Protein AF-A0A2P4Y7A6-F1 (afdb_monomer_lite)

Secondary structure (DSSP, 8-state):
-----------PPPP----------------TT----PPP------------PPPHHHHHHHS---HHHHHHHHHHHHHHTTGGGTS-HHHHHHHHHHHHHHHHHHHHHHHHTTT--GGG--------S------TTHHHHHHHHHHTT-S-TT----PPPP-----------------------TTSTHHHHHTTGGG-----------------HHHHHHHHHHHHHHHHHHHHHHHHHHHHHHHHHHHHHHHHHHHHHHHHHHHHHHHHHHHHHHHHHHHHHTT-S--PPP--------HHHHHHHHHHHHHHHHHHHHHHHHHHHHHHHHHHHHT------PPPPPPP----------PPP--------SSSTTGGG-SS----EETTTTEEPPTT----EEE-TTT--EEETTTSTT--HHHHHHHTTS-PPP--HHHHHHHHHHHTT-SS---PPP----SSHHHHHTTS---HHHHHHHHHHHHHHHHHHHHHHHHHHHHHHHHHHHHHHHHHHHHHHHTTPPPPPHHHHHHHHHHHHHHHHHHHHHHHHHHHHHHHHHHHHHHHHHTT--

InterPro domains:
  IPR001965 Zinc finger, PHD-type [SM00249] (394-444)
  IPR011011 Zinc finger, FYVE/PHD-type [SSF57903] (391-448)
  IPR013083 Zinc finger, RING/FYVE/PHD-type [G3DSA:3.30.40.10] (381-447)
  IPR019786 Zinc finger, PHD-type, conserved site [PS01359] (393-443)

Organism: NCBI:txid4796

Foldseek 3Di:
DDDDDDDDDDDDDDDDDDDDDDDDDDDDDADPVRDRDDDDPPDDFDFDFDDDDDDPVLVVLLDLDDLVRLLVVVCVVCVVVVCNVVQDPVNSNVVSVVVSVVSVVVNVVCVVVVVDDPVRRDRDGDPDDDDDDDDPCVVVVVVVCVVVVQDDPVGDGDDDDDDDDDDDDDDDDDDDDDDDDDDDDPDPVVVVVVVVVVPDDPPPPPPPPPPPDDDPPVRVVVVVVVVVVVVVVVVVVVVVVVVVVVVVVVVVVVVVVVVVVVVVVVVVVVVVVVVVVVVVVVVVVVPPDDDDDDDDDDPCDDPVVVVVVVVVVVVVVVVVVVVVVVVVVVVVVVVVVVVPDDPDDDPDDDDDDPDDDDDDDDDDDDDDDDDDPPPDVVPPPPPDDPWDAAPLPSDTDDPPDPFDWDAAPVPRDIDTLVSDVVSDVVVVVVVVVDVDGHHDPVRVVVVVVVVVPDDDDDDDDDDDDPPDPVVVVVPDPDDVVNVVVVVVVVVVVVVVVVVVVVVVVVVVVVVVVVVVVVVVVVVCVVVVHDDDDVVVVVVVVVVVVVVVVVVVVVVVVVVVVVVVVVVVVVVVVVVVVD

Radius of gyration: 44.91 Å; chains: 1; bounding box: 134×93×118 Å

Sequence (578 aa):
MPPTASKSSLVTRPRADHASRAAPGRPFRVGSDGLPLLPCHDAPVHVAYASNAPSTSIAQFGHVDSREDVRTQLQAFYSRTQQINQVSEMTLRIDTELELLRRSCFAQRNAQWGNVTPDQFEFKPVLDDVWTPEPANAKLSLRKMKMEGLFDGNGREFYPPDKKLDDDSVEFTRTVKVKKQVNVAASLANAFVAQNLAKIEPQMVVMEEKREVDLCLQCYLKLERADLFDKKRVEKKRAERRKKDQAAAAALLEKKRLKHQIHLLKKQQKEHKKQEKLVTDELLEEQVEDVAPPAAVILKFTRQEIEAATKERKKDRKHSRKDKKKKKKHRRKREMAEDSESDDPTPIPSPAQMNGYVYADRAPEPITLIRFEEAQDVLVSIEAIDTKSDDTCSCFYEDDDQNTFVCCDSCELWVHGACDPSLTPEAIAAMANTEDKYICPLCAGRSIMFARGIRRFSTAQRKEYPTSFISHLRTQKLNVFNIGVAFLTLSLSSQMVSYKQRYEAVLGDKEQLSEKVEALEKLVLDLGGKLPDEEALAKAKEAAKEAEAKALRDREEEAKALAALTTDDNKSKKSKLI

pLDDT: mean 70.27, std 22.1, range [24.72, 98.12]

Structure (mmCIF, N/CA/C/O backbone):
data_AF-A0A2P4Y7A6-F1
#
_entry.id   AF-A0A2P4Y7A6-F1
#
loop_
_atom_site.group_PDB
_atom_site.id
_atom_site.type_symbol
_atom_site.label_atom_id
_atom_site.label_alt_id
_atom_site.label_comp_id
_atom_site.label_asym_id
_atom_site.label_entity_id
_atom_site.label_seq_id
_atom_site.pdbx_PDB_ins_code
_atom_site.Cartn_x
_atom_site.Cartn_y
_atom_site.Cartn_z
_atom_site.occupancy
_atom_site.B_iso_or_equiv
_atom_site.auth_seq_id
_atom_site.auth_comp_id
_atom_site.auth_asym_id
_atom_site.auth_atom_id
_atom_site.pdbx_PDB_model_num
ATOM 1 N N . MET A 1 1 ? 80.988 22.635 -11.003 1.00 37.72 1 MET A N 1
ATOM 2 C CA . MET A 1 1 ? 81.726 23.190 -12.164 1.00 37.72 1 MET A CA 1
ATOM 3 C C . MET A 1 1 ? 82.023 22.060 -13.160 1.00 37.72 1 MET A C 1
ATOM 5 O O . MET A 1 1 ? 81.933 20.913 -12.736 1.00 37.72 1 MET A O 1
ATOM 9 N N . PRO A 1 2 ? 82.265 22.353 -14.454 1.00 59.41 2 PRO A N 1
ATOM 10 C CA . PRO A 1 2 ? 82.543 21.363 -15.525 1.00 59.41 2 PRO A CA 1
ATOM 11 C C . PRO A 1 2 ? 84.021 20.878 -15.485 1.00 59.41 2 PRO A C 1
ATOM 13 O O . PRO A 1 2 ? 84.718 21.339 -14.575 1.00 59.41 2 PRO A O 1
ATOM 16 N N . PRO A 1 3 ? 84.561 20.042 -16.421 1.00 64.00 3 PRO A N 1
ATOM 17 C CA . PRO A 1 3 ? 84.024 19.463 -17.684 1.00 64.00 3 PRO A CA 1
ATOM 18 C C . PRO A 1 3 ? 84.221 17.903 -17.782 1.00 64.00 3 PRO A C 1
ATOM 20 O O . PRO A 1 3 ? 84.464 17.294 -16.749 1.00 64.00 3 PRO A O 1
ATOM 23 N N . THR A 1 4 ? 84.112 17.131 -18.892 1.00 46.00 4 THR A N 1
ATOM 24 C CA . THR A 1 4 ? 83.778 17.351 -20.330 1.00 46.00 4 THR A CA 1
ATOM 25 C C . THR A 1 4 ? 83.132 16.095 -20.982 1.00 46.00 4 THR A C 1
ATOM 27 O O . THR A 1 4 ? 83.379 14.973 -20.564 1.00 46.00 4 THR A O 1
ATOM 30 N N . ALA A 1 5 ? 82.386 16.307 -22.076 1.00 41.91 5 ALA A N 1
ATOM 31 C CA . ALA A 1 5 ? 82.114 15.457 -23.259 1.00 41.91 5 ALA A CA 1
ATOM 32 C C . ALA A 1 5 ? 82.626 13.993 -23.398 1.00 41.91 5 ALA A C 1
ATOM 34 O O . ALA A 1 5 ? 83.833 13.752 -23.376 1.00 41.91 5 ALA A O 1
ATOM 35 N N . SER A 1 6 ? 81.752 13.101 -23.917 1.00 40.06 6 SER A N 1
ATOM 36 C CA . SER A 1 6 ? 81.932 12.519 -25.277 1.00 40.06 6 SER A CA 1
ATOM 37 C C . SER A 1 6 ? 80.802 11.608 -25.812 1.00 40.06 6 SER A C 1
ATOM 39 O O . SER A 1 6 ? 80.301 10.748 -25.104 1.00 40.06 6 SER A O 1
ATOM 41 N N . LYS A 1 7 ? 80.579 11.723 -27.136 1.00 41.41 7 LYS A N 1
ATOM 42 C CA . LYS A 1 7 ? 80.077 10.721 -28.115 1.00 41.41 7 LYS A CA 1
ATOM 43 C C . LYS A 1 7 ? 78.627 10.204 -28.026 1.00 41.41 7 LYS A C 1
ATOM 45 O O . LYS A 1 7 ? 78.252 9.414 -27.171 1.00 41.41 7 LYS A O 1
ATOM 50 N N . SER A 1 8 ? 77.867 10.559 -29.062 1.00 40.56 8 SER A N 1
ATOM 51 C CA . SER A 1 8 ? 76.637 9.905 -29.519 1.00 40.56 8 SER A CA 1
ATOM 52 C C . SER A 1 8 ? 76.929 8.659 -30.376 1.00 40.56 8 SER A C 1
ATOM 54 O O . SER A 1 8 ? 78.036 8.491 -30.889 1.00 40.56 8 SER A O 1
ATOM 56 N N . SER A 1 9 ? 75.910 7.822 -30.608 1.00 44.34 9 SER A N 1
ATOM 57 C CA . SER A 1 9 ? 75.882 6.897 -31.751 1.00 44.34 9 SER A CA 1
ATOM 58 C C . SER A 1 9 ? 74.523 6.969 -32.455 1.00 44.34 9 SER A C 1
ATOM 60 O O . SER A 1 9 ? 73.486 7.079 -31.802 1.00 44.34 9 SER A O 1
ATOM 62 N N . LEU A 1 10 ? 74.535 6.964 -33.791 1.00 36.19 10 LEU A N 1
ATOM 63 C CA . LEU A 1 10 ? 73.336 6.838 -34.623 1.00 36.19 10 LEU A CA 1
ATOM 64 C C . LEU A 1 10 ? 73.141 5.363 -34.988 1.00 36.19 10 LEU A C 1
ATOM 66 O O . LEU A 1 10 ? 74.107 4.696 -35.352 1.00 36.19 10 LEU A O 1
ATOM 70 N N . VAL A 1 11 ? 71.895 4.886 -34.983 1.00 42.47 11 VAL A N 1
ATOM 71 C CA . VAL A 1 11 ? 71.537 3.566 -35.521 1.00 42.47 11 VAL A CA 1
ATOM 72 C C . VAL A 1 11 ? 70.584 3.751 -36.696 1.00 42.47 11 VAL A C 1
ATOM 74 O O . VAL A 1 11 ? 69.396 4.015 -36.522 1.00 42.47 11 VAL A O 1
ATOM 77 N N . THR A 1 12 ? 71.109 3.607 -37.909 1.00 36.41 12 THR A N 1
ATOM 78 C CA . THR A 1 12 ? 70.315 3.503 -39.136 1.00 36.41 12 THR A CA 1
ATOM 79 C C . THR A 1 12 ? 69.847 2.060 -39.336 1.00 36.41 12 THR A C 1
ATOM 81 O O . THR A 1 12 ? 70.619 1.115 -39.181 1.00 36.41 12 THR A O 1
ATOM 84 N N . ARG A 1 13 ? 68.576 1.870 -39.713 1.00 37.28 13 ARG A N 1
ATOM 85 C CA . ARG A 1 13 ? 68.062 0.584 -40.215 1.00 37.28 13 ARG A CA 1
ATOM 86 C C . ARG A 1 13 ? 67.922 0.650 -41.741 1.00 37.28 13 ARG A C 1
ATOM 88 O O . ARG A 1 13 ? 67.381 1.642 -42.232 1.00 37.28 13 ARG A O 1
ATOM 95 N N . PRO A 1 14 ? 68.389 -0.362 -42.494 1.00 44.16 14 PRO A N 1
ATOM 96 C CA . PRO A 1 14 ? 68.258 -0.382 -43.944 1.00 44.16 14 PRO A CA 1
ATOM 97 C C . PRO A 1 14 ? 66.820 -0.688 -44.381 1.00 44.16 14 PRO A C 1
ATOM 99 O O . PRO A 1 14 ? 66.058 -1.364 -43.688 1.00 44.16 14 PRO A O 1
ATOM 102 N N . ARG A 1 15 ? 66.479 -0.196 -45.571 1.00 33.75 15 ARG A N 1
ATOM 103 C CA . ARG A 1 15 ? 65.237 -0.464 -46.301 1.00 33.75 15 ARG A CA 1
ATOM 104 C C . ARG A 1 15 ? 65.487 -1.626 -47.264 1.00 33.75 15 ARG A C 1
ATOM 106 O O . ARG A 1 15 ? 66.530 -1.648 -47.908 1.00 33.75 15 ARG A O 1
ATOM 113 N N . ALA A 1 16 ? 64.554 -2.571 -47.353 1.00 39.25 16 ALA A N 1
ATOM 114 C CA . ALA A 1 16 ? 64.612 -3.673 -48.311 1.00 39.25 16 ALA A CA 1
ATOM 115 C C . ALA A 1 16 ? 63.533 -3.476 -49.382 1.00 39.25 16 ALA A C 1
ATOM 117 O O . ALA A 1 16 ? 62.355 -3.337 -49.049 1.00 39.25 16 ALA A O 1
ATOM 118 N N . ASP A 1 17 ? 63.937 -3.462 -50.650 1.00 37.09 17 ASP A N 1
ATOM 119 C CA . ASP A 1 17 ? 63.030 -3.329 -51.787 1.00 37.09 17 ASP A CA 1
ATOM 120 C C . ASP A 1 17 ? 62.690 -4.707 -52.369 1.00 37.09 17 ASP A C 1
ATOM 122 O O . ASP A 1 17 ? 63.578 -5.497 -52.686 1.00 37.09 17 ASP A O 1
ATOM 126 N N . HIS A 1 18 ? 61.400 -4.971 -52.585 1.00 40.66 18 HIS A N 1
ATOM 127 C CA . HIS A 1 18 ? 60.937 -6.088 -53.408 1.00 40.66 18 HIS A CA 1
ATOM 128 C C . HIS A 1 18 ? 59.941 -5.590 -54.454 1.00 40.66 18 HIS A C 1
ATOM 130 O O . HIS A 1 18 ? 58.781 -5.307 -54.161 1.00 40.66 18 HIS A O 1
ATOM 136 N N . ALA A 1 19 ? 60.405 -5.501 -55.700 1.00 40.16 19 ALA A N 1
ATOM 137 C CA . ALA A 1 19 ? 59.540 -5.300 -56.853 1.00 40.16 19 ALA A CA 1
ATOM 138 C C . ALA A 1 19 ? 58.823 -6.610 -57.222 1.00 40.16 19 ALA A C 1
ATOM 140 O O . ALA A 1 19 ? 59.379 -7.701 -57.086 1.00 40.16 19 ALA A O 1
ATOM 141 N N . SER A 1 20 ? 57.604 -6.515 -57.751 1.00 40.84 20 SER A N 1
ATOM 142 C CA . SER A 1 20 ? 56.925 -7.635 -58.411 1.00 40.84 20 SER A CA 1
ATOM 143 C C . SER A 1 20 ? 56.013 -7.145 -59.532 1.00 40.84 20 SER A C 1
ATOM 145 O O . SER A 1 20 ? 55.514 -6.022 -59.509 1.00 40.84 20 SER A O 1
ATOM 147 N N . ARG A 1 21 ? 55.885 -7.979 -60.569 1.00 38.41 21 ARG A N 1
ATOM 148 C CA . ARG A 1 21 ? 55.285 -7.633 -61.867 1.00 38.41 21 ARG A CA 1
ATOM 149 C C . ARG A 1 21 ? 53.793 -7.312 -61.761 1.00 38.41 21 ARG A C 1
ATOM 151 O O . ARG A 1 21 ? 53.049 -8.027 -61.100 1.00 38.41 21 ARG A O 1
ATOM 158 N N . ALA A 1 22 ? 53.356 -6.316 -62.528 1.00 37.31 22 ALA A N 1
ATOM 159 C CA . ALA A 1 22 ? 51.944 -6.077 -62.800 1.00 37.31 22 ALA A CA 1
ATOM 160 C C . ALA A 1 22 ? 51.418 -6.975 -63.938 1.00 37.31 22 ALA A C 1
ATOM 162 O O . ALA A 1 22 ? 52.156 -7.332 -64.858 1.00 37.31 22 ALA A O 1
ATOM 163 N N . ALA A 1 23 ? 50.116 -7.256 -63.902 1.00 43.59 23 ALA A N 1
ATOM 164 C CA . ALA A 1 23 ? 49.312 -7.739 -65.023 1.00 43.59 23 ALA A CA 1
ATOM 165 C C . ALA A 1 23 ? 48.012 -6.900 -65.089 1.00 43.59 23 ALA A C 1
ATOM 167 O O . ALA A 1 23 ? 47.566 -6.411 -64.047 1.00 43.59 23 ALA A O 1
ATOM 168 N N . PRO A 1 24 ? 47.414 -6.669 -66.274 1.00 53.28 24 PRO A N 1
ATOM 169 C CA . PRO A 1 24 ? 46.391 -5.633 -66.453 1.00 53.28 24 PRO A CA 1
ATOM 170 C C . PRO A 1 24 ? 44.987 -6.065 -65.985 1.00 53.28 24 PRO A C 1
ATOM 172 O O . PRO A 1 24 ? 44.142 -6.474 -66.779 1.00 53.28 24 PRO A O 1
ATOM 175 N N . GLY A 1 25 ? 44.725 -5.938 -64.682 1.00 39.94 25 GLY A N 1
ATOM 176 C CA . GLY A 1 25 ? 43.379 -6.002 -64.099 1.00 39.94 25 GLY A CA 1
ATOM 177 C C . GLY A 1 25 ? 42.628 -4.664 -64.194 1.00 39.94 25 GLY A C 1
ATOM 178 O O . GLY A 1 25 ? 43.241 -3.597 -64.205 1.00 39.94 25 GLY A O 1
ATOM 179 N N . ARG A 1 26 ? 41.288 -4.706 -64.257 1.00 48.41 26 ARG A N 1
ATOM 180 C CA . ARG A 1 26 ? 40.435 -3.499 -64.303 1.00 48.41 26 ARG A CA 1
ATOM 181 C C . ARG A 1 26 ? 40.609 -2.632 -63.040 1.00 48.41 26 ARG A C 1
ATOM 183 O O . ARG A 1 26 ? 40.766 -3.192 -61.956 1.00 48.41 26 ARG A O 1
ATOM 190 N N . PRO A 1 27 ? 40.503 -1.292 -63.138 1.00 43.19 27 PRO A N 1
ATOM 191 C CA . PRO A 1 27 ? 40.582 -0.419 -61.971 1.00 43.19 27 PRO A CA 1
ATOM 192 C C . PRO A 1 27 ? 39.358 -0.606 -61.065 1.00 43.19 27 PRO A C 1
ATOM 194 O O . PRO A 1 27 ? 38.255 -0.154 -61.383 1.00 43.19 27 PRO A O 1
ATOM 197 N N . PHE A 1 28 ? 39.560 -1.245 -59.914 1.00 43.03 28 PHE A N 1
ATOM 198 C CA . PHE A 1 28 ? 38.601 -1.199 -58.814 1.00 43.03 28 PHE A CA 1
ATOM 199 C C . PHE A 1 28 ? 38.493 0.244 -58.307 1.00 43.03 28 PHE A C 1
ATOM 201 O O . PHE A 1 28 ? 39.501 0.878 -57.993 1.00 43.03 28 PHE A O 1
ATOM 208 N N . ARG A 1 29 ? 37.266 0.770 -58.209 1.00 47.44 29 ARG A N 1
ATOM 209 C CA . ARG A 1 29 ? 37.011 2.047 -57.532 1.00 47.44 29 ARG A CA 1
ATOM 210 C C . ARG A 1 29 ? 37.045 1.823 -56.024 1.00 47.44 29 ARG A C 1
ATOM 212 O O . ARG A 1 29 ? 36.033 1.474 -55.426 1.00 47.44 29 ARG A O 1
ATOM 219 N N . VAL A 1 30 ? 38.222 2.010 -55.439 1.00 44.56 30 VAL A N 1
ATOM 220 C CA . VAL A 1 30 ? 38.399 2.103 -53.986 1.00 44.56 30 VAL A CA 1
ATOM 221 C C . VAL A 1 30 ? 37.806 3.432 -53.499 1.00 44.56 30 VAL A C 1
ATOM 223 O O . VAL A 1 30 ? 37.860 4.431 -54.222 1.00 44.56 30 VAL A O 1
ATOM 226 N N . GLY A 1 31 ? 37.232 3.448 -52.294 1.00 51.19 31 GLY A N 1
ATOM 227 C CA . GLY A 1 31 ? 36.839 4.690 -51.625 1.00 51.19 31 GLY A CA 1
ATOM 228 C C . GLY A 1 31 ? 38.045 5.577 -51.283 1.00 51.19 31 GLY A C 1
ATOM 229 O O . GLY A 1 31 ? 39.195 5.138 -51.320 1.00 51.19 31 GLY A O 1
ATOM 230 N N . SER A 1 32 ? 37.778 6.824 -50.891 1.00 53.41 32 SER A N 1
ATOM 231 C CA . SER A 1 32 ? 38.763 7.776 -50.331 1.00 53.41 32 SER A CA 1
ATOM 232 C C . SER A 1 32 ? 39.539 7.247 -49.112 1.00 53.41 32 SER A C 1
ATOM 234 O O . SER A 1 32 ? 40.583 7.774 -48.743 1.00 53.41 32 SER A O 1
ATOM 236 N N . ASP A 1 33 ? 38.981 6.214 -48.502 1.00 55.94 33 ASP A N 1
ATOM 237 C CA . ASP A 1 33 ? 39.255 5.596 -47.212 1.00 55.94 33 ASP A CA 1
ATOM 238 C C . ASP A 1 33 ? 39.877 4.188 -47.355 1.00 55.94 33 ASP A C 1
ATOM 240 O O . ASP A 1 33 ? 40.129 3.507 -46.365 1.00 55.94 33 ASP A O 1
ATOM 244 N N . GLY A 1 34 ? 40.192 3.758 -48.584 1.00 53.69 34 GLY A N 1
ATOM 245 C CA . GLY A 1 34 ? 41.050 2.595 -48.854 1.00 53.69 34 GLY A CA 1
ATOM 246 C C . GLY A 1 34 ? 40.395 1.214 -48.723 1.00 53.69 34 GLY A C 1
ATOM 247 O O . GLY A 1 34 ? 41.000 0.220 -49.128 1.00 53.69 34 GLY A O 1
ATOM 248 N N . LEU A 1 35 ? 39.173 1.128 -48.193 1.00 48.19 35 LEU A N 1
ATOM 249 C CA . LEU A 1 35 ? 38.472 -0.137 -47.968 1.00 48.19 35 LEU A CA 1
ATOM 250 C C . LEU A 1 35 ? 37.768 -0.666 -49.236 1.00 48.19 35 LEU A C 1
ATOM 252 O O . LEU A 1 35 ? 37.282 0.119 -50.060 1.00 48.19 35 LEU A O 1
ATOM 256 N N . PRO A 1 36 ? 37.675 -2.001 -49.411 1.00 44.81 36 PRO A N 1
ATOM 257 C CA . PRO A 1 36 ? 36.846 -2.599 -50.448 1.00 44.81 36 PRO A CA 1
ATOM 258 C C . PRO A 1 36 ? 35.362 -2.436 -50.096 1.00 44.81 36 PRO A C 1
ATOM 260 O O . PRO A 1 36 ? 34.923 -2.816 -49.011 1.00 44.81 36 PRO A O 1
ATOM 263 N N . LEU A 1 37 ? 34.579 -1.904 -51.034 1.00 44.50 37 LEU A N 1
ATOM 264 C CA . LEU A 1 37 ? 33.129 -1.776 -50.894 1.00 44.50 37 LEU A CA 1
ATOM 265 C C . LEU A 1 37 ? 32.476 -3.167 -50.876 1.00 44.50 37 LEU A C 1
ATOM 267 O O . LEU A 1 37 ? 32.371 -3.824 -51.914 1.00 44.50 37 LEU A O 1
ATOM 271 N N . LEU A 1 38 ? 32.037 -3.609 -49.697 1.00 44.81 38 LEU A N 1
ATOM 272 C CA . LEU A 1 38 ? 31.166 -4.777 -49.555 1.00 44.81 38 LEU A CA 1
ATOM 273 C C . LEU A 1 38 ? 29.771 -4.464 -50.135 1.00 44.81 38 LEU A C 1
ATOM 275 O O . LEU A 1 38 ? 29.298 -3.336 -49.974 1.00 44.81 38 LEU A O 1
ATOM 279 N N . PRO A 1 39 ? 29.088 -5.427 -50.782 1.00 42.34 39 PRO A N 1
ATOM 280 C CA . PRO A 1 39 ? 27.713 -5.234 -51.237 1.00 42.34 39 PRO A CA 1
ATOM 281 C C . PRO A 1 39 ? 26.765 -4.948 -50.063 1.00 42.34 39 PRO A C 1
ATOM 283 O O . PRO A 1 39 ? 26.710 -5.714 -49.101 1.00 42.34 39 PRO A O 1
ATOM 286 N N . CYS A 1 40 ? 25.998 -3.860 -50.144 1.00 39.94 40 CYS A N 1
ATOM 287 C CA . CYS A 1 40 ? 24.951 -3.551 -49.170 1.00 39.94 40 CYS A CA 1
ATOM 288 C C . CYS A 1 40 ? 23.772 -4.520 -49.352 1.00 39.94 40 CYS A C 1
ATOM 290 O O . CYS A 1 40 ? 23.174 -4.575 -50.426 1.00 39.94 40 CYS A O 1
ATOM 292 N N . HIS A 1 41 ? 23.433 -5.279 -48.309 1.00 40.31 41 HIS A N 1
ATOM 293 C CA . HIS A 1 41 ? 22.334 -6.251 -48.322 1.00 40.31 41 HIS A CA 1
ATOM 294 C C . HIS A 1 41 ? 20.976 -5.602 -47.989 1.00 40.31 41 HIS A C 1
ATOM 296 O O . HIS A 1 41 ? 20.303 -6.009 -47.046 1.00 40.31 41 HIS A O 1
ATOM 302 N N . ASP A 1 42 ? 20.571 -4.608 -48.782 1.00 43.78 42 ASP A N 1
ATOM 303 C CA . ASP A 1 42 ? 19.257 -3.955 -48.691 1.00 43.78 42 ASP A CA 1
ATOM 304 C C . ASP A 1 42 ? 18.293 -4.530 -49.748 1.00 43.78 42 ASP A C 1
ATOM 306 O O . ASP A 1 42 ? 17.939 -3.873 -50.726 1.00 43.78 42 ASP A O 1
ATOM 310 N N . ALA A 1 43 ? 17.893 -5.791 -49.560 1.00 43.22 43 ALA A N 1
ATOM 311 C CA . ALA A 1 43 ? 16.832 -6.442 -50.333 1.00 43.22 43 ALA A CA 1
ATOM 312 C C . ALA A 1 43 ? 15.609 -6.694 -49.428 1.00 43.22 43 ALA A C 1
ATOM 314 O O . ALA A 1 43 ? 15.797 -7.122 -48.284 1.00 43.22 43 ALA A O 1
ATOM 315 N N . PRO A 1 44 ? 14.367 -6.449 -49.891 1.00 45.34 44 PRO A N 1
ATOM 316 C CA . PRO A 1 44 ? 13.173 -6.765 -49.113 1.00 45.34 44 PRO A CA 1
ATOM 317 C C . PRO A 1 44 ? 13.048 -8.283 -48.927 1.00 45.34 44 PRO A C 1
ATOM 319 O O . PRO A 1 44 ? 13.237 -9.052 -49.866 1.00 45.34 44 PRO A O 1
ATOM 322 N N . VAL A 1 45 ? 12.736 -8.725 -47.706 1.00 44.06 45 VAL A N 1
ATOM 323 C CA . VAL A 1 45 ? 12.610 -10.151 -47.367 1.00 44.06 45 VAL A CA 1
ATOM 324 C C . VAL A 1 45 ? 11.184 -10.447 -46.921 1.00 44.06 45 VAL A C 1
ATOM 326 O O . VAL A 1 45 ? 10.802 -10.153 -45.787 1.00 44.06 45 VAL A O 1
ATOM 329 N N . HIS A 1 46 ? 10.401 -11.070 -47.800 1.00 49.12 46 HIS A N 1
ATOM 330 C CA . HIS A 1 46 ? 9.097 -11.620 -47.444 1.00 49.12 46 HIS A CA 1
ATOM 331 C C . HIS A 1 46 ? 9.247 -13.003 -46.796 1.00 49.12 46 HIS A C 1
ATOM 333 O O . HIS A 1 46 ? 9.916 -13.887 -47.326 1.00 49.12 46 HIS A O 1
ATOM 339 N N . VAL A 1 47 ? 8.606 -13.202 -45.641 1.00 48.47 47 VAL A N 1
ATOM 340 C CA . VAL A 1 47 ? 8.593 -14.491 -44.933 1.00 48.47 47 VAL A CA 1
ATOM 341 C C . VAL A 1 47 ? 7.401 -15.314 -45.417 1.00 48.47 47 VAL A C 1
ATOM 343 O O . VAL A 1 47 ? 6.255 -15.017 -45.080 1.00 48.47 47 VAL A O 1
ATOM 346 N N . ALA A 1 48 ? 7.666 -16.351 -46.210 1.00 49.06 48 ALA A N 1
ATOM 347 C CA . ALA A 1 48 ? 6.646 -17.293 -46.660 1.00 49.06 48 ALA A CA 1
ATOM 348 C C . ALA A 1 48 ? 6.383 -18.375 -45.596 1.00 49.06 48 ALA A C 1
ATOM 350 O O . ALA A 1 48 ? 7.312 -19.017 -45.109 1.00 49.06 48 ALA A O 1
ATOM 351 N N . TYR A 1 49 ? 5.114 -18.621 -45.264 1.00 51.12 49 TYR A N 1
ATOM 352 C CA . TYR A 1 49 ? 4.736 -19.705 -44.352 1.00 51.12 49 TYR A CA 1
ATOM 353 C C . TYR A 1 49 ? 4.845 -21.069 -45.046 1.00 51.12 49 TYR A C 1
ATOM 355 O O . TYR A 1 49 ? 4.215 -21.307 -46.079 1.00 51.12 49 TYR A O 1
ATOM 363 N N . ALA A 1 50 ? 5.608 -21.991 -44.457 1.00 49.94 50 ALA A N 1
ATOM 364 C CA . ALA A 1 50 ? 5.734 -23.355 -44.954 1.00 49.94 50 ALA A CA 1
ATOM 365 C C . ALA A 1 50 ? 4.441 -24.154 -44.703 1.00 49.94 50 ALA A C 1
ATOM 367 O O . ALA A 1 50 ? 4.188 -24.636 -43.601 1.00 49.94 50 ALA A O 1
ATOM 368 N N . SER A 1 51 ? 3.620 -24.312 -45.744 1.00 56.16 51 SER A N 1
ATOM 369 C CA . SER A 1 51 ? 2.410 -25.144 -45.718 1.00 56.16 51 SER A CA 1
ATOM 370 C C . SER A 1 51 ? 2.756 -26.626 -45.518 1.00 56.16 51 SER A C 1
ATOM 372 O O . SER A 1 51 ? 3.015 -27.336 -46.489 1.00 56.16 51 SER A O 1
ATOM 374 N N . ASN A 1 52 ? 2.720 -27.109 -44.274 1.00 51.50 52 ASN A N 1
ATOM 375 C CA . ASN A 1 52 ? 2.856 -28.526 -43.933 1.00 51.50 52 ASN A CA 1
ATOM 376 C C . ASN A 1 52 ? 1.970 -28.934 -42.741 1.00 51.50 52 ASN A C 1
ATOM 378 O O . ASN A 1 52 ? 1.397 -28.095 -42.048 1.00 51.50 52 ASN A O 1
ATOM 382 N N . ALA A 1 53 ? 1.802 -30.248 -42.565 1.00 55.03 53 ALA A N 1
ATOM 383 C CA . ALA A 1 53 ? 0.790 -30.850 -41.693 1.00 55.03 53 ALA A CA 1
ATOM 384 C C . ALA A 1 53 ? 0.921 -30.463 -40.198 1.00 55.03 53 ALA A C 1
ATOM 386 O O . ALA A 1 53 ? 2.037 -30.286 -39.705 1.00 55.03 53 ALA A O 1
ATOM 387 N N . PRO A 1 54 ? -0.201 -30.385 -39.449 1.00 48.03 54 PRO A N 1
ATOM 388 C CA . PRO A 1 54 ? -0.193 -29.977 -38.045 1.00 48.03 54 PRO A CA 1
ATOM 389 C C . PRO A 1 54 ? 0.577 -30.970 -37.165 1.00 48.03 54 PRO A C 1
ATOM 391 O O . PRO A 1 54 ? 0.186 -32.130 -37.016 1.00 48.03 54 PRO A O 1
ATOM 394 N N . SER A 1 55 ? 1.653 -30.499 -36.534 1.00 50.62 55 SER A N 1
ATOM 395 C CA . SER A 1 55 ? 2.414 -31.269 -35.552 1.00 50.62 55 SER A CA 1
ATOM 396 C C . SER A 1 55 ? 1.597 -31.465 -34.269 1.00 50.62 55 SER A C 1
ATOM 398 O O . SER A 1 55 ? 1.189 -30.515 -33.597 1.00 50.62 55 SER A O 1
ATOM 400 N N . THR A 1 56 ? 1.371 -32.726 -33.897 1.00 52.91 56 THR A N 1
ATOM 401 C CA . THR A 1 56 ? 0.546 -33.124 -32.739 1.00 52.91 56 THR A CA 1
ATOM 402 C C . THR A 1 56 ? 1.061 -32.607 -31.392 1.00 52.91 56 THR A C 1
ATOM 404 O O . THR A 1 56 ? 0.286 -32.517 -30.441 1.00 52.91 56 THR A O 1
ATOM 407 N N . SER A 1 57 ? 2.331 -32.201 -31.311 1.00 51.00 57 SER A N 1
ATOM 408 C CA . SER A 1 57 ? 2.932 -31.551 -30.141 1.00 51.00 57 SER A CA 1
ATOM 409 C C . SER A 1 57 ? 2.326 -30.179 -29.821 1.00 51.00 57 SER A C 1
ATOM 411 O O . SER A 1 57 ? 2.172 -29.842 -28.649 1.00 51.00 57 SER A O 1
ATOM 413 N N . ILE A 1 58 ? 1.942 -29.384 -30.827 1.00 48.19 58 ILE A N 1
ATOM 414 C CA . ILE A 1 58 ? 1.425 -28.020 -30.610 1.00 48.19 58 ILE A CA 1
ATOM 415 C C . ILE A 1 58 ? 0.018 -28.060 -29.999 1.00 48.19 58 ILE A C 1
ATOM 417 O O . ILE A 1 58 ? -0.302 -27.255 -29.124 1.00 48.19 58 ILE A O 1
ATOM 421 N N . ALA A 1 59 ? -0.798 -29.046 -30.384 1.00 51.47 59 ALA A N 1
ATOM 422 C CA . ALA A 1 59 ? -2.137 -29.243 -29.832 1.00 51.47 59 ALA A CA 1
ATOM 423 C C . ALA A 1 59 ? -2.127 -29.475 -28.306 1.00 51.47 59 ALA A C 1
ATOM 425 O O . ALA A 1 59 ? -3.039 -29.021 -27.618 1.00 51.47 59 ALA A O 1
ATOM 426 N N . GLN A 1 60 ? -1.079 -30.111 -27.765 1.00 54.72 60 GLN A N 1
ATOM 427 C CA . GLN A 1 60 ? -0.942 -30.346 -26.322 1.00 54.72 60 GLN A CA 1
ATOM 428 C C . GLN A 1 60 ? -0.682 -29.057 -25.526 1.00 54.72 60 GLN A C 1
ATOM 430 O O . GLN A 1 60 ? -1.180 -28.931 -24.415 1.00 54.72 60 GLN A O 1
ATOM 435 N N . PHE A 1 61 ? 0.020 -28.069 -26.092 1.00 55.09 61 PHE A N 1
ATOM 436 C CA . PHE A 1 61 ? 0.222 -26.762 -25.443 1.00 55.09 61 PHE A CA 1
ATOM 437 C C . PHE A 1 61 ? -0.961 -25.795 -25.616 1.00 55.09 61 PHE A C 1
ATOM 439 O O . PHE A 1 61 ? -1.001 -24.754 -24.960 1.00 55.09 61 PHE A O 1
ATOM 446 N N . GLY A 1 62 ? -1.910 -26.112 -26.505 1.00 55.25 62 GLY A N 1
ATOM 447 C CA . GLY A 1 62 ? -3.135 -25.334 -26.702 1.00 55.25 62 GLY A CA 1
ATOM 448 C C . GLY A 1 62 ? -4.196 -25.578 -25.625 1.00 55.25 62 GLY A C 1
ATOM 449 O O . GLY A 1 62 ? -4.987 -24.679 -25.337 1.00 55.25 62 GLY A O 1
ATOM 450 N N . HIS A 1 63 ? -4.205 -26.761 -25.002 1.00 63.34 63 HIS A N 1
ATOM 451 C CA . HIS A 1 63 ? -5.050 -27.009 -23.839 1.00 63.34 63 HIS A CA 1
ATOM 452 C C . HIS A 1 63 ? -4.376 -26.417 -22.599 1.00 63.34 63 HIS A C 1
ATOM 454 O O . HIS A 1 63 ? -3.262 -26.788 -22.238 1.00 63.34 63 HIS A O 1
ATOM 460 N N . VAL A 1 64 ? -5.060 -25.499 -21.916 1.00 65.75 64 VAL A N 1
ATOM 461 C CA . VAL A 1 64 ? -4.679 -25.160 -20.543 1.00 65.75 64 VAL A CA 1
ATOM 462 C C . VAL A 1 64 ? -5.087 -26.355 -19.684 1.00 65.75 64 VAL A C 1
ATOM 464 O O . VAL A 1 64 ? -6.277 -26.658 -19.586 1.00 65.75 64 VAL A O 1
ATOM 467 N N . ASP A 1 65 ? -4.096 -27.066 -19.147 1.00 77.88 65 ASP A N 1
ATOM 468 C CA . ASP A 1 65 ? -4.268 -28.137 -18.156 1.00 77.88 65 ASP A CA 1
ATOM 469 C C . ASP A 1 65 ? -5.187 -27.686 -17.009 1.00 77.88 65 ASP A C 1
ATOM 471 O O . ASP A 1 65 ? -5.196 -26.504 -16.642 1.00 77.88 65 ASP A O 1
ATOM 475 N N . SER A 1 66 ? -5.944 -28.612 -16.408 1.00 94.19 66 SER A N 1
ATOM 476 C CA . SER A 1 66 ? -6.756 -28.255 -15.241 1.00 94.19 66 SER A CA 1
ATOM 477 C C . SER A 1 66 ? -5.869 -27.824 -14.067 1.00 94.19 66 SER A C 1
ATOM 479 O O . SER A 1 66 ? -4.675 -28.137 -13.995 1.00 94.19 66 SER A O 1
ATOM 481 N N . ARG A 1 67 ? -6.456 -27.105 -13.105 1.00 95.75 67 ARG A N 1
ATOM 482 C CA . ARG A 1 67 ? -5.760 -26.714 -11.870 1.00 95.75 67 ARG A CA 1
ATOM 483 C C . ARG A 1 67 ? -5.215 -27.947 -11.144 1.00 95.75 67 ARG A C 1
ATOM 485 O O . ARG A 1 67 ? -4.124 -27.911 -10.577 1.00 95.75 67 ARG A O 1
ATOM 492 N N . GLU A 1 68 ? -5.984 -29.023 -11.187 1.00 96.88 68 GLU A N 1
ATOM 493 C CA . GLU A 1 68 ? -5.700 -30.318 -10.598 1.00 96.88 68 GLU A CA 1
ATOM 494 C C . GLU A 1 68 ? -4.515 -30.987 -11.312 1.00 96.88 68 GLU A C 1
ATOM 496 O O . GLU A 1 68 ? -3.568 -31.385 -10.638 1.00 96.88 68 GLU A O 1
ATOM 501 N N . ASP A 1 69 ? -4.485 -30.992 -12.650 1.00 95.19 69 ASP A N 1
ATOM 502 C CA . ASP A 1 69 ? -3.368 -31.528 -13.445 1.00 95.19 69 ASP A CA 1
ATOM 503 C C . ASP A 1 69 ? -2.059 -30.763 -13.193 1.00 95.19 69 ASP A C 1
ATOM 505 O O . ASP A 1 69 ? -1.020 -31.374 -12.927 1.00 95.19 69 ASP A O 1
ATOM 509 N N . VAL A 1 70 ? -2.098 -29.422 -13.220 1.00 95.69 70 VAL A N 1
ATOM 510 C CA . VAL A 1 70 ? -0.924 -28.575 -12.938 1.00 95.69 70 VAL A CA 1
ATOM 511 C C . VAL A 1 70 ? -0.405 -28.827 -11.522 1.00 95.69 70 VAL A C 1
ATOM 513 O O . VAL A 1 70 ? 0.800 -29.000 -11.320 1.00 95.69 70 VAL A O 1
ATOM 516 N N . ARG A 1 71 ? -1.305 -28.924 -10.538 1.00 97.44 71 ARG A N 1
ATOM 517 C CA . ARG A 1 71 ? -0.952 -29.253 -9.153 1.00 97.44 71 ARG A CA 1
ATOM 518 C C . ARG A 1 71 ? -0.338 -30.650 -9.037 1.00 97.44 71 ARG A C 1
ATOM 520 O O . ARG A 1 71 ? 0.659 -30.804 -8.334 1.00 97.44 71 ARG A O 1
ATOM 527 N N . THR A 1 72 ? -0.875 -31.655 -9.729 1.00 97.12 72 THR A N 1
ATOM 528 C CA . THR A 1 72 ? -0.318 -33.017 -9.748 1.00 97.12 72 THR A CA 1
ATOM 529 C C . THR A 1 72 ? 1.062 -33.055 -10.410 1.00 97.12 72 THR A C 1
ATOM 531 O O . THR A 1 72 ? 1.964 -33.719 -9.898 1.00 97.12 72 THR A O 1
ATOM 534 N N . GLN A 1 73 ? 1.284 -32.293 -11.486 1.00 96.38 73 GLN A N 1
ATOM 535 C CA . GLN A 1 73 ? 2.601 -32.154 -12.121 1.00 96.38 73 GLN A CA 1
ATOM 536 C C . GLN A 1 73 ? 3.626 -31.493 -11.186 1.00 96.38 73 GLN A C 1
ATOM 538 O O . GLN A 1 73 ? 4.760 -31.972 -11.094 1.00 96.38 73 GLN A O 1
ATOM 543 N N . LEU A 1 74 ? 3.229 -30.452 -10.445 1.00 97.38 74 LEU A N 1
ATOM 544 C CA . LEU A 1 74 ? 4.068 -29.810 -9.427 1.00 97.38 74 LEU A CA 1
ATOM 545 C C . LEU A 1 74 ? 4.364 -30.751 -8.249 1.00 97.38 74 LEU A C 1
ATOM 547 O O . LEU A 1 74 ? 5.519 -30.886 -7.855 1.00 97.38 74 LEU A O 1
ATOM 551 N N . GLN A 1 75 ? 3.377 -31.492 -7.738 1.00 97.81 75 GLN A N 1
ATOM 552 C CA . GLN A 1 75 ? 3.610 -32.527 -6.720 1.00 97.81 75 GLN A CA 1
ATOM 553 C C . GLN A 1 75 ? 4.579 -33.610 -7.221 1.00 97.81 75 GLN A C 1
ATOM 555 O O . GLN A 1 75 ? 5.505 -33.988 -6.508 1.00 97.81 75 GLN A O 1
ATOM 560 N N . ALA A 1 76 ? 4.439 -34.063 -8.469 1.00 97.31 76 ALA A N 1
ATOM 561 C CA . ALA A 1 76 ? 5.373 -35.002 -9.089 1.00 97.31 76 ALA A CA 1
ATOM 562 C C . ALA A 1 76 ? 6.770 -34.394 -9.333 1.00 97.31 76 ALA A C 1
ATOM 564 O O . ALA A 1 76 ? 7.749 -35.134 -9.438 1.00 97.31 76 ALA A O 1
ATOM 565 N N . PHE A 1 77 ? 6.899 -33.069 -9.440 1.00 97.69 77 PHE A N 1
ATOM 566 C CA . PHE A 1 77 ? 8.185 -32.370 -9.472 1.00 97.69 77 PHE A CA 1
ATOM 567 C C . PHE A 1 77 ? 8.831 -32.335 -8.078 1.00 97.69 77 PHE A C 1
ATOM 569 O O . PHE A 1 77 ? 9.925 -32.875 -7.922 1.00 97.69 77 PHE A O 1
ATOM 576 N N . TYR A 1 78 ? 8.134 -31.833 -7.050 1.00 98.06 78 TYR A N 1
ATOM 577 C CA . TYR A 1 78 ? 8.668 -31.760 -5.681 1.00 98.06 78 TYR A CA 1
ATOM 578 C C . TYR A 1 78 ? 8.944 -33.135 -5.051 1.00 98.06 78 TYR A C 1
ATOM 580 O O . TYR A 1 78 ? 9.859 -33.266 -4.239 1.00 98.06 78 TYR A O 1
ATOM 588 N N . SER A 1 79 ? 8.212 -34.182 -5.445 1.00 97.56 79 SER A N 1
ATOM 589 C CA . SER A 1 79 ? 8.546 -35.568 -5.084 1.00 97.56 79 SER A CA 1
ATOM 590 C C . SER A 1 79 ? 9.880 -36.014 -5.692 1.00 97.56 79 SER A C 1
ATOM 592 O O . SER A 1 79 ? 10.679 -36.653 -5.013 1.00 97.56 79 SER A O 1
ATOM 594 N N . ARG A 1 80 ? 10.159 -35.653 -6.955 1.00 98.00 80 ARG A N 1
ATOM 595 C CA . ARG A 1 80 ? 11.422 -35.995 -7.638 1.00 98.00 80 ARG A CA 1
ATOM 596 C C . ARG A 1 80 ? 12.617 -35.196 -7.116 1.00 98.00 80 ARG A C 1
ATOM 598 O O . ARG A 1 80 ? 13.716 -35.737 -7.092 1.00 98.00 80 ARG A O 1
ATOM 605 N N . THR A 1 81 ? 12.416 -33.958 -6.662 1.00 97.56 81 THR A N 1
ATOM 606 C CA . THR A 1 81 ? 13.462 -33.153 -5.999 1.00 97.56 81 THR A CA 1
ATOM 607 C C . THR A 1 81 ? 13.577 -33.415 -4.491 1.00 97.56 81 THR A C 1
ATOM 609 O O . THR A 1 81 ? 14.389 -32.776 -3.832 1.00 97.56 81 THR A O 1
ATOM 612 N N . GLN A 1 82 ? 12.776 -34.336 -3.932 1.00 97.25 82 GLN A N 1
ATOM 613 C CA . GLN A 1 82 ? 12.660 -34.633 -2.491 1.00 97.25 82 GLN A CA 1
ATOM 614 C C . GLN A 1 82 ? 12.195 -33.446 -1.612 1.00 97.25 82 GLN A C 1
ATOM 616 O O . GLN A 1 82 ? 12.138 -33.553 -0.388 1.00 97.25 82 GLN A O 1
ATOM 621 N N . GLN A 1 83 ? 11.780 -32.333 -2.224 1.00 96.31 83 GLN A N 1
ATOM 622 C CA . GLN A 1 83 ? 11.332 -31.109 -1.548 1.00 96.31 83 GLN A CA 1
ATOM 623 C C . GLN A 1 83 ? 9.875 -31.162 -1.065 1.00 96.31 83 GLN A C 1
ATOM 625 O O . GLN A 1 83 ? 9.445 -30.260 -0.351 1.00 96.31 83 GLN A O 1
ATOM 630 N N . ILE A 1 84 ? 9.095 -32.193 -1.414 1.00 96.31 84 ILE A N 1
ATOM 631 C CA . ILE A 1 84 ? 7.656 -32.259 -1.087 1.00 96.31 84 ILE A CA 1
ATOM 632 C C . ILE A 1 84 ? 7.344 -32.158 0.420 1.00 96.31 84 ILE A C 1
ATOM 634 O O . ILE A 1 84 ? 6.287 -31.658 0.785 1.00 96.31 84 ILE A O 1
ATOM 638 N N . ASN A 1 85 ? 8.279 -32.543 1.295 1.00 96.50 85 ASN A N 1
ATOM 639 C CA . ASN A 1 85 ? 8.142 -32.402 2.753 1.00 96.50 85 ASN A CA 1
ATOM 640 C C . ASN A 1 85 ? 8.474 -30.986 3.278 1.00 96.50 85 ASN A C 1
ATOM 642 O O . ASN A 1 85 ? 8.210 -30.690 4.439 1.00 96.50 85 ASN A O 1
ATOM 646 N N . GLN A 1 86 ? 9.077 -30.128 2.449 1.00 96.12 86 GLN A N 1
ATOM 647 C CA . GLN A 1 86 ? 9.438 -28.737 2.761 1.00 96.12 86 GLN A CA 1
ATOM 648 C C . GLN A 1 86 ? 8.427 -27.737 2.170 1.00 96.12 86 GLN A C 1
ATOM 650 O O . GLN A 1 86 ? 8.212 -26.660 2.723 1.00 96.12 86 GLN A O 1
ATOM 655 N N . VAL A 1 87 ? 7.793 -28.087 1.046 1.00 96.56 87 VAL A N 1
ATOM 656 C CA . VAL A 1 87 ? 6.802 -27.244 0.362 1.00 96.56 87 VAL A CA 1
ATOM 657 C C . VAL A 1 87 ? 5.469 -27.286 1.108 1.00 96.56 87 VAL A C 1
ATOM 659 O O . VAL A 1 87 ? 4.783 -28.306 1.133 1.00 96.56 87 VAL A O 1
ATOM 662 N N . SER A 1 88 ? 5.069 -26.156 1.696 1.00 97.88 88 SER A N 1
ATOM 663 C CA . SER A 1 88 ? 3.772 -26.059 2.372 1.00 97.88 88 SER A CA 1
ATOM 664 C C . SER A 1 88 ? 2.600 -26.164 1.386 1.00 97.88 88 SER A C 1
ATOM 666 O O . SER A 1 88 ? 2.700 -25.768 0.223 1.00 97.88 88 SER A O 1
ATOM 668 N N . GLU A 1 89 ? 1.434 -26.602 1.867 1.00 97.62 89 GLU A N 1
ATOM 669 C CA . GLU A 1 89 ? 0.189 -26.618 1.080 1.00 97.62 89 GLU A CA 1
ATOM 670 C C . GLU A 1 89 ? -0.203 -25.220 0.555 1.00 97.62 89 GLU A C 1
ATOM 672 O O . GLU A 1 89 ? -0.838 -25.105 -0.493 1.00 97.62 89 GLU A O 1
ATOM 677 N N . MET A 1 90 ? 0.198 -24.144 1.244 1.00 96.25 90 MET A N 1
ATOM 678 C CA . MET A 1 90 ? 0.013 -22.772 0.761 1.00 96.25 90 MET A CA 1
ATOM 679 C C . MET A 1 90 ? 0.969 -22.451 -0.396 1.00 96.25 90 MET A C 1
ATOM 681 O O . MET A 1 90 ? 0.535 -21.896 -1.403 1.00 96.25 90 MET A O 1
ATOM 685 N N . THR A 1 91 ? 2.238 -22.846 -0.277 1.00 96.88 91 THR A N 1
ATOM 686 C CA . THR A 1 91 ? 3.271 -22.694 -1.314 1.00 96.88 91 THR A CA 1
ATOM 687 C C . THR A 1 91 ? 2.846 -23.417 -2.593 1.00 96.88 91 THR A C 1
ATOM 689 O O . THR A 1 91 ? 2.684 -22.782 -3.629 1.00 96.88 91 THR A O 1
ATOM 692 N N . LEU A 1 92 ? 2.476 -24.700 -2.490 1.00 97.81 92 LEU A N 1
ATOM 693 C CA . LEU A 1 92 ? 1.997 -25.503 -3.620 1.00 97.81 92 LEU A CA 1
ATOM 694 C C . LEU A 1 92 ? 0.770 -24.887 -4.322 1.00 97.81 92 LEU A C 1
ATOM 696 O O . LEU A 1 92 ? 0.640 -24.988 -5.543 1.00 97.81 92 LEU A O 1
ATOM 700 N N . ARG A 1 93 ? -0.141 -24.235 -3.581 1.00 97.50 93 ARG A N 1
ATOM 701 C CA . ARG A 1 93 ? -1.269 -23.493 -4.178 1.00 97.50 93 ARG A CA 1
ATOM 702 C C . ARG A 1 93 ? -0.801 -22.271 -4.960 1.00 97.50 93 ARG A C 1
ATOM 704 O O . ARG A 1 93 ? -1.297 -22.068 -6.063 1.00 97.50 93 ARG A O 1
ATOM 711 N N . ILE A 1 94 ? 0.123 -21.485 -4.409 1.00 97.38 94 ILE A N 1
ATOM 712 C CA . ILE A 1 94 ? 0.690 -20.303 -5.075 1.00 97.38 94 ILE A CA 1
ATOM 713 C C . ILE A 1 94 ? 1.404 -20.724 -6.364 1.00 97.38 94 ILE A C 1
ATOM 715 O O . ILE A 1 94 ? 1.113 -20.173 -7.423 1.00 97.38 94 ILE A O 1
ATOM 719 N N . ASP A 1 95 ? 2.244 -21.757 -6.304 1.00 97.44 95 ASP A N 1
ATOM 720 C CA . ASP A 1 95 ? 2.988 -22.258 -7.464 1.00 97.44 95 ASP A CA 1
ATOM 721 C C . ASP A 1 95 ? 2.058 -22.823 -8.552 1.00 97.44 95 ASP A C 1
ATOM 723 O O . ASP A 1 95 ? 2.303 -22.618 -9.740 1.00 97.44 95 ASP A O 1
ATOM 727 N N . THR A 1 96 ? 0.935 -23.446 -8.167 1.00 97.62 96 THR A N 1
ATOM 728 C CA . THR A 1 96 ? -0.110 -23.885 -9.115 1.00 97.62 96 THR A CA 1
ATOM 729 C C . THR A 1 96 ? -0.725 -22.699 -9.870 1.00 97.62 96 THR A C 1
ATOM 731 O O . THR A 1 96 ? -0.857 -22.751 -11.091 1.00 97.62 96 THR A O 1
ATOM 734 N N . GLU A 1 97 ? -1.081 -21.613 -9.173 1.00 97.19 97 GLU A N 1
ATOM 735 C CA . GLU A 1 97 ? -1.659 -20.407 -9.796 1.00 97.19 97 GLU A CA 1
ATOM 736 C C . GLU A 1 97 ? -0.633 -19.679 -10.684 1.00 97.19 97 GLU A C 1
ATOM 738 O O . GLU A 1 97 ? -0.973 -19.197 -11.767 1.00 97.19 97 GLU A O 1
ATOM 743 N N . LEU A 1 98 ? 0.634 -19.620 -10.257 1.00 96.56 98 LEU A N 1
ATOM 744 C CA . LEU A 1 98 ? 1.725 -19.023 -11.032 1.00 96.56 98 LEU A CA 1
ATOM 745 C C . LEU A 1 98 ? 2.035 -19.826 -12.301 1.00 96.56 98 LEU A C 1
ATOM 747 O O . LEU A 1 98 ? 2.258 -19.229 -13.355 1.00 96.56 98 LEU A O 1
ATOM 751 N N . GLU A 1 99 ? 2.008 -21.158 -12.235 1.00 96.25 99 GLU A N 1
ATOM 752 C CA . GLU A 1 99 ? 2.223 -22.024 -13.396 1.00 96.25 99 GLU A CA 1
ATOM 753 C C . GLU A 1 99 ? 1.042 -21.973 -14.380 1.00 96.25 99 GLU A C 1
ATOM 755 O O . GLU A 1 99 ? 1.262 -21.870 -15.590 1.00 96.25 99 GLU A O 1
ATOM 760 N N . LEU A 1 100 ? -0.204 -21.939 -13.888 1.00 95.06 100 LEU A N 1
ATOM 761 C CA . LEU A 1 100 ? -1.392 -21.670 -14.712 1.00 95.06 100 LEU A CA 1
ATOM 762 C C . LEU A 1 100 ? -1.291 -20.310 -15.419 1.00 95.06 100 LEU A C 1
ATOM 764 O O . LEU A 1 100 ? -1.508 -20.217 -16.630 1.00 95.06 100 LEU A O 1
ATOM 768 N N . LEU A 1 101 ? -0.904 -19.256 -14.691 1.00 94.31 101 LEU A N 1
ATOM 769 C CA . LEU A 1 101 ? -0.698 -17.927 -15.265 1.00 94.31 101 LEU A CA 1
ATOM 770 C C . LEU A 1 101 ? 0.411 -17.954 -16.328 1.00 94.31 101 LEU A C 1
ATOM 772 O O . LEU A 1 101 ? 0.192 -17.475 -17.441 1.00 94.31 101 LEU A O 1
ATOM 776 N N . ARG A 1 102 ? 1.566 -18.570 -16.038 1.00 93.88 102 ARG A N 1
ATOM 777 C CA . ARG A 1 102 ? 2.679 -18.726 -16.989 1.00 93.88 102 ARG A CA 1
ATOM 778 C C . ARG A 1 102 ? 2.220 -19.411 -18.278 1.00 93.88 102 ARG A C 1
ATOM 780 O O . ARG A 1 102 ? 2.493 -18.899 -19.365 1.00 93.88 102 ARG A O 1
ATOM 787 N N . ARG A 1 103 ? 1.479 -20.517 -18.165 1.00 92.44 103 ARG A N 1
ATOM 788 C CA . ARG A 1 103 ? 0.910 -21.256 -19.305 1.00 92.44 103 ARG A CA 1
ATOM 789 C C . ARG A 1 103 ? -0.090 -20.421 -20.097 1.00 92.44 103 ARG A C 1
ATOM 791 O O . ARG A 1 103 ? 0.021 -20.378 -21.317 1.00 92.44 103 ARG A O 1
ATOM 798 N N . SER A 1 104 ? -0.988 -19.687 -19.436 1.00 88.69 104 SER A N 1
ATOM 799 C CA . SER A 1 104 ? -1.942 -18.794 -20.113 1.00 88.69 104 SER A CA 1
ATOM 800 C C . SER A 1 104 ? -1.249 -17.690 -20.928 1.00 88.69 104 SER A C 1
ATOM 802 O O . SER A 1 104 ? -1.649 -17.421 -22.059 1.00 88.69 104 SER A O 1
ATOM 804 N N . CYS A 1 105 ? -0.153 -17.119 -20.416 1.00 88.06 105 CYS A N 1
ATOM 805 C CA . CYS A 1 105 ? 0.651 -16.124 -21.129 1.00 88.06 105 CYS A CA 1
ATOM 806 C C . CYS A 1 105 ? 1.366 -16.725 -22.351 1.00 88.06 105 CYS A C 1
ATOM 808 O O . CYS A 1 105 ? 1.410 -16.094 -23.408 1.00 88.06 105 CYS A O 1
ATOM 810 N N . PHE A 1 106 ? 1.894 -17.951 -22.240 1.00 87.06 106 PHE A N 1
ATOM 811 C CA . PHE A 1 106 ? 2.461 -18.666 -23.387 1.00 87.06 106 PHE A CA 1
ATOM 812 C C . PHE A 1 106 ? 1.396 -19.025 -24.428 1.00 87.06 106 PHE A C 1
ATOM 814 O O . PHE A 1 106 ? 1.615 -18.763 -25.608 1.00 87.06 106 PHE A O 1
ATOM 821 N N . ALA A 1 107 ? 0.233 -19.533 -24.014 1.00 85.12 107 ALA A N 1
ATOM 822 C CA . ALA A 1 107 ? -0.886 -19.826 -24.907 1.00 85.12 107 ALA A CA 1
ATOM 823 C C . ALA A 1 107 ? -1.385 -18.561 -25.630 1.00 85.12 107 ALA A C 1
ATOM 825 O O . ALA A 1 107 ? -1.550 -18.577 -26.847 1.00 85.12 107 ALA A O 1
ATOM 826 N N . GLN A 1 108 ? -1.534 -17.433 -24.923 1.00 86.94 108 GLN A N 1
ATOM 827 C CA . GLN A 1 108 ? -1.926 -16.156 -25.530 1.00 86.94 108 GLN A CA 1
ATOM 828 C C . GLN A 1 108 ? -0.888 -15.652 -26.544 1.00 86.94 108 GLN A C 1
ATOM 830 O O . GLN A 1 108 ? -1.262 -15.217 -27.634 1.00 86.94 108 GLN A O 1
ATOM 835 N N . ARG A 1 109 ? 0.409 -15.718 -26.213 1.00 85.25 109 ARG A N 1
ATOM 836 C CA . ARG A 1 109 ? 1.489 -15.319 -27.129 1.00 85.25 109 ARG A CA 1
ATOM 837 C C . ARG A 1 109 ? 1.535 -16.223 -28.361 1.00 85.25 109 ARG A C 1
ATOM 839 O O . ARG A 1 109 ? 1.652 -15.725 -29.473 1.00 85.25 109 ARG A O 1
ATOM 846 N N . ASN A 1 110 ? 1.420 -17.536 -28.175 1.00 84.56 110 ASN A N 1
ATOM 847 C CA . ASN A 1 110 ? 1.414 -18.488 -29.280 1.00 84.56 110 ASN A CA 1
ATOM 848 C C . ASN A 1 110 ? 0.181 -18.264 -30.177 1.00 84.56 110 ASN A C 1
ATOM 850 O O . ASN A 1 110 ? 0.336 -18.194 -31.391 1.00 84.56 110 ASN A O 1
ATOM 854 N N . ALA A 1 111 ? -1.003 -18.007 -29.609 1.00 84.25 111 ALA A N 1
ATOM 855 C CA . ALA A 1 111 ? -2.206 -17.664 -30.372 1.00 84.25 111 ALA A CA 1
ATOM 856 C C . ALA A 1 111 ? -2.060 -16.358 -31.181 1.00 84.25 111 ALA A C 1
ATOM 858 O O . ALA A 1 111 ? -2.517 -16.294 -32.320 1.00 84.25 111 ALA A O 1
ATOM 859 N N . GLN A 1 112 ? -1.371 -15.339 -30.647 1.00 85.25 112 GLN A N 1
ATOM 860 C CA . GLN A 1 112 ? -1.004 -14.131 -31.410 1.00 85.25 112 GLN A CA 1
ATOM 861 C C . GLN A 1 112 ? -0.063 -14.430 -32.590 1.00 85.25 112 GLN A C 1
ATOM 863 O O . GLN A 1 112 ? -0.056 -13.687 -33.564 1.00 85.25 112 GLN A O 1
ATOM 868 N N . TRP A 1 113 ? 0.718 -15.509 -32.506 1.00 85.00 113 TRP A N 1
ATOM 869 C CA . TRP A 1 113 ? 1.658 -15.973 -33.531 1.00 85.00 113 TRP A CA 1
ATOM 870 C C . TRP A 1 113 ? 1.050 -17.090 -34.409 1.00 85.00 113 TRP A C 1
ATOM 872 O O . TRP A 1 113 ? 1.777 -17.854 -35.037 1.00 85.00 113 TRP A O 1
ATOM 882 N N . GLY A 1 114 ? -0.283 -17.241 -34.431 1.00 87.25 114 GLY A N 1
ATOM 883 C CA . GLY A 1 114 ? -0.974 -18.278 -35.216 1.00 87.25 114 GLY A CA 1
ATOM 884 C C . GLY A 1 114 ? -0.699 -19.718 -34.757 1.00 87.25 114 GLY A C 1
ATOM 885 O O . GLY A 1 114 ? -0.949 -20.658 -35.503 1.00 87.25 114 GLY A O 1
ATOM 886 N N . ASN A 1 115 ? -0.171 -19.888 -33.541 1.00 82.69 115 ASN A N 1
ATOM 887 C CA . ASN A 1 115 ? 0.432 -21.107 -32.992 1.00 82.69 115 ASN A CA 1
ATOM 888 C C . ASN A 1 115 ? 1.658 -21.635 -33.762 1.00 82.69 115 ASN A C 1
ATOM 890 O O . ASN A 1 115 ? 2.068 -22.769 -33.526 1.00 82.69 115 ASN A O 1
ATOM 894 N N . VAL A 1 116 ? 2.275 -20.816 -34.623 1.00 78.81 116 VAL A N 1
ATOM 895 C CA . VAL A 1 116 ? 3.493 -21.177 -35.361 1.00 78.81 116 VAL A CA 1
ATOM 896 C C . VAL A 1 116 ? 4.685 -21.224 -34.400 1.00 78.81 116 VAL A C 1
ATOM 898 O O . VAL A 1 116 ? 4.977 -20.241 -33.710 1.00 78.81 116 VAL A O 1
ATOM 901 N N . THR A 1 117 ? 5.383 -22.358 -34.333 1.00 74.06 117 THR A N 1
ATOM 902 C CA . THR A 1 117 ? 6.585 -22.507 -33.495 1.00 74.06 117 THR A CA 1
ATOM 903 C C . THR A 1 117 ? 7.847 -22.016 -34.225 1.00 74.06 117 THR A C 1
ATOM 905 O O . THR A 1 117 ? 7.862 -21.987 -35.454 1.00 74.06 117 THR A O 1
ATOM 908 N N . PRO A 1 118 ? 8.922 -21.598 -33.519 1.00 71.38 118 PRO A N 1
ATOM 909 C CA . PRO A 1 118 ? 10.111 -21.001 -34.150 1.00 71.38 118 PRO A CA 1
ATOM 910 C C . PRO A 1 118 ? 10.791 -21.865 -35.227 1.00 71.38 118 PRO A C 1
ATOM 912 O O . PRO A 1 118 ? 11.409 -21.333 -36.139 1.00 71.38 118 PRO A O 1
ATOM 915 N N . ASP A 1 119 ? 10.653 -23.185 -35.132 1.00 74.38 119 ASP A N 1
ATOM 916 C CA . ASP A 1 119 ? 11.137 -24.201 -36.072 1.00 74.38 119 ASP A CA 1
ATOM 917 C C . ASP A 1 119 ? 10.277 -24.350 -37.344 1.00 74.38 119 ASP A C 1
ATOM 919 O O . ASP A 1 119 ? 10.745 -24.903 -38.335 1.00 74.38 119 ASP A O 1
ATOM 923 N N . GLN A 1 120 ? 9.051 -23.818 -37.355 1.00 74.88 120 GLN A N 1
ATOM 924 C CA . GLN A 1 120 ? 8.171 -23.780 -38.534 1.00 74.88 120 GLN A CA 1
ATOM 925 C C . GLN A 1 120 ? 8.421 -22.555 -39.437 1.00 74.88 120 GLN A C 1
ATOM 927 O O . GLN A 1 120 ? 7.861 -22.468 -40.532 1.00 74.88 120 GLN A O 1
ATOM 932 N N . PHE A 1 121 ? 9.276 -21.616 -39.015 1.00 71.69 121 PHE A N 1
ATOM 933 C CA . PHE A 1 121 ? 9.720 -20.487 -39.836 1.00 71.69 121 PHE A CA 1
ATOM 934 C C . PHE A 1 121 ? 10.832 -20.929 -40.797 1.00 71.69 121 PHE A C 1
ATOM 936 O O . PHE A 1 121 ? 12.018 -20.684 -40.571 1.00 71.69 121 PHE A O 1
ATOM 943 N N . GLU A 1 122 ? 10.451 -21.583 -41.893 1.00 76.81 122 GLU A N 1
ATOM 944 C CA . GLU A 1 122 ? 11.384 -21.916 -42.969 1.00 76.81 122 GLU A CA 1
ATOM 945 C C . GLU A 1 122 ? 11.839 -20.633 -43.689 1.00 76.81 122 GLU A C 1
ATOM 947 O O . GLU A 1 122 ? 11.089 -20.033 -44.461 1.00 76.81 122 GLU A O 1
ATOM 952 N N . PHE A 1 123 ? 13.079 -20.198 -43.445 1.00 68.69 123 PHE A N 1
ATOM 953 C CA . PHE A 1 123 ? 13.649 -19.025 -44.111 1.00 68.69 123 PHE A CA 1
ATOM 954 C C . PHE A 1 123 ? 13.942 -19.327 -45.588 1.00 68.69 123 PHE A C 1
ATOM 956 O O . PHE A 1 123 ? 15.046 -19.725 -45.961 1.00 68.69 123 PHE A O 1
ATOM 963 N N . LYS A 1 124 ? 12.934 -19.128 -46.440 1.00 72.69 124 LYS A N 1
ATOM 964 C CA . LYS A 1 124 ? 13.076 -19.110 -47.896 1.00 72.69 124 LYS A CA 1
ATOM 965 C C . LYS A 1 124 ? 13.359 -17.677 -48.358 1.00 72.69 124 LYS A C 1
ATOM 967 O O . LYS A 1 124 ? 12.435 -16.866 -48.330 1.00 72.69 124 LYS A O 1
ATOM 972 N N . PRO A 1 125 ? 14.592 -17.338 -48.785 1.00 66.56 125 PRO A N 1
ATOM 973 C CA . PRO A 1 125 ? 14.834 -16.066 -49.453 1.00 66.56 125 PRO A CA 1
ATOM 974 C C . PRO A 1 125 ? 14.058 -16.065 -50.773 1.00 66.56 125 PRO A C 1
ATOM 976 O O . PRO A 1 125 ? 14.285 -16.922 -51.630 1.00 66.56 125 PRO A O 1
ATOM 979 N N . VAL A 1 126 ? 13.118 -15.134 -50.919 1.00 63.56 126 VAL A N 1
ATOM 980 C CA . VAL A 1 126 ? 12.347 -14.998 -52.156 1.00 63.56 126 VAL A CA 1
ATOM 981 C C . VAL A 1 126 ? 13.273 -14.449 -53.238 1.00 63.56 126 VAL A C 1
ATOM 983 O O . VAL A 1 126 ? 13.885 -13.395 -53.075 1.00 63.56 126 VAL A O 1
ATOM 986 N N . LEU A 1 127 ? 13.402 -15.191 -54.338 1.00 66.44 127 LEU A N 1
ATOM 987 C CA . LEU A 1 127 ? 14.062 -14.729 -55.558 1.00 66.44 127 LEU A CA 1
ATOM 988 C C . LEU A 1 127 ? 13.070 -13.880 -56.361 1.00 66.44 127 LEU A C 1
ATOM 990 O O . LEU A 1 127 ? 12.634 -14.292 -57.433 1.00 66.44 127 LEU A O 1
ATOM 994 N N . ASP A 1 128 ? 12.679 -12.731 -55.807 1.00 59.50 128 ASP A N 1
ATOM 995 C CA . ASP A 1 128 ? 11.861 -11.762 -56.535 1.00 59.50 128 ASP A CA 1
ATOM 996 C C . ASP A 1 128 ? 12.670 -11.154 -57.692 1.00 59.50 128 ASP A C 1
ATOM 998 O O . ASP A 1 128 ? 13.875 -10.896 -57.586 1.00 59.50 128 ASP A O 1
ATOM 1002 N N . ASP A 1 129 ? 11.998 -10.995 -58.831 1.00 55.66 129 ASP A N 1
ATOM 1003 C CA . ASP A 1 129 ? 12.638 -10.762 -60.122 1.00 55.66 129 ASP A CA 1
ATOM 1004 C C . ASP A 1 129 ? 13.351 -9.407 -60.235 1.00 55.66 129 ASP A C 1
ATOM 1006 O O . ASP A 1 129 ? 12.873 -8.376 -59.769 1.00 55.66 129 ASP A O 1
ATOM 1010 N N . VAL A 1 130 ? 14.476 -9.432 -60.960 1.00 58.44 130 VAL A N 1
ATOM 1011 C CA . VAL A 1 130 ? 15.165 -8.288 -61.588 1.00 58.44 130 VAL A CA 1
ATOM 1012 C C . VAL A 1 130 ? 15.149 -6.988 -60.767 1.00 58.44 130 VAL A C 1
ATOM 1014 O O . VAL A 1 130 ? 14.339 -6.092 -60.998 1.00 58.44 130 VAL A O 1
ATOM 1017 N N . TRP A 1 131 ? 16.154 -6.817 -59.901 1.00 55.19 131 TRP A N 1
ATOM 1018 C CA . TRP A 1 131 ? 16.483 -5.519 -59.300 1.00 55.19 131 TRP A CA 1
ATOM 1019 C C . TRP A 1 131 ? 16.740 -4.463 -60.388 1.00 55.19 131 TRP A C 1
ATOM 1021 O O . TRP A 1 131 ? 17.844 -4.355 -60.928 1.00 55.19 131 TRP A O 1
ATOM 1031 N N . THR A 1 132 ? 15.717 -3.676 -60.721 1.00 59.09 132 THR A N 1
ATOM 1032 C CA . THR A 1 132 ? 15.846 -2.476 -61.547 1.00 59.09 132 THR A CA 1
ATOM 1033 C C . THR A 1 132 ? 16.330 -1.331 -60.658 1.00 59.09 132 THR A C 1
ATOM 1035 O O . THR A 1 132 ? 15.546 -0.850 -59.835 1.00 59.09 132 THR A O 1
ATOM 1038 N N . PRO A 1 133 ? 17.586 -0.863 -60.780 1.00 57.72 133 PRO A N 1
ATOM 1039 C CA . PRO A 1 133 ? 18.055 0.252 -59.970 1.00 57.72 133 PRO A CA 1
ATOM 1040 C C . PRO A 1 133 ? 17.291 1.525 -60.343 1.00 57.72 133 PRO A C 1
ATOM 1042 O O . PRO A 1 133 ? 17.396 2.000 -61.478 1.00 57.72 133 PRO A O 1
ATOM 1045 N N . GLU A 1 134 ? 16.566 2.113 -59.388 1.00 56.69 134 GLU A N 1
ATOM 1046 C CA . GLU A 1 134 ? 16.023 3.460 -59.570 1.00 56.69 134 GLU A CA 1
ATOM 1047 C C . GLU A 1 134 ? 17.168 4.429 -59.920 1.00 56.69 134 GLU A C 1
ATOM 1049 O O . GLU A 1 134 ? 18.169 4.509 -59.195 1.00 56.69 134 GLU A O 1
ATOM 1054 N N . PRO A 1 135 ? 17.061 5.202 -61.015 1.00 56.03 135 PRO A N 1
ATOM 1055 C CA . PRO A 1 135 ? 18.100 6.148 -61.374 1.00 56.03 135 PRO A CA 1
ATOM 1056 C C . PRO A 1 135 ? 18.136 7.279 -60.340 1.00 56.03 135 PRO A C 1
ATOM 1058 O O . PRO A 1 135 ? 17.242 8.124 -60.292 1.00 56.03 135 PRO A O 1
ATOM 1061 N N . ALA A 1 136 ? 19.225 7.359 -59.568 1.00 57.59 136 ALA A N 1
ATOM 1062 C CA . ALA A 1 136 ? 19.437 8.306 -58.458 1.00 57.59 136 ALA A CA 1
ATOM 1063 C C . ALA A 1 136 ? 19.358 9.818 -58.817 1.00 57.59 136 ALA A C 1
ATOM 1065 O O . ALA A 1 136 ? 19.584 10.690 -57.973 1.00 57.59 136 ALA A O 1
ATOM 1066 N N . ASN A 1 137 ? 19.007 10.150 -60.061 1.00 58.84 137 ASN A N 1
ATOM 1067 C CA . ASN A 1 137 ? 18.848 11.498 -60.595 1.00 58.84 137 ASN A CA 1
ATOM 1068 C C . ASN A 1 137 ? 17.612 12.259 -60.078 1.00 58.84 137 ASN A C 1
ATOM 1070 O O . ASN A 1 137 ? 17.567 13.476 -60.247 1.00 58.84 137 ASN A O 1
ATOM 1074 N N . ALA A 1 138 ? 16.650 11.620 -59.400 1.00 64.44 138 ALA A N 1
ATOM 1075 C CA . ALA A 1 138 ? 15.495 12.323 -58.816 1.00 64.44 138 ALA A CA 1
ATOM 1076 C C . ALA A 1 138 ? 15.903 13.437 -57.821 1.00 64.44 138 ALA A C 1
ATOM 1078 O O . ALA A 1 138 ? 15.298 14.507 -57.769 1.00 64.44 138 ALA A O 1
ATOM 1079 N N . LYS A 1 139 ? 16.999 13.242 -57.072 1.00 64.69 139 LYS A N 1
ATOM 1080 C CA . LYS A 1 139 ? 17.567 14.277 -56.182 1.00 64.69 139 LYS A CA 1
ATOM 1081 C C . LYS A 1 139 ? 18.380 15.343 -56.939 1.00 64.69 139 LYS A C 1
ATOM 1083 O O . LYS A 1 139 ? 18.636 16.417 -56.393 1.00 64.69 139 LYS A O 1
ATOM 1088 N N . LEU A 1 140 ? 18.768 15.078 -58.190 1.00 66.75 140 LEU A N 1
ATOM 1089 C CA . LEU A 1 140 ? 19.450 16.029 -59.075 1.00 66.75 140 LEU A CA 1
ATOM 1090 C C . LEU A 1 140 ? 18.466 16.943 -59.818 1.00 66.75 140 LEU A C 1
ATOM 1092 O O . LEU A 1 140 ? 18.734 18.140 -59.892 1.00 66.75 140 LEU A O 1
ATOM 1096 N N . SER A 1 141 ? 17.316 16.444 -60.287 1.00 68.12 141 SER A N 1
ATOM 1097 C CA . SER A 1 141 ? 16.274 17.290 -60.898 1.00 68.12 141 SER A CA 1
ATOM 1098 C C . SER A 1 141 ? 15.732 18.328 -59.906 1.00 68.12 141 SER A C 1
ATOM 1100 O O . SER A 1 141 ? 15.695 19.516 -60.226 1.00 68.12 141 SER A O 1
ATOM 1102 N N . LEU A 1 142 ? 15.448 17.918 -58.663 1.00 67.88 142 LEU A N 1
ATOM 1103 C CA . LEU A 1 142 ? 15.065 18.818 -57.565 1.00 67.88 142 LEU A CA 1
ATOM 1104 C C . LEU A 1 142 ? 16.135 19.877 -57.243 1.00 67.88 142 LEU A C 1
ATOM 1106 O O . LEU A 1 142 ? 15.806 21.037 -56.995 1.00 67.88 142 LEU A O 1
ATOM 1110 N N . ARG A 1 143 ? 17.428 19.519 -57.284 1.00 71.81 143 ARG A N 1
ATOM 1111 C CA . ARG A 1 143 ? 18.518 20.507 -57.158 1.00 71.81 143 ARG A CA 1
ATOM 1112 C C . ARG A 1 143 ? 18.572 21.463 -58.349 1.00 71.81 143 ARG A C 1
ATOM 1114 O O . ARG A 1 143 ? 18.885 22.633 -58.147 1.00 71.81 143 ARG A O 1
ATOM 1121 N N . LYS A 1 144 ? 18.258 20.995 -59.558 1.00 76.25 144 LYS A N 1
ATOM 1122 C CA . LYS A 1 144 ? 18.276 21.815 -60.772 1.00 76.25 144 LYS A CA 1
ATOM 1123 C C . LYS A 1 144 ? 17.149 22.851 -60.778 1.00 76.25 144 LYS A C 1
ATOM 1125 O O . LYS A 1 144 ? 17.442 24.033 -60.894 1.00 76.25 144 LYS A O 1
ATOM 1130 N N . MET A 1 145 ? 15.911 22.443 -60.487 1.00 71.69 145 MET A N 1
ATOM 1131 C CA . MET A 1 145 ? 14.769 23.362 -60.334 1.00 71.69 145 MET A CA 1
ATOM 1132 C C . MET A 1 145 ? 14.995 24.419 -59.239 1.00 71.69 145 MET A C 1
ATOM 1134 O O . MET A 1 145 ? 14.567 25.562 -59.384 1.00 71.69 145 MET A O 1
ATOM 1138 N N . LYS A 1 146 ? 15.716 24.071 -58.162 1.00 75.69 146 LYS A N 1
ATOM 1139 C CA . LYS A 1 146 ? 16.101 25.031 -57.114 1.00 75.69 146 LYS A CA 1
ATOM 1140 C C . LYS A 1 146 ? 17.224 25.993 -57.538 1.00 75.69 146 LYS A C 1
ATOM 1142 O O . LYS A 1 146 ? 17.271 27.111 -57.037 1.00 75.69 146 LYS A O 1
ATOM 1147 N N . MET A 1 147 ? 18.117 25.584 -58.441 1.00 71.94 147 MET A N 1
ATOM 1148 C CA . MET A 1 147 ? 19.143 26.455 -59.042 1.00 71.94 147 MET A CA 1
ATOM 1149 C C . MET A 1 147 ? 18.560 27.378 -60.121 1.00 71.94 147 MET A C 1
ATOM 1151 O O . MET A 1 147 ? 19.016 28.505 -60.272 1.00 71.94 147 MET A O 1
ATOM 1155 N N . GLU A 1 148 ? 17.540 26.918 -60.846 1.00 80.19 148 GLU A N 1
ATOM 1156 C CA . GLU A 1 148 ? 16.845 27.654 -61.914 1.00 80.19 148 GLU A CA 1
ATOM 1157 C C . GLU A 1 148 ? 15.831 28.693 -61.368 1.00 80.19 148 GLU A C 1
ATOM 1159 O O . GLU A 1 148 ? 15.055 29.266 -62.125 1.00 80.19 148 GLU A O 1
ATOM 1164 N N . GLY A 1 149 ? 15.852 28.976 -60.056 1.00 64.75 149 GLY A N 1
ATOM 1165 C CA . GLY A 1 149 ? 15.122 30.087 -59.429 1.00 64.75 149 GLY A CA 1
ATOM 1166 C C . GLY A 1 149 ? 13.615 29.881 -59.244 1.00 64.75 149 GLY A C 1
ATOM 1167 O O . GLY A 1 149 ? 12.936 30.790 -58.781 1.00 64.75 149 GLY A O 1
ATOM 1168 N N . LEU A 1 150 ? 13.081 28.695 -59.558 1.00 71.31 150 LEU A N 1
ATOM 1169 C CA . LEU A 1 150 ? 11.634 28.439 -59.580 1.00 71.31 150 LEU A CA 1
ATOM 1170 C C . LEU A 1 150 ? 10.968 28.367 -58.190 1.00 71.31 150 LEU A C 1
ATOM 1172 O O . LEU A 1 150 ? 9.745 28.305 -58.097 1.00 71.31 150 LEU A O 1
ATOM 1176 N N . PHE A 1 151 ? 11.761 28.358 -57.113 1.00 56.62 151 PHE A N 1
ATOM 1177 C CA . PHE A 1 151 ? 11.287 28.288 -55.730 1.00 56.62 151 PHE A CA 1
ATOM 1178 C C . PHE A 1 151 ? 12.050 29.255 -54.821 1.00 56.62 151 PHE A C 1
ATOM 1180 O O . PHE A 1 151 ? 13.147 28.943 -54.343 1.00 56.62 151 PHE A O 1
ATOM 1187 N N . ASP A 1 152 ? 11.417 30.383 -54.498 1.00 55.47 152 ASP A N 1
ATOM 1188 C CA . ASP A 1 152 ? 11.831 31.222 -53.375 1.00 55.47 152 ASP A CA 1
ATOM 1189 C C . ASP A 1 152 ? 11.792 30.427 -52.060 1.00 55.47 152 ASP A C 1
ATOM 1191 O O . ASP A 1 152 ? 10.913 29.591 -51.820 1.00 55.47 152 ASP A O 1
ATOM 1195 N N . GLY A 1 153 ? 12.745 30.711 -51.167 1.00 57.72 153 GLY A N 1
ATOM 1196 C CA . GLY A 1 153 ? 13.071 29.883 -49.995 1.00 57.72 153 GLY A CA 1
ATOM 1197 C C . GLY A 1 153 ? 11.969 29.673 -48.943 1.00 57.72 153 GLY A C 1
ATOM 1198 O O . GLY A 1 153 ? 12.201 28.939 -47.987 1.00 57.72 153 GLY A O 1
ATOM 1199 N N . ASN A 1 154 ? 10.790 30.276 -49.120 1.00 54.22 154 ASN A N 1
ATOM 1200 C CA . ASN A 1 154 ? 9.619 30.140 -48.248 1.00 54.22 154 ASN A CA 1
ATOM 1201 C C . ASN A 1 154 ? 8.571 29.124 -48.749 1.00 54.22 154 ASN A C 1
ATOM 1203 O O . ASN A 1 154 ? 7.542 28.960 -48.097 1.00 54.22 154 ASN A O 1
ATOM 1207 N N . GLY A 1 155 ? 8.795 28.451 -49.886 1.00 52.75 155 GLY A N 1
ATOM 1208 C CA . GLY A 1 155 ? 7.941 27.338 -50.330 1.00 52.75 155 GLY A CA 1
ATOM 1209 C C . GLY A 1 155 ? 6.512 27.735 -50.722 1.00 52.75 155 GLY A C 1
ATOM 1210 O O . GLY A 1 155 ? 5.585 26.952 -50.533 1.00 52.75 155 GLY A O 1
ATOM 1211 N N . ARG A 1 156 ? 6.325 28.951 -51.248 1.00 50.50 156 ARG A N 1
ATOM 1212 C CA . ARG A 1 156 ? 5.092 29.368 -51.929 1.00 50.50 156 ARG A CA 1
ATOM 1213 C C . ARG A 1 156 ? 5.382 29.537 -53.411 1.00 50.50 156 ARG A C 1
ATOM 1215 O O . ARG A 1 156 ? 6.311 30.254 -53.765 1.00 50.50 156 ARG A O 1
ATOM 1222 N N . GLU A 1 157 ? 4.580 28.896 -54.250 1.00 49.94 157 GLU A N 1
ATOM 1223 C CA . GLU A 1 157 ? 4.639 29.070 -55.700 1.00 49.94 157 GLU A CA 1
ATOM 1224 C C . GLU A 1 157 ? 4.178 30.483 -56.077 1.00 49.94 157 GLU A C 1
ATOM 1226 O O . GLU A 1 157 ? 3.161 30.977 -55.579 1.00 49.94 157 GLU A O 1
ATOM 1231 N N . PHE A 1 158 ? 4.945 31.147 -56.940 1.00 43.88 158 PHE A N 1
ATOM 1232 C CA . PHE A 1 158 ? 4.688 32.524 -57.344 1.00 43.88 158 PHE A CA 1
ATOM 1233 C C . PHE A 1 158 ? 3.895 32.539 -58.655 1.00 43.88 158 PHE A C 1
ATOM 1235 O O . PHE A 1 158 ? 4.471 32.481 -59.740 1.00 43.88 158 PHE A O 1
ATOM 1242 N N . TYR A 1 159 ? 2.566 32.630 -58.567 1.00 52.41 159 TYR A N 1
ATOM 1243 C CA . TYR A 1 159 ? 1.744 32.927 -59.742 1.00 52.41 159 TYR A CA 1
ATOM 1244 C C . TYR A 1 159 ? 1.985 34.387 -60.165 1.00 52.41 159 TYR A C 1
ATOM 1246 O O . TYR A 1 159 ? 1.740 35.290 -59.359 1.00 52.41 159 TYR A O 1
ATOM 1254 N N . PRO A 1 160 ? 2.475 34.657 -61.391 1.00 48.78 160 PRO A N 1
ATOM 1255 C CA . PRO A 1 160 ? 2.649 36.023 -61.866 1.00 48.78 160 PRO A CA 1
ATOM 1256 C C . PRO A 1 160 ? 1.272 36.687 -62.061 1.00 48.78 160 PRO A C 1
ATOM 1258 O O . PRO A 1 160 ? 0.366 36.048 -62.597 1.00 48.78 160 PRO A O 1
ATOM 1261 N N . PRO A 1 161 ? 1.083 37.953 -61.647 1.00 44.41 161 PRO A N 1
ATOM 1262 C CA . PRO A 1 161 ? -0.194 38.637 -61.813 1.00 44.41 161 PRO A CA 1
ATOM 1263 C C . PRO A 1 161 ? -0.446 38.994 -63.284 1.00 44.41 161 PRO A C 1
ATOM 1265 O O . PRO A 1 161 ? 0.404 39.604 -63.941 1.00 44.41 161 PRO A O 1
ATOM 1268 N N . ASP A 1 162 ? -1.635 38.652 -63.783 1.00 43.72 162 ASP A N 1
ATOM 1269 C CA . ASP A 1 162 ? -2.080 39.000 -65.133 1.00 43.72 162 ASP A CA 1
ATOM 1270 C C . ASP A 1 162 ? -2.133 40.520 -65.338 1.00 43.72 162 ASP A C 1
ATOM 1272 O O . ASP A 1 162 ? -2.797 41.252 -64.600 1.00 43.72 162 ASP A O 1
ATOM 1276 N N . LYS A 1 163 ? -1.474 41.005 -66.395 1.00 43.75 163 LYS A N 1
ATOM 1277 C CA . LYS A 1 163 ? -1.540 42.413 -66.800 1.00 43.75 163 LYS A CA 1
ATOM 1278 C C . LYS A 1 163 ? -2.772 42.675 -67.663 1.00 43.75 163 LYS A C 1
ATOM 1280 O O . LYS A 1 163 ? -2.728 42.487 -68.878 1.00 43.75 163 LYS A O 1
ATOM 1285 N N . LYS A 1 164 ? -3.831 43.197 -67.046 1.00 40.56 164 LYS A N 1
ATOM 1286 C CA . LYS A 1 164 ? -4.849 44.027 -67.711 1.00 40.56 164 LYS A CA 1
ATOM 1287 C C . LYS A 1 164 ? -5.023 45.275 -66.842 1.00 40.56 164 LYS A C 1
ATOM 1289 O O . LYS A 1 164 ? -5.455 45.153 -65.705 1.00 40.56 164 LYS A O 1
ATOM 1294 N N . LEU A 1 165 ? -4.345 46.363 -67.208 1.00 44.44 165 LEU A N 1
ATOM 1295 C CA . LEU A 1 165 ? -4.772 47.353 -68.210 1.00 44.44 165 LEU A CA 1
ATOM 1296 C C . LEU A 1 165 ? -5.768 48.303 -67.549 1.00 44.44 165 LEU A C 1
ATOM 1298 O O . LEU A 1 165 ? -6.893 47.918 -67.248 1.00 44.44 165 LEU A O 1
ATOM 1302 N N . ASP A 1 166 ? -5.274 49.503 -67.267 1.00 35.97 166 ASP A N 1
ATOM 1303 C CA . ASP A 1 166 ? -5.968 50.560 -66.548 1.00 35.97 166 ASP A CA 1
ATOM 1304 C C . ASP A 1 166 ? -7.169 51.078 -67.346 1.00 35.97 166 ASP A C 1
ATOM 1306 O O . ASP A 1 166 ? -7.048 51.337 -68.544 1.00 35.97 166 ASP A O 1
ATOM 1310 N N . ASP A 1 167 ? -8.291 51.303 -66.663 1.00 36.97 167 ASP A N 1
ATOM 1311 C CA . ASP A 1 167 ? -9.189 52.400 -67.015 1.00 36.97 167 ASP A CA 1
ATOM 1312 C C . ASP A 1 167 ? -9.866 52.963 -65.750 1.00 36.97 167 ASP A C 1
ATOM 1314 O O . ASP A 1 167 ? -10.091 52.261 -64.764 1.00 36.97 167 ASP A O 1
ATOM 1318 N N . ASP A 1 168 ? -10.104 54.265 -65.789 1.00 34.31 168 ASP A N 1
ATOM 1319 C CA . ASP A 1 168 ? -10.295 55.242 -64.710 1.00 34.31 168 ASP A CA 1
ATOM 1320 C C . ASP A 1 168 ? -11.020 54.921 -63.367 1.00 34.31 168 ASP A C 1
ATOM 1322 O O . ASP A 1 168 ? -12.130 54.396 -63.290 1.00 34.31 168 ASP A O 1
ATOM 1326 N N . SER A 1 169 ? -10.478 55.588 -62.330 1.00 33.81 169 SER A N 1
ATOM 1327 C CA . SER A 1 169 ? -11.175 56.379 -61.281 1.00 33.81 169 SER A CA 1
ATOM 1328 C C . SER A 1 169 ? -11.517 55.810 -59.878 1.00 33.81 169 SER A C 1
ATOM 1330 O O . SER A 1 169 ? -12.442 55.039 -59.665 1.00 33.81 169 SER A O 1
ATOM 1332 N N . VAL A 1 170 ? -10.827 56.403 -58.886 1.00 34.03 170 VAL A N 1
ATOM 1333 C CA . VAL A 1 170 ? -11.306 56.850 -57.552 1.00 34.03 170 VAL A CA 1
ATOM 1334 C C . VAL A 1 170 ? -12.089 55.861 -56.664 1.00 34.03 170 VAL A C 1
ATOM 1336 O O . VAL A 1 170 ? -13.301 55.716 -56.787 1.00 34.03 170 VAL A O 1
ATOM 1339 N N . GLU A 1 171 ? -11.449 55.400 -55.578 1.00 27.70 171 GLU A N 1
ATOM 1340 C CA . GLU A 1 171 ? -12.154 54.996 -54.347 1.00 27.70 171 GLU A CA 1
ATOM 1341 C C . GLU A 1 171 ? -11.787 55.915 -53.165 1.00 27.70 171 GLU A C 1
ATOM 1343 O O . GLU A 1 171 ? -10.633 56.312 -52.984 1.00 27.70 171 GLU A O 1
ATOM 1348 N N . PHE A 1 172 ? -12.790 56.267 -52.351 1.00 25.45 172 PHE A N 1
ATOM 1349 C CA . PHE A 1 172 ? -12.661 57.143 -51.183 1.00 25.45 172 PHE A CA 1
ATOM 1350 C C . PHE A 1 172 ? -12.920 56.369 -49.876 1.00 25.45 172 PHE A C 1
ATOM 1352 O O . PHE A 1 172 ? -13.639 55.379 -49.826 1.00 25.45 172 PHE A O 1
ATOM 1359 N N . THR A 1 173 ? -12.314 56.837 -48.790 1.00 25.50 173 THR A N 1
ATOM 1360 C CA . THR A 1 173 ? -12.133 56.132 -47.507 1.00 25.50 173 THR A CA 1
ATOM 1361 C C . THR A 1 173 ? -13.377 55.559 -46.779 1.00 25.50 173 THR A C 1
ATOM 1363 O O . THR A 1 173 ? -14.418 56.207 -46.751 1.00 25.50 173 THR A O 1
ATOM 1366 N N . ARG A 1 174 ? -13.113 54.541 -45.924 1.00 25.36 174 ARG A N 1
ATOM 1367 C CA . ARG A 1 174 ? -13.712 54.232 -44.582 1.00 25.36 174 ARG A CA 1
ATOM 1368 C C . ARG A 1 174 ? -14.982 53.356 -44.446 1.00 25.36 174 ARG A C 1
ATOM 1370 O O . ARG A 1 174 ? -16.107 53.807 -44.585 1.00 25.36 174 ARG A O 1
ATOM 1377 N N . THR A 1 175 ? -14.755 52.157 -43.887 1.00 34.72 175 THR A N 1
ATOM 1378 C CA . THR A 1 175 ? -15.336 51.593 -42.632 1.00 34.72 175 THR A CA 1
ATOM 1379 C C . THR A 1 175 ? -16.688 52.096 -42.076 1.00 34.72 175 THR A C 1
ATOM 1381 O O . THR A 1 175 ? -16.798 53.281 -41.779 1.00 34.72 175 THR A O 1
ATOM 1384 N N . VAL A 1 176 ? -17.560 51.170 -41.614 1.00 24.72 176 VAL A N 1
ATOM 1385 C CA . VAL A 1 176 ? -18.116 51.119 -40.222 1.00 24.72 176 VAL A CA 1
ATOM 1386 C C . VAL A 1 176 ? -18.992 49.864 -39.962 1.00 24.72 176 VAL A C 1
ATOM 1388 O O . VAL A 1 176 ? -19.523 49.260 -40.886 1.00 24.72 176 VAL A O 1
ATOM 1391 N N . LYS A 1 177 ? -19.141 49.453 -38.686 1.00 43.56 177 LYS A N 1
ATOM 1392 C CA . LYS A 1 177 ? -20.047 48.376 -38.205 1.00 43.56 177 LYS A CA 1
ATOM 1393 C C . LYS A 1 177 ? -21.397 48.936 -37.718 1.00 43.56 177 LYS A C 1
ATOM 1395 O O . LYS A 1 177 ? -21.380 49.863 -36.912 1.00 43.56 177 LYS A O 1
ATOM 1400 N N . VAL A 1 178 ? -22.531 48.281 -38.008 1.00 27.97 178 VAL A N 1
ATOM 1401 C CA . VAL A 1 178 ? -23.822 48.498 -37.296 1.00 27.97 178 VAL A CA 1
ATOM 1402 C C . VAL A 1 178 ? -24.516 47.154 -36.969 1.00 27.97 178 VAL A C 1
ATOM 1404 O O . VAL A 1 178 ? -24.108 46.099 -37.447 1.00 27.97 178 VAL A O 1
ATOM 1407 N N . LYS A 1 179 ? -25.496 47.168 -36.051 1.00 35.28 179 LYS A N 1
ATOM 1408 C CA . LYS A 1 179 ? -26.097 46.003 -35.371 1.00 35.28 179 LYS A CA 1
ATOM 1409 C C . LYS A 1 179 ? -27.517 45.656 -35.865 1.00 35.28 179 LYS A C 1
ATOM 1411 O O . LYS A 1 179 ? -28.326 46.556 -36.032 1.00 35.28 179 LYS A O 1
ATOM 1416 N N . LYS A 1 180 ? -27.835 44.352 -35.839 1.00 45.50 180 LYS A N 1
ATOM 1417 C CA . LYS A 1 180 ? -29.055 43.721 -35.266 1.00 45.50 180 LYS A CA 1
ATOM 1418 C C . LYS A 1 180 ? -30.436 44.359 -35.538 1.00 45.50 180 LYS A C 1
ATOM 1420 O O . LYS A 1 180 ? -30.785 45.356 -34.913 1.00 45.50 180 LYS A O 1
ATOM 1425 N N . GLN A 1 181 ? -31.325 43.578 -36.159 1.00 31.17 181 GLN A N 1
ATOM 1426 C CA . GLN A 1 181 ? -32.749 43.537 -35.785 1.00 31.17 181 GLN A CA 1
ATOM 1427 C C . GLN A 1 181 ? -33.314 42.103 -35.857 1.00 31.17 181 GLN A C 1
ATOM 1429 O O . GLN A 1 181 ? -32.560 41.158 -36.078 1.00 31.17 181 GLN A O 1
ATOM 1434 N N . VAL A 1 182 ? -34.600 41.928 -35.539 1.00 41.72 182 VAL A N 1
ATOM 1435 C CA . VAL A 1 182 ? -35.277 40.633 -35.328 1.00 41.72 182 VAL A CA 1
ATOM 1436 C C . VAL A 1 182 ? -36.610 40.651 -36.067 1.00 41.72 182 VAL A C 1
ATOM 1438 O O . VAL A 1 182 ? -37.363 41.597 -35.850 1.00 41.72 182 VAL A O 1
ATOM 1441 N N . ASN A 1 183 ? -36.958 39.598 -36.822 1.00 33.72 183 ASN A N 1
ATOM 1442 C CA . ASN A 1 183 ? -38.371 39.223 -36.929 1.00 33.72 183 ASN A CA 1
ATOM 1443 C C . ASN A 1 183 ? -38.660 37.760 -37.318 1.00 33.72 183 ASN A C 1
ATOM 1445 O O . ASN A 1 183 ? -37.784 37.002 -37.728 1.00 33.72 183 ASN A O 1
ATOM 1449 N N . VAL A 1 184 ? -39.923 37.390 -37.110 1.00 43.81 184 VAL A N 1
ATOM 1450 C CA . VAL A 1 184 ? -40.515 36.049 -37.194 1.00 43.81 184 VAL A CA 1
ATOM 1451 C C . VAL A 1 184 ? -40.738 35.598 -38.646 1.00 43.81 184 VAL A C 1
ATOM 1453 O O . VAL A 1 184 ? -41.554 36.187 -39.345 1.00 43.81 184 VAL A O 1
ATOM 1456 N N . ALA A 1 185 ? -40.078 34.511 -39.076 1.00 37.53 185 ALA A N 1
ATOM 1457 C CA . ALA A 1 185 ? -40.380 33.815 -40.346 1.00 37.53 185 ALA A CA 1
ATOM 1458 C C . ALA A 1 185 ? -40.017 32.302 -40.381 1.00 37.53 185 ALA A C 1
ATOM 1460 O O . ALA A 1 185 ? -40.235 31.624 -41.382 1.00 37.53 185 ALA A O 1
ATOM 1461 N N . ALA A 1 186 ? -39.455 31.737 -39.306 1.00 42.62 186 ALA A N 1
ATOM 1462 C CA . ALA A 1 186 ? -38.729 30.458 -39.341 1.00 42.62 186 ALA A CA 1
ATOM 1463 C C . ALA A 1 186 ? -39.540 29.215 -38.898 1.00 42.62 186 ALA A C 1
ATOM 1465 O O . ALA A 1 186 ? -39.067 28.432 -38.079 1.00 42.62 186 ALA A O 1
ATOM 1466 N N . SER A 1 187 ? -40.758 29.025 -39.427 1.00 48.09 187 SER A N 1
ATOM 1467 C CA . SER A 1 187 ? -41.608 27.856 -39.095 1.00 48.09 187 SER A CA 1
ATOM 1468 C C . SER A 1 187 ? -42.235 27.124 -40.298 1.00 48.09 187 SER A C 1
ATOM 1470 O O . SER A 1 187 ? -43.034 26.213 -40.096 1.00 48.09 187 SER A O 1
ATOM 1472 N N . LEU A 1 188 ? -41.882 27.492 -41.538 1.00 43.84 188 LEU A N 1
ATOM 1473 C CA . LEU A 1 188 ? -42.446 26.895 -42.767 1.00 43.84 188 LEU A CA 1
ATOM 1474 C C . LEU A 1 188 ? -41.399 26.299 -43.731 1.00 43.84 188 LEU A C 1
ATOM 1476 O O . LEU A 1 188 ? -41.734 25.421 -44.518 1.00 43.84 188 LEU A O 1
ATOM 1480 N N . ALA A 1 189 ? -40.123 26.689 -43.631 1.00 44.47 189 ALA A N 1
ATOM 1481 C CA . ALA A 1 189 ? -39.055 26.160 -44.490 1.00 44.47 189 ALA A CA 1
ATOM 1482 C C . ALA A 1 189 ? -38.652 24.703 -44.164 1.00 44.47 189 ALA A C 1
ATOM 1484 O O . ALA A 1 189 ? -38.324 23.929 -45.062 1.00 44.47 189 ALA A O 1
ATOM 1485 N N . ASN A 1 190 ? -38.707 24.298 -42.888 1.00 51.84 190 ASN A N 1
ATOM 1486 C CA . ASN A 1 190 ? -38.160 23.007 -42.444 1.00 51.84 190 ASN A CA 1
ATOM 1487 C C . ASN A 1 190 ? -38.969 21.781 -42.907 1.00 51.84 190 ASN A C 1
ATOM 1489 O O . ASN A 1 190 ? -38.439 20.673 -42.888 1.00 51.84 190 ASN A O 1
ATOM 1493 N N . ALA A 1 191 ? -40.223 21.954 -43.340 1.00 47.09 191 ALA A N 1
ATOM 1494 C CA . ALA A 1 191 ? -41.048 20.848 -43.830 1.00 47.09 191 ALA A CA 1
ATOM 1495 C C . ALA A 1 191 ? -40.633 20.374 -45.237 1.00 47.09 191 ALA A C 1
ATOM 1497 O O . ALA A 1 191 ? -40.641 19.178 -45.512 1.00 47.09 191 ALA A O 1
ATOM 1498 N N . PHE A 1 192 ? -40.233 21.297 -46.121 1.00 44.56 192 PHE A N 1
ATOM 1499 C CA . PHE A 1 192 ? -40.009 20.990 -47.542 1.00 44.56 192 PHE A CA 1
ATOM 1500 C C . PHE A 1 192 ? -38.604 20.437 -47.846 1.00 44.56 192 PHE A C 1
ATOM 1502 O O . PHE A 1 192 ? -38.406 19.715 -48.824 1.00 44.56 192 PHE A O 1
ATOM 1509 N N . VAL A 1 193 ? -37.623 20.733 -46.986 1.00 56.75 193 VAL A N 1
ATOM 1510 C CA . VAL A 1 193 ? -36.249 20.207 -47.104 1.00 56.75 193 VAL A CA 1
ATOM 1511 C C . VAL A 1 193 ? -36.181 18.737 -46.671 1.00 56.75 193 VAL A C 1
ATOM 1513 O O . VAL A 1 193 ? -35.528 17.929 -47.329 1.00 56.75 193 VAL A O 1
ATOM 1516 N N . ALA A 1 194 ? -36.911 18.363 -45.613 1.00 51.75 194 ALA A N 1
ATOM 1517 C CA . ALA A 1 194 ? -36.895 17.008 -45.057 1.00 51.75 194 ALA A CA 1
ATOM 1518 C C . ALA A 1 194 ? -37.355 15.925 -46.053 1.00 51.75 194 ALA A C 1
ATOM 1520 O O . ALA A 1 194 ? -36.868 14.799 -46.002 1.00 51.75 194 ALA A O 1
ATOM 1521 N N . GLN A 1 195 ? -38.260 16.260 -46.979 1.00 51.97 195 GLN A N 1
ATOM 1522 C CA . GLN A 1 195 ? -38.828 15.293 -47.924 1.00 51.97 195 GLN A CA 1
ATOM 1523 C C . GLN A 1 195 ? -37.967 15.071 -49.184 1.00 51.97 195 GLN A C 1
ATOM 1525 O O . GLN A 1 195 ? -38.131 14.058 -49.858 1.00 51.97 195 GLN A O 1
ATOM 1530 N N . ASN A 1 196 ? -37.025 15.976 -49.485 1.00 51.03 196 ASN A N 1
ATOM 1531 C CA . ASN A 1 196 ? -36.166 15.896 -50.676 1.00 51.03 196 ASN A CA 1
ATOM 1532 C C . ASN A 1 196 ? -34.773 15.298 -50.401 1.00 51.03 196 ASN A C 1
ATOM 1534 O O . ASN A 1 196 ? -34.126 14.811 -51.324 1.00 51.03 196 ASN A O 1
ATOM 1538 N N . LEU A 1 197 ? -34.318 15.269 -49.142 1.00 48.44 197 LEU A N 1
ATOM 1539 C CA . LEU A 1 197 ? -33.031 14.659 -48.771 1.00 48.44 197 LEU A CA 1
ATOM 1540 C C . LEU A 1 197 ? -33.075 13.122 -48.670 1.00 48.44 197 LEU A C 1
ATOM 1542 O O . LEU A 1 197 ? -32.030 12.483 -48.646 1.00 48.44 197 LEU A O 1
ATOM 1546 N N . ALA A 1 198 ? -34.260 12.506 -48.688 1.00 49.12 198 ALA A N 1
ATOM 1547 C CA . ALA A 1 198 ? -34.439 11.051 -48.607 1.00 49.12 198 ALA A CA 1
ATOM 1548 C C . ALA A 1 198 ? -34.139 10.286 -49.921 1.00 49.12 198 ALA A C 1
ATOM 1550 O O . ALA A 1 198 ? -34.514 9.122 -50.051 1.00 49.12 198 ALA A O 1
ATOM 1551 N N . LYS A 1 199 ? -33.525 10.938 -50.920 1.00 50.09 199 LYS A N 1
ATOM 1552 C CA . LYS A 1 199 ? -33.265 10.358 -52.253 1.00 50.09 199 LYS A CA 1
ATOM 1553 C C . LYS A 1 199 ? -31.909 10.708 -52.874 1.00 50.09 199 LYS A C 1
ATOM 1555 O O . LYS A 1 199 ? -31.693 10.427 -54.050 1.00 50.09 199 LYS A O 1
ATOM 1560 N N . ILE A 1 200 ? -31.003 11.295 -52.095 1.00 48.91 200 ILE A N 1
ATOM 1561 C CA . ILE A 1 200 ? -29.609 11.515 -52.491 1.00 48.91 200 ILE A CA 1
ATOM 1562 C C . ILE A 1 200 ? -28.747 10.706 -51.526 1.00 48.91 200 ILE A C 1
ATOM 1564 O O . ILE A 1 200 ? -28.417 11.183 -50.444 1.00 48.91 200 ILE A O 1
ATOM 1568 N N . GLU A 1 201 ? -28.401 9.476 -51.909 1.00 48.88 201 GLU A N 1
ATOM 1569 C CA . GLU A 1 201 ? -27.287 8.770 -51.275 1.00 48.88 201 GLU A CA 1
ATOM 1570 C C . GLU A 1 201 ? -25.994 9.501 -51.657 1.00 48.88 201 GLU A C 1
ATOM 1572 O O . GLU A 1 201 ? -25.647 9.542 -52.843 1.00 48.88 201 GLU A O 1
ATOM 1577 N N . PRO A 1 202 ? -25.251 10.091 -50.706 1.00 46.38 202 PRO A N 1
ATOM 1578 C CA . PRO A 1 202 ? -23.925 10.585 -51.004 1.00 46.38 202 PRO A CA 1
ATOM 1579 C C . PRO A 1 202 ? -23.012 9.362 -51.077 1.00 46.38 202 PRO A C 1
ATOM 1581 O O . PRO A 1 202 ? -22.620 8.821 -50.042 1.00 46.38 202 PRO A O 1
ATOM 1584 N N . GLN A 1 203 ? -22.634 8.943 -52.288 1.00 43.09 203 GLN A N 1
ATOM 1585 C CA . GLN A 1 203 ? -21.493 8.044 -52.486 1.00 43.09 203 GLN A CA 1
ATOM 1586 C C . GLN A 1 203 ? -20.184 8.779 -52.155 1.00 43.09 203 GLN A C 1
ATOM 1588 O O . GLN A 1 203 ? -19.326 9.006 -53.006 1.00 43.09 203 GLN A O 1
ATOM 1593 N N . MET A 1 204 ? -20.015 9.145 -50.883 1.00 40.22 204 MET A N 1
ATOM 1594 C CA . MET A 1 204 ? -18.710 9.424 -50.306 1.00 40.22 204 MET A CA 1
ATOM 1595 C C . MET A 1 204 ? -17.975 8.094 -50.171 1.00 40.22 204 MET A C 1
ATOM 1597 O O . MET A 1 204 ? -17.900 7.505 -49.094 1.00 40.22 204 MET A O 1
ATOM 1601 N N . VAL A 1 205 ? -17.437 7.622 -51.296 1.00 46.66 205 VAL A N 1
ATOM 1602 C CA . VAL A 1 205 ? -16.419 6.577 -51.309 1.00 46.66 205 VAL A CA 1
ATOM 1603 C C . VAL A 1 205 ? -15.178 7.181 -50.659 1.00 46.66 205 VAL A C 1
ATOM 1605 O O . VAL A 1 205 ? -14.329 7.774 -51.322 1.00 46.66 205 VAL A O 1
ATOM 1608 N N . VAL A 1 206 ? -15.106 7.078 -49.332 1.00 45.28 206 VAL A N 1
ATOM 1609 C CA . VAL A 1 206 ? -13.895 7.372 -48.569 1.00 45.28 206 VAL A CA 1
ATOM 1610 C C . VAL A 1 206 ? -12.897 6.278 -48.922 1.00 45.28 206 VAL A C 1
ATOM 1612 O O . VAL A 1 206 ? -12.827 5.237 -48.274 1.00 45.28 206 VAL A O 1
ATOM 1615 N N . MET A 1 207 ? -12.159 6.498 -50.009 1.00 42.31 207 MET A N 1
ATOM 1616 C CA . MET A 1 207 ? -10.976 5.713 -50.308 1.00 42.31 207 MET A CA 1
ATOM 1617 C C . MET A 1 207 ? -9.952 6.021 -49.220 1.00 42.31 207 MET A C 1
ATOM 1619 O O . MET A 1 207 ? -9.265 7.041 -49.270 1.00 42.31 207 MET A O 1
ATOM 1623 N N . GLU A 1 208 ? -9.872 5.142 -48.222 1.00 48.75 208 GLU A N 1
ATOM 1624 C CA . GLU A 1 208 ? -8.722 5.066 -47.329 1.00 48.75 208 GLU A CA 1
ATOM 1625 C C . GLU A 1 208 ? -7.506 4.665 -48.170 1.00 48.75 208 GLU A C 1
ATOM 1627 O O . GLU A 1 208 ? -7.178 3.488 -48.326 1.00 48.75 208 GLU A O 1
ATOM 1632 N N . GLU A 1 209 ? -6.870 5.670 -48.772 1.00 45.31 209 GLU A N 1
ATOM 1633 C CA . GLU A 1 209 ? -5.617 5.543 -49.501 1.00 45.31 209 GLU A CA 1
ATOM 1634 C C . GLU A 1 209 ? -4.538 5.113 -48.500 1.00 45.31 209 GLU A C 1
ATOM 1636 O O . GLU A 1 209 ? -3.909 5.936 -47.829 1.00 45.31 209 GLU A O 1
ATOM 1641 N N . LYS A 1 210 ? -4.380 3.793 -48.348 1.00 48.41 210 LYS A N 1
ATOM 1642 C CA . LYS A 1 210 ? -3.372 3.169 -47.492 1.00 48.41 210 LYS A CA 1
ATOM 1643 C C . LYS A 1 210 ? -1.989 3.525 -48.017 1.00 48.41 210 LYS A C 1
ATOM 1645 O O . LYS A 1 210 ? -1.419 2.829 -48.850 1.00 48.41 210 LYS A O 1
ATOM 1650 N N . ARG A 1 211 ? -1.451 4.631 -47.512 1.00 50.19 211 ARG A N 1
ATOM 1651 C CA . ARG A 1 211 ? -0.057 5.011 -47.710 1.00 50.19 211 ARG A CA 1
ATOM 1652 C C . ARG A 1 211 ? 0.802 4.079 -46.875 1.00 50.19 211 ARG A C 1
ATOM 1654 O O . ARG A 1 211 ? 1.072 4.341 -45.706 1.00 50.19 211 ARG A O 1
ATOM 1661 N N . GLU A 1 212 ? 1.176 2.973 -47.496 1.00 58.19 212 GLU A N 1
ATOM 1662 C CA . GLU A 1 212 ? 2.219 2.082 -47.016 1.00 58.19 212 GLU A CA 1
ATOM 1663 C C . GLU A 1 212 ? 3.522 2.891 -46.987 1.00 58.19 212 GLU A C 1
ATOM 1665 O O . GLU A 1 212 ? 4.051 3.318 -48.012 1.00 58.19 212 GLU A O 1
ATOM 1670 N N . VAL A 1 213 ? 3.961 3.228 -45.773 1.00 65.25 213 VAL A N 1
ATOM 1671 C CA . VAL A 1 213 ? 5.210 3.946 -45.520 1.00 65.25 213 VAL A CA 1
ATOM 1672 C C . VAL A 1 213 ? 6.198 2.921 -44.997 1.00 65.25 213 VAL A C 1
ATOM 1674 O O . VAL A 1 213 ? 6.016 2.419 -43.887 1.00 65.25 213 VAL A O 1
ATOM 1677 N N . ASP A 1 214 ? 7.246 2.647 -45.773 1.00 73.38 214 ASP A N 1
ATOM 1678 C CA . ASP A 1 214 ? 8.324 1.743 -45.375 1.00 73.38 214 ASP A CA 1
ATOM 1679 C C . ASP A 1 214 ? 9.083 2.292 -44.162 1.00 73.38 214 ASP A C 1
ATOM 1681 O O . ASP A 1 214 ? 10.037 3.071 -44.242 1.00 73.38 214 ASP A O 1
ATOM 1685 N N . LEU A 1 215 ? 8.625 1.866 -42.990 1.00 82.69 215 LEU A N 1
ATOM 1686 C CA . LEU A 1 215 ? 9.289 2.066 -41.719 1.00 82.69 215 LEU A CA 1
ATOM 1687 C C . LEU A 1 215 ? 10.214 0.879 -41.489 1.00 82.69 215 LEU A C 1
ATOM 1689 O O . LEU A 1 215 ? 9.754 -0.253 -41.349 1.00 82.69 215 LEU A O 1
ATOM 1693 N N . CYS A 1 216 ? 11.520 1.133 -41.375 1.00 89.06 216 CYS A N 1
ATOM 1694 C CA . CYS A 1 216 ? 12.457 0.075 -41.010 1.00 89.06 216 CYS A CA 1
ATOM 1695 C C . CYS A 1 216 ? 12.019 -0.602 -39.696 1.00 89.06 216 CYS A C 1
ATOM 1697 O O . CYS A 1 216 ? 11.439 0.040 -38.812 1.00 89.06 216 CYS A O 1
ATOM 1699 N N . LEU A 1 217 ? 12.322 -1.894 -39.540 1.00 78.44 217 LEU A N 1
ATOM 1700 C CA . LEU A 1 217 ? 11.838 -2.718 -38.423 1.00 78.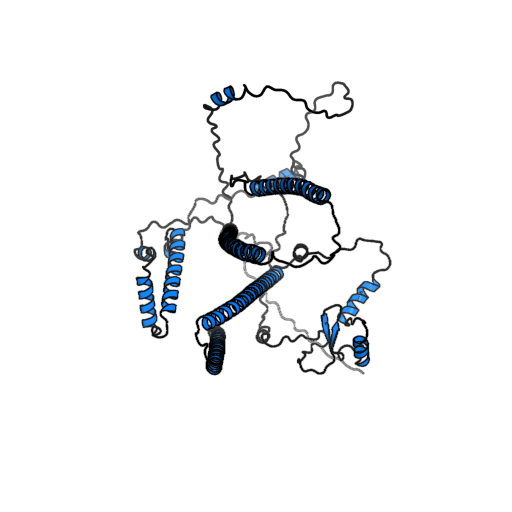44 217 LEU A CA 1
ATOM 1701 C C . LEU A 1 217 ? 12.089 -2.078 -37.040 1.00 78.44 217 LEU A C 1
ATOM 1703 O O . LEU A 1 217 ? 11.259 -2.171 -36.137 1.00 78.44 217 LEU A O 1
ATOM 1707 N N . GLN A 1 218 ? 13.201 -1.352 -36.879 1.00 78.81 218 GLN A N 1
ATOM 1708 C CA . GLN A 1 218 ? 13.526 -0.652 -35.633 1.00 78.81 218 GLN A CA 1
ATOM 1709 C C . GLN A 1 218 ? 12.636 0.580 -35.357 1.00 78.81 218 GLN A C 1
ATOM 1711 O O . GLN A 1 218 ? 12.502 0.979 -34.202 1.00 78.81 218 GLN A O 1
ATOM 1716 N N . CYS A 1 219 ? 12.039 1.200 -36.376 1.00 84.88 219 CYS A N 1
ATOM 1717 C CA . CYS A 1 219 ? 11.039 2.262 -36.233 1.00 84.88 219 CYS A CA 1
ATOM 1718 C C . CYS A 1 219 ? 9.639 1.688 -35.984 1.00 84.88 219 CYS A C 1
ATOM 1720 O O . CYS A 1 219 ? 8.957 2.168 -35.079 1.00 84.88 219 CYS A O 1
ATOM 1722 N N . TYR A 1 220 ? 9.258 0.615 -36.684 1.00 85.44 220 TYR A N 1
ATOM 1723 C CA . TYR A 1 220 ? 8.010 -0.115 -36.427 1.00 85.44 220 TYR A CA 1
ATOM 1724 C C . TYR A 1 220 ? 7.925 -0.589 -34.960 1.00 85.44 220 TYR A C 1
ATOM 1726 O O . TYR A 1 220 ? 7.009 -0.216 -34.228 1.00 85.44 220 TYR A O 1
ATOM 1734 N N . LEU A 1 221 ? 8.967 -1.268 -34.464 1.00 86.00 221 LEU A N 1
ATOM 1735 C CA . LEU A 1 221 ? 9.051 -1.734 -33.070 1.00 86.00 221 LEU A CA 1
ATOM 1736 C C . LEU A 1 221 ? 9.132 -0.599 -32.025 1.00 86.00 221 LEU A C 1
ATOM 1738 O O . LEU A 1 221 ? 8.891 -0.839 -30.839 1.00 86.00 221 LEU A O 1
ATOM 1742 N N . LYS A 1 222 ? 9.478 0.637 -32.421 1.00 86.50 222 LYS A N 1
ATOM 1743 C CA . LYS A 1 222 ? 9.384 1.824 -31.545 1.00 86.50 222 LYS A CA 1
ATOM 1744 C C . LYS A 1 222 ? 7.948 2.347 -31.470 1.00 86.50 222 LYS A C 1
ATOM 1746 O O . LYS A 1 222 ? 7.533 2.744 -30.384 1.00 86.50 222 LYS A O 1
ATOM 1751 N N . LEU A 1 223 ? 7.206 2.318 -32.580 1.00 87.75 223 LEU A N 1
ATOM 1752 C CA . LEU A 1 223 ? 5.798 2.721 -32.648 1.00 87.75 223 LEU A CA 1
ATOM 1753 C C . LEU A 1 223 ? 4.896 1.752 -31.876 1.00 87.75 223 LEU A C 1
ATOM 1755 O O . LEU A 1 223 ? 4.240 2.188 -30.935 1.00 87.75 223 LEU A O 1
ATOM 1759 N N . GLU A 1 224 ? 4.966 0.440 -32.139 1.00 89.31 224 GLU A N 1
ATOM 1760 C CA . GLU A 1 224 ? 4.200 -0.557 -31.364 1.00 89.31 224 GLU A CA 1
ATOM 1761 C C . GLU A 1 224 ? 4.476 -0.456 -29.857 1.00 89.31 224 GLU A C 1
ATOM 1763 O O . GLU A 1 224 ? 3.574 -0.554 -29.022 1.00 89.31 224 GLU A O 1
ATOM 1768 N N . ARG A 1 225 ? 5.742 -0.228 -29.483 1.00 89.00 225 ARG A N 1
ATOM 1769 C CA . ARG A 1 225 ? 6.137 -0.053 -28.082 1.00 89.00 225 ARG A CA 1
ATOM 1770 C C . ARG A 1 225 ? 5.550 1.225 -27.477 1.00 89.00 225 ARG A C 1
ATOM 1772 O O . ARG A 1 225 ? 5.167 1.196 -26.308 1.00 89.00 225 ARG A O 1
ATOM 1779 N N . ALA A 1 226 ? 5.469 2.320 -28.234 1.00 87.38 226 ALA A N 1
ATOM 1780 C CA . ALA A 1 226 ? 4.819 3.553 -27.793 1.00 87.38 226 ALA A CA 1
ATOM 1781 C C . ALA A 1 226 ? 3.309 3.344 -27.592 1.00 87.38 226 ALA A C 1
ATOM 1783 O O . ALA A 1 226 ? 2.796 3.659 -26.515 1.00 87.38 226 ALA A O 1
ATOM 1784 N N . ASP A 1 227 ? 2.632 2.708 -28.550 1.00 90.00 227 ASP A N 1
ATOM 1785 C CA . ASP A 1 227 ? 1.205 2.383 -28.461 1.00 90.00 227 ASP A CA 1
ATOM 1786 C C . ASP A 1 227 ? 0.900 1.479 -27.262 1.00 90.00 227 ASP A C 1
ATOM 1788 O O . ASP A 1 227 ? -0.044 1.733 -26.513 1.00 90.00 227 ASP A O 1
ATOM 1792 N N . LEU A 1 228 ? 1.728 0.462 -27.000 1.00 88.00 228 LEU A N 1
ATOM 1793 C CA . LEU A 1 228 ? 1.607 -0.376 -25.803 1.00 88.00 228 LEU A CA 1
ATOM 1794 C C . LEU A 1 228 ? 1.781 0.430 -24.505 1.00 88.00 228 LEU A C 1
ATOM 1796 O O . LEU A 1 228 ? 1.056 0.186 -23.534 1.00 88.00 228 LEU A O 1
ATOM 1800 N N . PHE A 1 229 ? 2.696 1.404 -24.468 1.00 89.75 229 PHE A N 1
ATOM 1801 C CA . PHE A 1 229 ? 2.867 2.276 -23.304 1.00 89.75 229 PHE A CA 1
ATOM 1802 C C . PHE A 1 229 ? 1.671 3.208 -23.088 1.00 89.75 229 PHE A C 1
ATOM 1804 O O . PHE A 1 229 ? 1.177 3.277 -21.958 1.00 89.75 229 PHE A O 1
ATOM 1811 N N . ASP A 1 230 ? 1.160 3.884 -24.119 1.00 92.81 230 ASP A N 1
ATOM 1812 C CA . ASP A 1 230 ? 0.013 4.784 -23.957 1.00 92.81 230 ASP A CA 1
ATOM 1813 C C . ASP A 1 230 ? -1.311 4.021 -23.760 1.00 92.81 230 ASP A C 1
ATOM 1815 O O . ASP A 1 230 ? -2.130 4.436 -22.937 1.00 92.81 230 ASP A O 1
ATOM 1819 N N . LYS A 1 231 ? -1.486 2.827 -24.343 1.00 93.88 231 LYS A N 1
ATOM 1820 C CA . LYS A 1 231 ? -2.604 1.912 -24.030 1.00 93.88 231 LYS A CA 1
ATOM 1821 C C . LYS A 1 231 ? -2.590 1.503 -22.551 1.00 93.88 231 LYS A C 1
ATOM 1823 O O . LYS A 1 231 ? -3.606 1.638 -21.866 1.00 93.88 231 LYS A O 1
ATOM 1828 N N . LYS A 1 232 ? -1.419 1.138 -22.009 1.00 94.81 232 LYS A N 1
ATOM 1829 C CA . LYS A 1 232 ? -1.213 0.853 -20.572 1.00 94.81 232 LYS A CA 1
ATOM 1830 C C . LYS A 1 232 ? -1.409 2.092 -19.682 1.00 94.81 232 LYS A C 1
ATOM 1832 O O . LYS A 1 232 ? -1.873 1.981 -18.546 1.00 94.81 232 LYS A O 1
ATOM 1837 N N . ARG A 1 233 ? -1.106 3.292 -20.187 1.00 95.62 233 ARG A N 1
ATOM 1838 C CA . ARG A 1 233 ? -1.317 4.582 -19.503 1.00 95.62 233 ARG A CA 1
ATOM 1839 C C . ARG A 1 233 ? -2.799 4.957 -19.427 1.00 95.62 233 ARG A C 1
ATOM 1841 O O . ARG A 1 233 ? -3.268 5.369 -18.364 1.00 95.62 233 ARG A O 1
ATOM 1848 N N . VAL A 1 234 ? -3.542 4.767 -20.519 1.00 95.50 234 VAL A N 1
ATOM 1849 C CA . VAL A 1 234 ? -5.004 4.924 -20.586 1.00 95.50 234 VAL A CA 1
ATOM 1850 C C . VAL A 1 234 ? -5.691 3.904 -19.680 1.00 95.50 234 VAL A C 1
ATOM 1852 O O . VAL A 1 234 ? -6.572 4.277 -18.906 1.00 95.50 234 VAL A O 1
ATOM 1855 N N . GLU A 1 235 ? -5.248 2.646 -19.686 1.00 93.75 235 GLU A N 1
ATOM 1856 C CA . GLU A 1 235 ? -5.767 1.615 -18.785 1.00 93.75 235 GLU A CA 1
ATOM 1857 C C . GLU A 1 235 ? -5.518 1.959 -17.309 1.00 93.75 235 GLU A C 1
ATOM 1859 O O . GLU A 1 235 ? -6.464 1.952 -16.518 1.00 93.75 235 GLU A O 1
ATOM 1864 N N . LYS A 1 236 ? -4.297 2.377 -16.939 1.00 95.19 236 LYS A N 1
ATOM 1865 C CA . LYS A 1 236 ? -3.987 2.859 -15.581 1.00 95.19 236 LYS A CA 1
ATOM 1866 C C . LYS A 1 236 ? -4.902 4.021 -15.168 1.00 95.19 236 LYS A C 1
ATOM 1868 O O . LYS A 1 236 ? -5.448 4.004 -14.066 1.00 95.19 236 LYS A O 1
ATOM 1873 N N . LYS A 1 237 ? -5.143 4.986 -16.064 1.00 95.69 237 LYS A N 1
ATOM 1874 C CA . LYS A 1 237 ? -6.071 6.116 -15.851 1.00 95.69 237 LYS A CA 1
ATOM 1875 C C . LYS A 1 237 ? -7.531 5.651 -15.697 1.00 95.69 237 LYS A C 1
ATOM 1877 O O . LYS A 1 237 ? -8.276 6.219 -14.896 1.00 95.69 237 LYS A O 1
ATOM 1882 N N . ARG A 1 238 ? -7.948 4.598 -16.411 1.00 96.69 238 ARG A N 1
ATOM 1883 C CA . ARG A 1 238 ? -9.286 3.980 -16.306 1.00 96.69 238 ARG A CA 1
ATOM 1884 C C . ARG A 1 238 ? -9.458 3.197 -14.998 1.00 96.69 238 ARG A C 1
ATOM 1886 O O . ARG A 1 238 ? -10.516 3.284 -14.379 1.00 96.69 238 ARG A O 1
ATOM 1893 N N . ALA A 1 239 ? -8.423 2.490 -14.546 1.00 93.25 239 ALA A N 1
ATOM 1894 C CA . ALA A 1 239 ? -8.391 1.818 -13.247 1.00 93.25 239 ALA A CA 1
ATOM 1895 C C . ALA A 1 239 ? -8.414 2.822 -12.078 1.00 93.25 239 ALA A C 1
ATOM 1897 O O . ALA A 1 239 ? -9.149 2.629 -11.110 1.00 93.25 239 ALA A O 1
ATOM 1898 N N . GLU A 1 240 ? -7.682 3.934 -12.191 1.00 94.69 240 GLU A N 1
ATOM 1899 C CA . GLU A 1 240 ? -7.698 5.012 -11.196 1.00 94.69 240 GLU A CA 1
ATOM 1900 C C . GLU A 1 240 ? -9.081 5.678 -11.081 1.00 94.69 240 GLU A C 1
ATOM 1902 O O . GLU A 1 240 ? -9.554 5.905 -9.966 1.00 94.69 240 GLU A O 1
ATOM 1907 N N . ARG A 1 241 ? -9.765 5.924 -12.214 1.00 95.00 241 ARG A N 1
ATOM 1908 C CA . ARG A 1 241 ? -11.175 6.365 -12.236 1.00 95.00 241 ARG A CA 1
ATOM 1909 C C . ARG A 1 241 ? -12.072 5.366 -11.493 1.00 95.00 241 ARG A C 1
ATOM 1911 O O . ARG A 1 241 ? -12.654 5.741 -10.481 1.00 95.00 241 ARG A O 1
ATOM 1918 N N . ARG A 1 242 ? -12.052 4.079 -11.874 1.00 96.44 242 ARG A N 1
ATOM 1919 C CA . ARG A 1 242 ? -12.822 3.010 -11.198 1.00 96.44 242 ARG A CA 1
ATOM 1920 C C . ARG A 1 242 ? -12.593 2.973 -9.678 1.00 96.44 242 ARG A C 1
ATOM 1922 O O . ARG A 1 242 ? -13.556 2.836 -8.927 1.00 96.44 242 ARG A O 1
ATOM 1929 N N . LYS A 1 243 ? -11.349 3.142 -9.205 1.00 94.94 243 LYS A N 1
ATOM 1930 C CA . LYS A 1 243 ? -11.031 3.190 -7.763 1.00 94.94 243 LYS A CA 1
ATOM 1931 C C . LYS A 1 243 ? -11.627 4.426 -7.073 1.00 94.94 243 LYS A C 1
ATOM 1933 O O . LYS A 1 243 ? -12.116 4.320 -5.948 1.00 94.94 243 LYS A O 1
ATOM 1938 N N . LYS A 1 244 ? -11.626 5.590 -7.735 1.00 94.31 244 LYS A N 1
ATOM 1939 C CA . LYS A 1 244 ? -12.274 6.818 -7.235 1.00 94.31 244 LYS A CA 1
ATOM 1940 C C . LYS A 1 244 ? -13.798 6.676 -7.188 1.00 94.31 244 LYS A C 1
ATOM 1942 O O . LYS A 1 244 ? -14.402 7.078 -6.195 1.00 94.31 244 LYS A O 1
ATOM 1947 N N . ASP A 1 245 ? -14.399 6.039 -8.189 1.00 95.00 245 ASP A N 1
ATOM 1948 C CA . ASP A 1 245 ? -15.843 5.780 -8.244 1.00 95.00 245 ASP A CA 1
ATOM 1949 C C . ASP A 1 245 ? -16.288 4.814 -7.130 1.00 95.00 245 ASP A C 1
ATOM 1951 O O . ASP A 1 245 ? -17.272 5.072 -6.433 1.00 95.00 245 ASP A O 1
ATOM 1955 N N . GLN A 1 246 ? -15.516 3.748 -6.885 1.00 95.06 246 GLN A N 1
ATOM 1956 C CA . GLN A 1 246 ? -15.725 2.825 -5.761 1.00 95.06 246 GLN A CA 1
ATOM 1957 C C . GLN A 1 246 ? -15.620 3.535 -4.401 1.00 95.06 246 GLN A C 1
ATOM 1959 O O . GLN A 1 246 ? -16.497 3.367 -3.552 1.00 95.06 246 GLN A O 1
ATOM 1964 N N . ALA A 1 247 ? -14.600 4.377 -4.200 1.00 92.06 247 ALA A N 1
ATOM 1965 C CA . ALA A 1 247 ? -14.451 5.161 -2.972 1.00 92.06 247 ALA A CA 1
ATOM 1966 C C . ALA A 1 247 ? -15.613 6.156 -2.770 1.00 92.06 247 ALA A C 1
ATOM 1968 O O . ALA A 1 247 ? -16.143 6.288 -1.664 1.00 92.06 247 ALA A O 1
ATOM 1969 N N . ALA A 1 248 ? -16.074 6.812 -3.841 1.00 94.88 248 ALA A N 1
ATOM 1970 C CA . ALA A 1 248 ? -17.235 7.699 -3.801 1.00 94.88 248 ALA A CA 1
ATOM 1971 C C . ALA A 1 248 ? -18.541 6.945 -3.482 1.00 94.88 248 ALA A C 1
ATOM 1973 O O . ALA A 1 248 ? -19.378 7.451 -2.729 1.00 94.88 248 ALA A O 1
ATOM 1974 N N . ALA A 1 249 ? -18.709 5.724 -4.001 1.00 96.19 249 ALA A N 1
ATOM 1975 C CA . ALA A 1 249 ? -19.838 4.854 -3.678 1.00 96.19 249 ALA A CA 1
ATOM 1976 C C . ALA A 1 249 ? -19.818 4.410 -2.203 1.00 96.19 249 ALA A C 1
ATOM 1978 O O . ALA A 1 249 ? -20.842 4.520 -1.523 1.00 96.19 249 ALA A O 1
ATOM 1979 N N . ALA A 1 250 ? -18.658 3.997 -1.680 1.00 93.38 250 ALA A N 1
ATOM 1980 C CA . ALA A 1 250 ? -18.480 3.635 -0.272 1.00 93.38 250 ALA A CA 1
ATOM 1981 C C . ALA A 1 250 ? -18.821 4.807 0.668 1.00 93.38 250 ALA A C 1
ATOM 1983 O O . ALA A 1 250 ? -19.680 4.672 1.543 1.00 93.38 250 ALA A O 1
ATOM 1984 N N . ALA A 1 251 ? -18.268 5.997 0.408 1.00 94.69 251 ALA A N 1
ATOM 1985 C CA . ALA A 1 251 ? -18.570 7.210 1.172 1.00 94.69 251 ALA A CA 1
ATOM 1986 C C . ALA A 1 251 ? -20.058 7.620 1.089 1.00 94.69 251 ALA A C 1
ATOM 1988 O O . ALA A 1 251 ? -20.604 8.220 2.019 1.00 94.69 251 ALA A O 1
ATOM 1989 N N . LEU A 1 252 ? -20.766 7.293 -0.001 1.00 96.88 252 LEU A N 1
ATOM 1990 C CA . LEU A 1 252 ? -22.217 7.492 -0.099 1.00 96.88 252 LEU A CA 1
ATOM 1991 C C . LEU A 1 252 ? -23.026 6.476 0.721 1.00 96.88 252 LEU A C 1
ATOM 1993 O O . LEU A 1 252 ? -24.102 6.840 1.204 1.00 96.88 252 LEU A O 1
ATOM 1997 N N . LEU A 1 253 ? -22.544 5.243 0.899 1.00 96.94 253 LEU A N 1
ATOM 1998 C CA . LEU A 1 253 ? -23.165 4.236 1.769 1.00 96.94 253 LEU A CA 1
ATOM 1999 C C . LEU A 1 253 ? -22.955 4.572 3.250 1.00 96.94 253 LEU A C 1
ATOM 2001 O O . LEU A 1 253 ? -23.924 4.629 4.008 1.00 96.94 253 LEU A O 1
ATOM 2005 N N . GLU A 1 254 ? -21.732 4.913 3.647 1.00 95.75 254 GLU A N 1
ATOM 2006 C CA . GLU A 1 254 ? -21.419 5.374 5.004 1.00 95.75 254 GLU A CA 1
ATOM 2007 C C . GLU A 1 254 ? -22.263 6.606 5.382 1.00 95.75 254 GLU A C 1
ATOM 2009 O O . GLU A 1 254 ? -22.924 6.650 6.420 1.00 95.75 254 GLU A O 1
ATOM 2014 N N . LYS A 1 255 ? -22.386 7.570 4.465 1.00 97.56 255 LYS A N 1
ATOM 2015 C CA . LYS A 1 255 ? -23.245 8.753 4.626 1.00 97.56 255 LYS A CA 1
ATOM 2016 C C . LYS A 1 255 ? -24.744 8.439 4.718 1.00 97.56 255 LYS A C 1
ATOM 2018 O O . LYS A 1 255 ? -25.501 9.289 5.194 1.00 97.56 255 LYS A O 1
ATOM 2023 N N . LYS A 1 256 ? -25.206 7.261 4.277 1.00 98.12 256 LYS A N 1
ATOM 2024 C CA . LYS A 1 256 ? -26.560 6.754 4.578 1.00 98.12 256 LYS A CA 1
ATOM 2025 C C . LYS A 1 256 ? -26.612 6.166 5.996 1.00 98.12 256 LYS A C 1
ATOM 2027 O O . LYS A 1 256 ? -27.531 6.518 6.732 1.00 98.12 256 LYS A O 1
ATOM 2032 N N . ARG A 1 257 ? -25.614 5.368 6.404 1.00 98.12 257 ARG A N 1
ATOM 2033 C CA . ARG A 1 257 ? -25.482 4.790 7.761 1.00 98.12 257 ARG A CA 1
ATOM 2034 C C . ARG A 1 257 ? -25.464 5.873 8.848 1.00 98.12 257 ARG A C 1
ATOM 2036 O O . ARG A 1 257 ? -26.326 5.866 9.723 1.00 98.12 257 ARG A O 1
ATOM 2043 N N . LEU A 1 258 ? -24.589 6.873 8.718 1.00 97.31 258 LEU A N 1
ATOM 2044 C CA . LEU A 1 258 ? -24.485 8.005 9.649 1.00 97.31 258 LEU A CA 1
ATOM 2045 C C . LEU A 1 258 ? -25.791 8.812 9.734 1.00 97.31 258 LEU A C 1
ATOM 2047 O O . LEU A 1 258 ? -26.222 9.202 10.816 1.00 97.31 258 LEU A O 1
ATOM 2051 N N . LYS A 1 259 ? -26.487 9.027 8.607 1.00 97.81 259 LYS A N 1
ATOM 2052 C CA . LYS A 1 259 ? -27.817 9.668 8.612 1.00 97.81 259 LYS A CA 1
ATOM 2053 C C . LYS A 1 259 ? -28.860 8.858 9.379 1.00 97.81 259 LYS A C 1
ATOM 2055 O O . LYS A 1 259 ? -29.718 9.465 10.015 1.00 97.81 259 LYS A O 1
ATOM 2060 N N . HIS A 1 260 ? -28.811 7.530 9.296 1.00 97.31 260 HIS A N 1
ATOM 2061 C CA . HIS A 1 260 ? -29.725 6.653 10.019 1.00 97.31 260 HIS A CA 1
ATOM 2062 C C . HIS A 1 260 ? -29.447 6.697 11.530 1.00 97.31 260 HIS A C 1
ATOM 2064 O O . HIS A 1 260 ? -30.371 6.938 12.301 1.00 97.31 260 HIS A O 1
ATOM 2070 N N . GLN A 1 261 ? -28.179 6.623 11.952 1.00 97.25 261 GLN A N 1
ATOM 2071 C CA . GLN A 1 261 ? -27.786 6.812 13.359 1.00 97.25 261 GLN A CA 1
ATOM 2072 C C . GLN A 1 261 ? -28.210 8.190 13.901 1.00 97.25 261 GLN A C 1
ATOM 2074 O O . GLN A 1 261 ? -28.858 8.270 14.940 1.00 97.25 261 GLN A O 1
ATOM 2079 N N . ILE A 1 262 ? -27.955 9.277 13.161 1.00 97.75 262 ILE A N 1
ATOM 2080 C CA . ILE A 1 262 ? -28.394 10.637 13.537 1.00 97.75 262 ILE A CA 1
ATOM 2081 C C . ILE A 1 262 ? -29.929 10.745 13.619 1.00 97.75 262 ILE A C 1
ATOM 2083 O O . ILE A 1 262 ? -30.446 11.553 14.392 1.00 97.75 262 ILE A O 1
ATOM 2087 N N . HIS A 1 263 ? -30.676 9.959 12.839 1.00 98.00 263 HIS A N 1
ATOM 2088 C CA . HIS A 1 263 ? -32.136 9.901 12.929 1.00 98.00 263 HIS A CA 1
ATOM 2089 C C . HIS A 1 263 ? -32.606 9.149 14.185 1.00 98.00 263 HIS A C 1
ATOM 2091 O O . HIS A 1 263 ? -33.511 9.629 14.865 1.00 98.00 263 HIS A O 1
ATOM 2097 N N . LEU A 1 264 ? -31.973 8.020 14.525 1.00 97.81 264 LEU A N 1
ATOM 2098 C CA . LEU A 1 264 ? -32.261 7.253 15.744 1.00 97.81 264 LEU A CA 1
ATOM 2099 C C . LEU A 1 264 ? -31.963 8.066 17.012 1.00 97.81 264 LEU A C 1
ATOM 2101 O O . LEU A 1 264 ? -32.851 8.226 17.846 1.00 97.81 264 LEU A O 1
ATOM 2105 N N . LEU A 1 265 ? -30.785 8.695 17.097 1.00 97.62 265 LEU A N 1
ATOM 2106 C CA . LEU A 1 265 ? -30.419 9.578 18.214 1.00 97.62 265 LEU A CA 1
ATOM 2107 C C . LEU A 1 265 ? -31.414 10.740 18.377 1.00 97.62 265 LEU A C 1
ATOM 2109 O O . LEU A 1 265 ? -31.799 11.086 19.489 1.00 97.62 265 LEU A O 1
ATOM 2113 N N . LYS A 1 266 ? -31.907 11.314 17.270 1.00 97.88 266 LYS A N 1
ATOM 2114 C CA . LYS A 1 266 ? -32.942 12.365 17.307 1.00 97.88 266 LYS A CA 1
ATOM 2115 C C . LYS A 1 266 ? -34.336 11.859 17.673 1.00 97.88 266 LYS A C 1
ATOM 2117 O O . LYS A 1 266 ? -35.140 12.656 18.155 1.00 97.88 266 LYS A O 1
ATOM 2122 N N . LYS A 1 267 ? -34.633 10.574 17.463 1.00 98.12 267 LYS A N 1
ATOM 2123 C CA . LYS A 1 267 ? -35.849 9.934 17.981 1.00 98.12 267 LYS A CA 1
ATOM 2124 C C . LYS A 1 267 ? -35.742 9.793 19.503 1.00 98.12 267 LYS A C 1
ATOM 2126 O O . LYS A 1 267 ? -36.593 10.334 20.200 1.00 98.12 267 LYS A O 1
ATOM 2131 N N . GLN A 1 268 ? -34.642 9.221 19.997 1.00 96.94 268 GLN A N 1
ATOM 2132 C CA . GLN A 1 268 ? -34.361 9.068 21.431 1.00 96.94 268 GLN A CA 1
ATOM 2133 C C . GLN A 1 268 ? -34.359 10.416 22.171 1.00 96.94 268 GLN A C 1
ATOM 2135 O O . GLN A 1 268 ? -35.071 10.570 23.155 1.00 96.94 268 GLN A O 1
ATOM 2140 N N . GLN A 1 269 ? -33.669 11.442 21.656 1.00 96.94 269 GLN A N 1
ATOM 2141 C CA . GLN A 1 269 ? -33.688 12.794 22.242 1.00 96.94 269 GLN A CA 1
ATOM 2142 C C . GLN A 1 269 ? -35.094 13.418 22.284 1.00 96.94 269 GLN A C 1
ATOM 2144 O O . GLN A 1 269 ? -35.405 14.176 23.200 1.00 96.94 269 GLN A O 1
ATOM 2149 N N . LYS A 1 270 ? -35.964 13.112 21.311 1.00 97.31 270 LYS A N 1
ATOM 2150 C CA . LYS A 1 270 ? -37.360 13.581 21.299 1.00 97.31 270 LYS A CA 1
ATOM 2151 C C . LYS A 1 270 ? -38.247 12.796 22.272 1.00 97.31 270 LYS A C 1
ATOM 2153 O O . LYS A 1 270 ? -39.238 13.340 22.749 1.00 97.31 270 LYS A O 1
ATOM 2158 N N . GLU A 1 271 ? -37.911 11.541 22.549 1.00 96.38 271 GLU A N 1
ATOM 2159 C CA . GLU A 1 271 ? -38.604 10.681 23.514 1.00 96.38 271 GLU A CA 1
ATOM 2160 C C . GLU A 1 271 ? -38.204 11.051 24.949 1.00 96.38 271 GLU A C 1
ATOM 2162 O O . GLU A 1 271 ? -39.083 11.366 25.748 1.00 96.38 271 GLU A O 1
ATOM 2167 N N . HIS A 1 272 ? -36.908 11.225 25.221 1.00 93.75 272 HIS A N 1
ATOM 2168 C CA . HIS A 1 272 ? -36.416 11.786 26.482 1.00 93.75 272 HIS A CA 1
ATOM 2169 C C . HIS A 1 272 ? -37.012 13.175 26.754 1.00 93.75 272 HIS A C 1
ATOM 2171 O O . HIS A 1 272 ? -37.529 13.424 27.835 1.00 93.75 272 HIS A O 1
ATOM 2177 N N . LYS A 1 273 ? -37.045 14.072 25.753 1.00 96.56 273 LYS A N 1
ATOM 2178 C CA . LYS A 1 273 ? -37.661 15.405 25.900 1.00 96.56 273 LYS A CA 1
ATOM 2179 C C . LYS A 1 273 ? -39.196 15.386 26.024 1.00 96.56 273 LYS A C 1
ATOM 2181 O O . LYS A 1 273 ? -39.796 16.409 26.341 1.00 96.56 273 LYS A O 1
ATOM 2186 N N . LYS A 1 274 ? -39.861 14.249 25.788 1.00 95.44 274 LYS A N 1
ATOM 2187 C CA . LYS A 1 274 ? -41.265 14.060 26.190 1.00 95.44 274 LYS A CA 1
ATOM 2188 C C . LYS A 1 274 ? -41.365 13.652 27.657 1.00 95.44 274 LYS A C 1
ATOM 2190 O O . LYS A 1 274 ? -42.185 14.224 28.358 1.00 95.44 274 LYS A O 1
ATOM 2195 N N . GLN A 1 275 ? -40.541 12.704 28.104 1.00 92.62 275 GLN A N 1
ATOM 2196 C CA . GLN A 1 275 ? -40.515 12.243 29.499 1.00 92.62 275 GLN A CA 1
ATOM 2197 C C . GLN A 1 275 ? -40.119 13.378 30.454 1.00 92.62 275 GLN A C 1
ATOM 2199 O O . GLN A 1 275 ? -40.856 13.663 31.384 1.00 92.62 275 GLN A O 1
ATOM 2204 N N . GLU A 1 276 ? -39.039 14.102 30.137 1.00 93.06 276 GLU A N 1
ATOM 2205 C CA . GLU A 1 276 ? -38.598 15.339 30.804 1.00 93.06 276 GLU A CA 1
ATOM 2206 C C . GLU A 1 276 ? -39.767 16.320 30.984 1.00 93.06 276 GLU A C 1
ATOM 2208 O O . GLU A 1 276 ? -39.996 16.823 32.079 1.00 93.06 276 GLU A O 1
ATOM 2213 N N . LYS A 1 277 ? -40.551 16.552 29.921 1.00 91.25 277 LYS A N 1
ATOM 2214 C CA . LYS A 1 277 ? -41.719 17.434 29.977 1.00 91.25 277 LYS A CA 1
ATOM 2215 C C . LYS A 1 277 ? -42.837 16.898 30.859 1.00 91.25 277 LYS A C 1
ATOM 2217 O O . LYS A 1 277 ? -43.341 17.685 31.637 1.00 91.25 277 LYS A O 1
ATOM 2222 N N . LEU A 1 278 ? -43.202 15.620 30.746 1.00 90.62 278 LEU A N 1
ATOM 2223 C CA . LEU A 1 278 ? -44.247 15.026 31.587 1.00 90.62 278 LEU A CA 1
ATOM 2224 C C . LEU A 1 278 ? -43.886 15.166 33.070 1.00 90.62 278 LEU A C 1
ATOM 2226 O O . LEU A 1 278 ? -44.682 15.711 33.816 1.00 90.62 278 LEU A O 1
ATOM 2230 N N . VAL A 1 279 ? -42.647 14.828 33.444 1.00 90.62 279 VAL A N 1
ATOM 2231 C CA . VAL A 1 279 ? -42.140 15.013 34.814 1.00 90.62 279 VAL A CA 1
ATOM 2232 C C . VAL A 1 279 ? -42.139 16.489 35.231 1.00 90.62 279 VAL A C 1
ATOM 2234 O O . VAL A 1 279 ? -42.458 16.790 36.370 1.00 90.62 279 VAL A O 1
ATOM 2237 N N . THR A 1 280 ? -41.808 17.433 34.338 1.00 84.69 280 THR A N 1
ATOM 2238 C CA . THR A 1 280 ? -41.830 18.874 34.683 1.00 84.69 280 THR A CA 1
ATOM 2239 C C . THR A 1 280 ? -43.253 19.415 34.836 1.00 84.69 280 THR A C 1
ATOM 2241 O O . THR A 1 280 ? -43.491 20.267 35.683 1.00 84.69 280 THR A O 1
ATOM 2244 N N . ASP A 1 281 ? -44.175 18.963 33.983 1.00 77.81 281 ASP A N 1
ATOM 2245 C CA . ASP A 1 281 ? -45.569 19.398 33.984 1.00 77.81 281 ASP A CA 1
ATOM 2246 C C . ASP A 1 281 ? -46.286 18.809 35.239 1.00 77.81 281 ASP A C 1
ATOM 2248 O O . ASP A 1 281 ? -47.021 19.528 35.904 1.00 77.81 281 ASP A O 1
ATOM 2252 N N . GLU A 1 282 ? -45.966 17.570 35.646 1.00 76.44 282 GLU A N 1
ATOM 2253 C CA . GLU A 1 282 ? -46.438 16.887 36.873 1.00 76.44 282 GLU A CA 1
ATOM 2254 C C . GLU A 1 282 ? -45.924 17.564 38.167 1.00 76.44 282 GLU A C 1
ATOM 2256 O O . GLU A 1 282 ? -46.709 17.898 39.053 1.00 76.44 282 GLU A O 1
ATOM 2261 N N . LEU A 1 283 ? -44.627 17.898 38.240 1.00 73.69 283 LEU A N 1
ATOM 2262 C CA . LEU A 1 283 ? -44.021 18.616 39.382 1.00 73.69 283 LEU A CA 1
ATOM 2263 C C . LEU A 1 283 ? -44.497 20.082 39.506 1.00 73.69 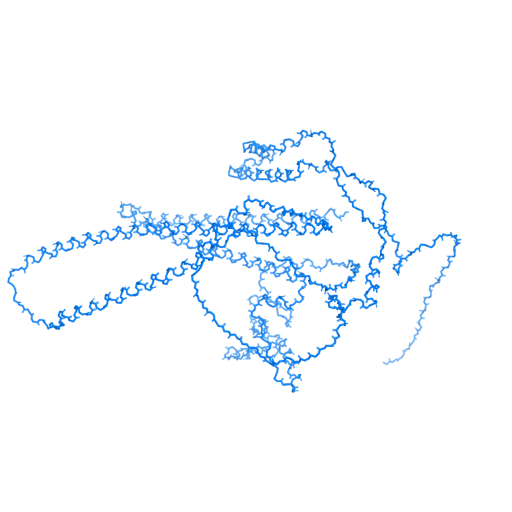283 LEU A C 1
ATOM 2265 O O . LEU A 1 283 ? -44.305 20.713 40.543 1.00 73.69 283 LEU A O 1
ATOM 2269 N N . LEU A 1 284 ? -45.105 20.641 38.452 1.00 67.69 284 LEU A N 1
ATOM 2270 C CA . LEU A 1 284 ? -45.722 21.972 38.477 1.00 67.69 284 LEU A CA 1
ATOM 2271 C C . LEU A 1 284 ? -47.162 21.957 39.000 1.00 67.69 284 LEU A C 1
ATOM 2273 O O . LEU A 1 284 ? -47.610 22.989 39.493 1.00 67.69 284 LEU A O 1
ATOM 2277 N N . GLU A 1 285 ? -47.875 20.831 38.926 1.00 62.84 285 GLU A N 1
ATOM 2278 C CA . GLU A 1 285 ? -49.210 20.695 39.526 1.00 62.84 285 GLU A CA 1
ATOM 2279 C C . GLU A 1 285 ? -49.129 20.432 41.046 1.00 62.84 285 GLU A C 1
ATOM 2281 O O . GLU A 1 285 ? -50.028 20.837 41.779 1.00 62.84 285 GLU A O 1
ATOM 2286 N N . GLU A 1 286 ? -48.018 19.874 41.549 1.00 59.25 286 GLU A N 1
ATOM 2287 C CA . GLU A 1 286 ? -47.785 19.620 42.988 1.00 59.25 286 GLU A CA 1
ATOM 2288 C C . GLU A 1 286 ? -47.267 20.850 43.785 1.00 59.25 286 GLU A C 1
ATOM 2290 O O . GLU A 1 286 ? -47.170 20.796 45.008 1.00 59.25 286 GLU A O 1
ATOM 2295 N N . GLN A 1 287 ? -46.948 21.983 43.136 1.00 50.84 287 GLN A N 1
ATOM 2296 C CA . GLN A 1 287 ? -46.419 23.200 43.799 1.00 50.84 287 GLN A CA 1
ATOM 2297 C C . GLN A 1 287 ? -47.307 24.454 43.658 1.00 50.84 287 GLN A C 1
ATOM 2299 O O . GLN A 1 287 ? -46.801 25.577 43.600 1.00 50.84 287 GLN A O 1
ATOM 2304 N N . VAL A 1 288 ? -48.635 24.292 43.626 1.00 50.09 288 VAL A N 1
ATOM 2305 C CA . VAL A 1 288 ? -49.594 25.422 43.609 1.00 50.09 288 VAL A CA 1
ATOM 2306 C C . VAL A 1 288 ? -50.454 25.478 44.881 1.00 50.09 288 VAL A C 1
ATOM 2308 O O . VAL A 1 288 ? -51.667 25.649 44.817 1.00 50.09 288 VAL A O 1
ATOM 2311 N N . GLU A 1 289 ? -49.806 25.415 46.047 1.00 52.19 289 GLU A N 1
ATOM 2312 C CA . GLU A 1 289 ? -50.334 25.955 47.311 1.00 52.19 289 GLU A CA 1
ATOM 2313 C C . GLU A 1 289 ? -49.230 26.751 48.051 1.00 52.19 289 GLU A C 1
ATOM 2315 O O . GLU A 1 289 ? -48.098 26.297 48.192 1.00 52.19 289 GLU A O 1
ATOM 2320 N N . ASP A 1 290 ? -49.569 27.983 48.450 1.00 48.84 290 ASP A N 1
ATOM 2321 C CA . ASP A 1 290 ? -48.875 28.917 49.359 1.00 48.84 290 ASP A CA 1
ATOM 2322 C C . ASP A 1 290 ? -47.328 29.061 49.361 1.00 48.84 290 ASP A C 1
ATOM 2324 O O . ASP A 1 290 ? -46.654 28.619 50.291 1.00 48.84 290 ASP A O 1
ATOM 2328 N N . VAL A 1 291 ? -46.781 29.920 48.476 1.00 46.53 291 VAL A N 1
ATOM 2329 C CA . VAL A 1 291 ? -45.659 30.840 48.819 1.00 46.53 291 VAL A CA 1
ATOM 2330 C C . VAL A 1 291 ? -45.820 32.206 48.117 1.00 46.53 291 VAL A C 1
ATOM 2332 O O . VAL A 1 291 ? -46.159 32.287 46.937 1.00 46.53 291 VAL A O 1
ATOM 2335 N N . ALA A 1 292 ? -45.541 33.305 48.832 1.00 52.09 292 ALA A N 1
ATOM 2336 C CA . ALA A 1 292 ? -45.617 34.684 48.325 1.00 52.09 292 ALA A CA 1
ATOM 2337 C C . ALA A 1 292 ? -44.422 35.096 47.415 1.00 52.09 292 ALA A C 1
ATOM 2339 O O . ALA A 1 292 ? -43.310 34.593 47.585 1.00 52.09 292 ALA A O 1
ATOM 2340 N N . PRO A 1 293 ? -44.599 36.039 46.463 1.00 50.19 293 PRO A N 1
ATOM 2341 C CA . PRO A 1 293 ? -43.620 36.285 45.398 1.00 50.19 293 PRO A CA 1
ATOM 2342 C C . PRO A 1 293 ? -42.420 37.174 45.807 1.00 50.19 293 PRO A C 1
ATOM 2344 O O . PRO A 1 293 ? -42.623 38.307 46.253 1.00 50.19 293 PRO A O 1
ATOM 2347 N N . PRO A 1 294 ? -41.163 36.754 45.552 1.00 46.53 294 PRO A N 1
ATOM 2348 C CA . PRO A 1 294 ? -39.988 37.620 45.663 1.00 46.53 294 PRO A CA 1
ATOM 2349 C C . PRO A 1 294 ? -39.825 38.535 44.432 1.00 46.53 294 PRO A C 1
ATOM 2351 O O . PRO A 1 294 ? -40.019 38.127 43.285 1.00 46.53 294 PRO A O 1
ATOM 2354 N N . ALA A 1 295 ? -39.422 39.788 44.655 1.00 49.09 295 ALA A N 1
ATOM 2355 C CA . ALA A 1 295 ? -39.336 40.809 43.609 1.00 49.09 295 ALA A CA 1
ATOM 2356 C C . ALA A 1 295 ? -38.056 40.702 42.749 1.00 49.09 295 ALA A C 1
ATOM 2358 O O . ALA A 1 295 ? -37.037 41.327 43.042 1.00 49.09 295 ALA A O 1
ATOM 2359 N N . ALA A 1 296 ? -38.119 39.959 41.639 1.00 48.59 296 ALA A N 1
ATOM 2360 C CA . ALA A 1 296 ? -37.067 39.943 40.618 1.00 48.59 296 ALA A CA 1
ATOM 2361 C C . ALA A 1 296 ? -37.259 41.062 39.570 1.00 48.59 296 ALA A C 1
ATOM 2363 O O . ALA A 1 296 ? -38.336 41.215 38.987 1.00 48.59 296 ALA A O 1
ATOM 2364 N N . VAL A 1 297 ? -36.202 41.832 39.280 1.00 52.19 297 VAL A N 1
ATOM 2365 C CA . VAL A 1 297 ? -36.239 42.947 38.312 1.00 52.19 297 VAL A CA 1
ATOM 2366 C C . VAL A 1 297 ? -36.204 42.420 36.872 1.00 52.19 297 VAL A C 1
ATOM 2368 O O . VAL A 1 297 ? -35.150 42.272 36.255 1.00 52.19 297 VAL A O 1
ATOM 2371 N N . ILE A 1 298 ? -37.383 42.137 36.317 1.00 48.94 298 ILE A N 1
ATOM 2372 C CA . ILE A 1 298 ? -37.539 41.696 34.925 1.00 48.94 298 ILE A CA 1
ATOM 2373 C C . ILE A 1 298 ? -37.406 42.896 33.974 1.00 48.94 298 ILE A C 1
ATOM 2375 O O . ILE A 1 298 ? -38.277 43.768 33.928 1.00 48.94 298 ILE A O 1
ATOM 2379 N N . LEU A 1 299 ? -36.350 42.903 33.154 1.00 53.97 299 LEU A N 1
ATOM 2380 C CA . LEU A 1 299 ? -36.209 43.814 32.011 1.00 53.97 299 LEU A CA 1
ATOM 2381 C C . LEU A 1 299 ? -37.305 43.531 30.970 1.00 53.97 299 LEU A C 1
ATOM 2383 O O . LEU A 1 299 ? -37.239 42.562 30.211 1.00 53.97 299 LEU A O 1
ATOM 2387 N N . LYS A 1 300 ? -38.328 44.393 30.942 1.00 51.94 300 LYS A N 1
ATOM 2388 C CA . LYS A 1 300 ? -39.515 44.280 30.079 1.00 51.94 300 LYS A CA 1
ATOM 2389 C C . LYS A 1 300 ? -39.219 44.647 28.616 1.00 51.94 300 LYS A C 1
ATOM 2391 O O . LYS A 1 300 ? -39.735 45.642 28.116 1.00 51.94 300 LYS A O 1
ATOM 2396 N N . PHE A 1 301 ? -38.449 43.819 27.909 1.00 52.00 301 PHE A N 1
ATOM 2397 C CA . PHE A 1 301 ? -38.477 43.829 26.440 1.00 52.00 301 PHE A CA 1
ATOM 2398 C C . PHE A 1 301 ? -39.900 43.536 25.964 1.00 52.00 301 PHE A C 1
ATOM 2400 O O . PHE A 1 301 ? -40.529 42.571 26.412 1.00 52.00 301 PHE A O 1
ATOM 2407 N N . THR A 1 302 ? -40.438 44.369 25.077 1.00 63.88 302 THR A N 1
ATOM 2408 C CA . THR A 1 302 ? -41.843 44.241 24.696 1.00 63.88 302 THR A CA 1
ATOM 2409 C C . THR A 1 302 ? -42.045 43.032 23.783 1.00 63.88 302 THR A C 1
ATOM 2411 O O . THR A 1 302 ? -41.224 42.699 22.922 1.00 63.88 302 THR A O 1
ATOM 2414 N N . ARG A 1 303 ? -43.200 42.371 23.918 1.00 64.06 303 ARG A N 1
ATOM 2415 C CA . ARG A 1 303 ? -43.570 41.221 23.073 1.00 64.06 303 ARG A CA 1
ATOM 2416 C C . ARG A 1 303 ? -43.575 41.572 21.573 1.00 64.06 303 ARG A C 1
ATOM 2418 O O . ARG A 1 303 ? -43.355 40.695 20.741 1.00 64.06 303 ARG A O 1
ATOM 2425 N N . GLN A 1 304 ? -43.782 42.847 21.233 1.00 65.38 304 GLN A N 1
ATOM 2426 C CA . GLN A 1 304 ? -43.761 43.350 19.859 1.00 65.38 304 GLN A CA 1
ATOM 2427 C C . GLN A 1 304 ? -42.338 43.420 19.273 1.00 65.38 304 GLN A C 1
ATOM 2429 O O . GLN A 1 304 ? -42.146 42.986 18.137 1.00 65.38 304 GLN A O 1
ATOM 2434 N N . GLU A 1 305 ? -41.329 43.857 20.036 1.00 63.81 305 GLU A N 1
ATOM 2435 C CA . GLU A 1 305 ? -39.921 43.867 19.593 1.00 63.81 305 GLU A CA 1
ATOM 2436 C C . GLU A 1 305 ? -39.401 42.449 19.306 1.00 63.81 305 GLU A C 1
ATOM 2438 O O . GLU A 1 305 ? -38.779 42.194 18.270 1.00 63.81 305 GLU A O 1
ATOM 2443 N N . ILE A 1 306 ? -39.728 41.492 20.182 1.00 64.88 306 ILE A N 1
ATOM 2444 C CA . ILE A 1 306 ? -39.334 40.081 20.033 1.00 64.88 306 ILE A CA 1
ATOM 2445 C C . ILE A 1 306 ? -39.997 39.456 18.786 1.00 64.88 306 ILE A C 1
ATOM 2447 O O . ILE A 1 306 ? -39.369 38.691 18.040 1.00 64.88 306 ILE A O 1
ATOM 2451 N N . GLU A 1 307 ? -41.251 39.809 18.486 1.00 65.81 307 GLU A N 1
ATOM 2452 C CA . GLU A 1 307 ? -41.896 39.393 17.237 1.00 65.81 307 GLU A CA 1
ATOM 2453 C C . GLU A 1 307 ? -41.330 40.089 15.990 1.00 65.81 307 GLU A C 1
ATOM 2455 O O . GLU A 1 307 ? -41.204 39.437 14.949 1.00 65.81 307 GLU A O 1
ATOM 2460 N N . ALA A 1 308 ? -40.946 41.366 16.067 1.00 65.19 308 ALA A N 1
ATOM 2461 C CA . ALA A 1 308 ? -40.324 42.088 14.956 1.00 65.19 308 ALA A CA 1
ATOM 2462 C C . ALA A 1 308 ? -38.973 41.458 14.569 1.00 65.19 308 ALA A C 1
ATOM 2464 O O . ALA A 1 308 ? -38.806 40.979 13.439 1.00 65.19 308 ALA A O 1
ATOM 2465 N N . ALA A 1 309 ? -38.058 41.325 15.536 1.00 61.62 309 ALA A N 1
ATOM 2466 C CA . ALA A 1 309 ? -36.722 40.756 15.335 1.00 61.62 309 ALA A CA 1
ATOM 2467 C C . ALA A 1 309 ? -36.755 39.308 14.801 1.00 61.62 309 ALA A C 1
ATOM 2469 O O . ALA A 1 309 ? -35.897 38.888 14.013 1.00 61.62 309 ALA A O 1
ATOM 2470 N N . THR A 1 310 ? -37.771 38.521 15.180 1.00 61.16 310 THR A N 1
ATOM 2471 C CA . THR A 1 310 ? -37.941 37.150 14.672 1.00 61.16 310 THR A CA 1
ATOM 2472 C C . THR A 1 310 ? -38.673 37.065 13.331 1.00 61.16 310 THR A C 1
ATOM 2474 O O . THR A 1 310 ? -38.520 36.050 12.644 1.00 61.16 310 THR A O 1
ATOM 2477 N N . LYS A 1 311 ? -39.437 38.084 12.912 1.00 62.84 311 LYS A N 1
ATOM 2478 C CA . LYS A 1 311 ? -40.043 38.170 11.567 1.00 62.84 311 LYS A CA 1
ATOM 2479 C C . LYS A 1 311 ? -39.017 38.607 10.517 1.00 62.84 311 LYS A C 1
ATOM 2481 O O . LYS A 1 311 ? -38.985 38.019 9.433 1.00 62.84 311 LYS A O 1
ATOM 2486 N N . GLU A 1 312 ? -38.127 39.540 10.844 1.00 57.69 312 GLU A N 1
ATOM 2487 C CA . GLU A 1 312 ? -37.091 40.025 9.924 1.00 57.69 312 GLU A CA 1
ATOM 2488 C C . GLU A 1 312 ? -36.037 38.950 9.607 1.00 57.69 312 GLU A C 1
ATOM 2490 O O . GLU A 1 312 ? -35.884 38.558 8.446 1.00 57.69 312 GLU A O 1
ATOM 2495 N N . ARG A 1 313 ? -35.452 38.311 10.635 1.00 58.91 313 ARG A N 1
ATOM 2496 C CA . ARG A 1 313 ? -34.529 37.160 10.482 1.00 58.91 313 ARG A CA 1
ATOM 2497 C C . ARG A 1 313 ? -35.104 35.985 9.661 1.00 58.91 313 ARG A C 1
ATOM 2499 O O . ARG A 1 313 ? -34.345 35.139 9.176 1.00 58.91 313 ARG A O 1
ATOM 2506 N N . LYS A 1 314 ? -36.432 35.896 9.486 1.00 64.25 314 LYS A N 1
ATOM 2507 C CA . LYS A 1 314 ? -37.101 34.888 8.634 1.00 64.25 314 LYS A CA 1
ATOM 2508 C C . LYS A 1 314 ? -37.152 35.277 7.146 1.00 64.25 314 LYS A C 1
ATOM 2510 O O . LYS A 1 314 ? -37.269 34.366 6.321 1.00 64.25 314 LYS A O 1
ATOM 2515 N N . LYS A 1 315 ? -37.036 36.562 6.775 1.00 65.75 315 LYS A N 1
ATOM 2516 C CA . LYS A 1 315 ? -36.945 37.012 5.370 1.00 65.75 315 LYS A CA 1
ATOM 2517 C C . LYS A 1 315 ? -35.558 36.707 4.786 1.00 65.75 315 LYS A C 1
ATOM 2519 O O . LYS A 1 315 ? -35.472 35.970 3.800 1.00 65.75 315 LYS A O 1
ATOM 2524 N N . ASP A 1 316 ? -34.478 37.106 5.454 1.00 62.41 316 ASP A N 1
ATOM 2525 C CA . ASP A 1 316 ? -33.103 36.869 4.971 1.00 62.41 316 ASP A CA 1
ATOM 2526 C C . ASP A 1 316 ? -32.748 35.386 4.853 1.00 62.41 316 ASP A C 1
ATOM 2528 O O . ASP A 1 316 ? -32.172 34.941 3.854 1.00 62.41 316 ASP A O 1
ATOM 2532 N N . ARG A 1 317 ? -33.177 34.561 5.821 1.00 69.19 317 ARG A N 1
ATOM 2533 C CA . ARG A 1 317 ? -33.017 33.099 5.735 1.00 69.19 317 ARG A CA 1
ATOM 2534 C C . ARG A 1 317 ? -33.732 32.482 4.525 1.00 69.19 317 ARG A C 1
ATOM 2536 O O . ARG A 1 317 ? -33.322 31.401 4.094 1.00 69.19 317 ARG A O 1
ATOM 2543 N N . LYS A 1 318 ? -34.753 33.133 3.949 1.00 72.31 318 LYS A N 1
ATOM 2544 C CA . LYS A 1 318 ? -35.373 32.714 2.678 1.00 72.31 318 LYS A CA 1
ATOM 2545 C C . LYS A 1 318 ? -34.550 33.175 1.468 1.00 72.31 318 LYS A C 1
ATOM 2547 O O . LYS A 1 318 ? -34.301 32.343 0.594 1.00 72.31 318 LYS A O 1
ATOM 2552 N N . HIS A 1 319 ? -34.064 34.421 1.429 1.00 75.12 319 HIS A N 1
ATOM 2553 C CA . HIS A 1 319 ? -33.242 34.911 0.307 1.00 75.12 319 HIS A CA 1
ATOM 2554 C C . HIS A 1 319 ? -31.908 34.153 0.201 1.00 75.12 319 HIS A C 1
ATOM 2556 O O . HIS A 1 319 ? -31.613 33.550 -0.829 1.00 75.12 319 HIS A O 1
ATOM 2562 N N . SER A 1 320 ? -31.175 34.027 1.313 1.00 74.44 320 SER A N 1
ATOM 2563 C CA . SER A 1 320 ? -29.905 33.285 1.390 1.00 74.44 320 SER A CA 1
ATOM 2564 C C . SER A 1 320 ? -30.037 31.820 0.933 1.00 74.44 320 SER A C 1
ATOM 2566 O O . SER A 1 320 ? -29.159 31.278 0.254 1.00 74.44 320 SER A O 1
ATOM 2568 N N . ARG A 1 321 ? -31.172 31.165 1.234 1.00 76.88 321 ARG A N 1
ATOM 2569 C CA . ARG A 1 321 ? -31.483 29.813 0.731 1.00 76.88 321 ARG A CA 1
ATOM 2570 C C . ARG A 1 321 ? -31.779 29.792 -0.774 1.00 76.88 321 ARG A C 1
ATOM 2572 O O . ARG A 1 321 ? -31.386 28.829 -1.435 1.00 76.88 321 ARG A O 1
ATOM 2579 N N . LYS A 1 322 ? -32.431 30.823 -1.326 1.00 79.00 322 LYS A N 1
ATOM 2580 C CA . LYS A 1 322 ? -32.714 30.954 -2.767 1.00 79.00 322 LYS A CA 1
ATOM 2581 C C . LYS A 1 322 ? -31.412 31.097 -3.566 1.00 79.00 322 LYS A C 1
ATOM 2583 O O . LYS A 1 322 ? -31.206 30.335 -4.512 1.00 79.00 322 LYS A O 1
ATOM 2588 N N . ASP A 1 323 ? -30.485 31.946 -3.123 1.00 78.88 323 ASP A N 1
ATOM 2589 C CA . ASP A 1 323 ? -29.199 32.139 -3.810 1.00 78.88 323 ASP A CA 1
ATOM 2590 C C . ASP A 1 323 ? -28.235 30.967 -3.641 1.00 78.88 323 ASP A C 1
ATOM 2592 O O . ASP A 1 323 ? -27.633 30.534 -4.625 1.00 78.88 323 ASP A O 1
ATOM 2596 N N . LYS A 1 324 ? -28.153 30.342 -2.455 1.00 80.00 324 LYS A N 1
ATOM 2597 C CA . LYS A 1 324 ? -27.394 29.085 -2.308 1.00 80.00 324 LYS A CA 1
ATOM 2598 C C . LYS A 1 324 ? -27.956 27.969 -3.206 1.00 80.00 324 LYS A C 1
ATOM 2600 O O . LYS A 1 324 ? -27.171 27.190 -3.749 1.00 80.00 324 LYS A O 1
ATOM 2605 N N . LYS A 1 325 ? -29.275 27.921 -3.456 1.00 83.88 325 LYS A N 1
ATOM 2606 C CA . LYS A 1 325 ? -29.881 26.996 -4.438 1.00 83.88 325 LYS A CA 1
ATOM 2607 C C . LYS A 1 325 ? -29.541 27.386 -5.888 1.00 83.88 325 LYS A C 1
ATOM 2609 O O . LYS A 1 325 ? -29.201 26.497 -6.669 1.00 83.88 325 LYS A O 1
ATOM 2614 N N . LYS A 1 326 ? -29.550 28.680 -6.242 1.00 80.25 326 LYS A N 1
ATOM 2615 C CA . LYS A 1 326 ? -29.165 29.187 -7.578 1.00 80.25 326 LYS A CA 1
ATOM 2616 C C . LYS A 1 326 ? -27.684 28.913 -7.887 1.00 80.25 326 LYS A C 1
ATOM 2618 O O . LYS A 1 326 ? -27.391 28.270 -8.893 1.00 80.25 326 LYS A O 1
ATOM 2623 N N . LYS A 1 327 ? -26.763 29.280 -6.984 1.00 81.31 327 LYS A N 1
ATOM 2624 C CA . LYS A 1 327 ? -25.310 29.040 -7.117 1.00 81.31 327 LYS A CA 1
ATOM 2625 C C . LYS A 1 327 ? -24.983 27.542 -7.197 1.00 81.31 327 LYS A C 1
ATOM 2627 O O . LYS A 1 327 ? -24.182 27.142 -8.037 1.00 81.31 327 LYS A O 1
ATOM 2632 N N . LYS A 1 328 ? -25.663 26.687 -6.414 1.00 82.31 328 LYS A N 1
ATOM 2633 C CA . LYS A 1 328 ? -25.488 25.223 -6.494 1.00 82.31 328 LYS A CA 1
ATOM 2634 C C . LYS A 1 328 ? -26.052 24.605 -7.783 1.00 82.31 328 LYS A C 1
ATOM 2636 O O . LYS A 1 328 ? -25.441 23.670 -8.294 1.00 82.31 328 LYS A O 1
ATOM 2641 N N . LYS A 1 329 ? -27.161 25.120 -8.340 1.00 82.06 329 LYS A N 1
ATOM 2642 C CA . LYS A 1 329 ? -27.645 24.693 -9.671 1.00 82.06 329 LYS A CA 1
ATOM 2643 C C . LYS A 1 329 ? -26.648 25.082 -10.768 1.00 82.06 329 LYS A C 1
ATOM 2645 O O . LYS A 1 329 ? -26.388 24.271 -11.647 1.00 82.06 329 LYS A O 1
ATOM 2650 N N . HIS A 1 330 ? -26.061 26.279 -10.692 1.00 82.06 330 HIS A N 1
ATOM 2651 C CA . HIS A 1 330 ? -25.103 26.741 -11.699 1.00 82.06 330 HIS A CA 1
ATOM 2652 C C . HIS A 1 330 ? -23.782 25.964 -11.672 1.00 82.06 330 HIS A C 1
ATOM 2654 O O . HIS A 1 330 ? -23.281 25.608 -12.733 1.00 82.06 330 HIS A O 1
ATOM 2660 N N . ARG A 1 331 ? -23.258 25.639 -10.477 1.00 74.88 331 ARG A N 1
ATOM 2661 C CA . ARG A 1 331 ? -22.079 24.769 -10.335 1.00 74.88 331 ARG A CA 1
ATOM 2662 C C . ARG A 1 331 ? -22.332 23.384 -10.945 1.00 74.88 331 ARG A C 1
ATOM 2664 O O . ARG A 1 331 ? -21.559 22.965 -11.793 1.00 74.88 331 ARG A O 1
ATOM 2671 N N . ARG A 1 332 ? -23.466 22.747 -10.625 1.00 73.88 332 ARG A N 1
ATOM 2672 C CA . ARG A 1 332 ? -23.832 21.446 -11.215 1.00 73.88 332 ARG A CA 1
ATOM 2673 C C . ARG A 1 332 ? -24.050 21.479 -12.727 1.00 73.88 332 ARG A C 1
ATOM 2675 O O . ARG A 1 332 ? -23.736 20.495 -13.376 1.00 73.88 332 ARG A O 1
ATOM 2682 N N . LYS A 1 333 ? -24.576 22.575 -13.296 1.00 74.50 333 LYS A N 1
ATOM 2683 C CA . LYS A 1 333 ? -24.687 22.705 -14.761 1.00 74.50 333 LYS A CA 1
ATOM 2684 C C . LYS A 1 333 ? -23.312 22.860 -15.431 1.00 74.50 333 LYS A C 1
ATOM 2686 O O . LYS A 1 333 ? -23.190 22.494 -16.587 1.00 74.50 333 LYS A O 1
ATOM 2691 N N . ARG A 1 334 ? -22.302 23.385 -14.728 1.00 68.81 334 ARG A N 1
ATOM 2692 C CA . ARG A 1 334 ? -20.922 23.418 -15.230 1.00 68.81 334 ARG A CA 1
ATOM 2693 C C . ARG A 1 334 ? -20.271 22.035 -15.156 1.00 68.81 334 ARG A C 1
ATOM 2695 O O . ARG A 1 334 ? -19.831 21.545 -16.181 1.00 68.81 334 ARG A O 1
ATOM 2702 N N . GLU A 1 335 ? -20.306 21.398 -13.984 1.00 66.56 335 GLU A N 1
ATOM 2703 C CA . GLU A 1 335 ? -19.774 20.038 -13.774 1.00 66.56 335 GLU A CA 1
ATOM 2704 C C . GLU A 1 335 ? -20.367 19.062 -14.817 1.00 66.56 335 GLU A C 1
ATOM 2706 O O . GLU A 1 335 ? -19.638 18.452 -15.585 1.00 66.56 335 GLU A O 1
ATOM 2711 N N . MET A 1 336 ? -21.695 19.049 -14.982 1.00 59.03 336 MET A N 1
ATOM 2712 C CA . MET A 1 336 ? -22.388 18.183 -15.951 1.00 59.03 336 MET A CA 1
ATOM 2713 C C . MET A 1 336 ? -22.333 18.665 -17.421 1.00 59.03 336 MET A C 1
ATOM 2715 O O . MET A 1 336 ? -23.014 18.097 -18.269 1.00 59.03 336 MET A O 1
ATOM 2719 N N . ALA A 1 337 ? -21.587 19.730 -17.725 1.00 59.62 337 ALA A N 1
ATOM 2720 C CA . ALA A 1 337 ? -21.259 20.135 -19.097 1.00 59.62 337 ALA A CA 1
ATOM 2721 C C . ALA A 1 337 ? -19.798 19.811 -19.450 1.00 59.62 337 ALA A C 1
ATOM 2723 O O . ALA A 1 337 ? -19.501 19.588 -20.615 1.00 59.62 337 ALA A O 1
ATOM 2724 N N . GLU A 1 338 ? -18.914 19.749 -18.450 1.00 54.22 338 GLU A N 1
ATOM 2725 C CA . GLU A 1 338 ? -17.526 19.290 -18.583 1.00 54.22 338 GLU A CA 1
ATOM 2726 C C . GLU A 1 338 ? -17.442 17.740 -18.594 1.00 54.22 338 GLU A C 1
ATOM 2728 O O . GLU A 1 338 ? -16.505 17.185 -19.154 1.00 54.22 338 GLU A O 1
ATOM 2733 N N . ASP A 1 339 ? -18.456 17.036 -18.065 1.00 53.75 339 ASP A N 1
ATOM 2734 C CA . ASP A 1 339 ? -18.614 15.565 -18.122 1.00 53.75 339 ASP A CA 1
ATOM 2735 C C . ASP A 1 339 ? -19.414 15.051 -19.354 1.00 53.75 339 ASP A C 1
ATOM 2737 O O . ASP A 1 339 ? -19.833 13.893 -19.369 1.00 53.75 339 ASP A O 1
ATOM 2741 N N . SER A 1 340 ? -19.711 15.895 -20.356 1.00 46.94 340 SER A N 1
ATOM 2742 C CA . SER A 1 340 ? -20.647 15.562 -21.456 1.00 46.94 340 SER A CA 1
ATOM 2743 C C . SER A 1 340 ? -20.122 15.846 -22.874 1.00 46.94 340 SER A C 1
ATOM 2745 O O . SER A 1 340 ? -20.920 15.922 -23.810 1.00 46.94 340 SER A O 1
ATOM 2747 N N . GLU A 1 341 ? -18.806 15.978 -23.050 1.00 43.62 341 GLU A N 1
ATOM 2748 C CA . GLU A 1 341 ? -18.179 15.781 -24.365 1.00 43.62 341 GLU A CA 1
ATOM 2749 C C . GLU A 1 341 ? -18.214 14.277 -24.686 1.00 43.62 341 GLU A C 1
ATOM 2751 O O . GLU A 1 341 ? -17.798 13.455 -23.867 1.00 43.62 341 GLU A O 1
ATOM 2756 N N . SER A 1 342 ? -18.788 13.907 -25.831 1.00 43.97 342 SER A N 1
ATOM 2757 C CA . SER A 1 342 ? -18.934 12.515 -26.265 1.00 43.97 342 SER A CA 1
ATOM 2758 C C . SER A 1 342 ? -17.625 11.947 -26.819 1.00 43.97 342 SER A C 1
ATOM 2760 O O . SER A 1 342 ? -16.831 12.667 -27.423 1.00 43.97 342 SER A O 1
ATOM 2762 N N . ASP A 1 343 ? -17.433 10.629 -26.679 1.00 47.84 343 ASP A N 1
ATOM 2763 C CA . ASP A 1 343 ? -16.396 9.860 -27.388 1.00 47.84 343 ASP A CA 1
ATOM 2764 C C . ASP A 1 343 ? -16.757 9.694 -28.891 1.00 47.84 343 ASP A C 1
ATOM 2766 O O . ASP A 1 343 ? -16.725 8.592 -29.440 1.00 47.84 343 ASP A O 1
ATOM 2770 N N . ASP A 1 344 ? -17.130 10.789 -29.564 1.00 42.28 344 ASP A N 1
ATOM 2771 C CA . ASP A 1 344 ? -17.235 10.849 -31.024 1.00 42.28 344 ASP A CA 1
ATOM 2772 C C . ASP A 1 344 ? -15.837 11.126 -31.613 1.00 42.28 344 ASP A C 1
ATOM 2774 O O . ASP A 1 344 ? -15.152 12.049 -31.154 1.00 42.28 344 ASP A O 1
ATOM 2778 N N . PRO A 1 345 ? -15.375 10.369 -32.628 1.00 43.72 345 PRO A N 1
ATOM 2779 C CA . PRO A 1 345 ? -14.038 10.537 -33.188 1.00 43.72 345 PRO A CA 1
ATOM 2780 C C . PRO A 1 345 ? -13.936 11.857 -33.964 1.00 43.72 345 PRO A C 1
ATOM 2782 O O . PRO A 1 345 ? -14.285 11.947 -35.141 1.00 43.72 345 PRO A O 1
ATOM 2785 N N . THR A 1 346 ? -13.431 12.898 -33.303 1.00 46.81 346 THR A N 1
ATOM 2786 C CA . THR A 1 346 ? -13.118 14.179 -33.944 1.00 46.81 346 THR A CA 1
ATOM 2787 C C . THR A 1 346 ? -11.980 13.983 -34.955 1.00 46.81 346 THR A C 1
ATOM 2789 O O . THR A 1 346 ? -10.916 13.491 -34.569 1.00 46.81 346 THR A O 1
ATOM 2792 N N . PRO A 1 347 ? -12.155 14.357 -36.241 1.00 41.88 347 PRO A N 1
ATOM 2793 C CA . PRO A 1 347 ? -11.096 14.221 -37.236 1.00 41.88 347 PRO A CA 1
ATOM 2794 C C . PRO A 1 347 ? -9.847 14.997 -36.816 1.00 41.88 347 PRO A C 1
ATOM 2796 O O . PRO A 1 347 ? -9.910 16.201 -36.557 1.00 41.88 347 PRO A O 1
ATOM 2799 N N . ILE A 1 348 ? -8.711 14.302 -36.742 1.00 42.69 348 ILE A N 1
ATOM 2800 C CA . ILE A 1 348 ? -7.436 14.896 -36.337 1.00 42.69 348 ILE A CA 1
ATOM 2801 C C . ILE A 1 348 ? -7.033 15.938 -37.395 1.00 42.69 348 ILE A C 1
ATOM 2803 O O . ILE A 1 348 ? -6.845 15.564 -38.556 1.00 42.69 348 ILE A O 1
ATOM 2807 N N . PRO A 1 349 ? -6.864 17.228 -37.042 1.00 43.94 349 PRO A N 1
ATOM 2808 C CA . PRO A 1 349 ? -6.344 18.210 -37.984 1.00 43.94 349 PRO A CA 1
ATOM 2809 C C . PRO A 1 349 ? -4.899 17.840 -38.334 1.00 43.94 349 PRO A C 1
ATOM 2811 O O . PRO A 1 349 ? -4.062 17.676 -37.444 1.00 43.94 349 PRO A O 1
ATOM 2814 N N . SER A 1 350 ? -4.619 17.680 -39.629 1.00 36.91 350 SER A N 1
ATOM 2815 C CA . SER A 1 350 ? -3.334 17.186 -40.130 1.00 36.91 350 SER A CA 1
ATOM 2816 C C . SER A 1 350 ? -2.151 17.983 -39.554 1.00 36.91 350 SER A C 1
ATOM 2818 O O . SER A 1 350 ? -2.185 19.217 -39.601 1.00 36.91 350 SER A O 1
ATOM 2820 N N . PRO A 1 351 ? -1.097 17.326 -39.028 1.00 43.97 351 PRO A N 1
ATOM 2821 C CA . PRO A 1 351 ? 0.055 18.024 -38.467 1.00 43.97 351 PRO A CA 1
ATOM 2822 C C . PRO A 1 351 ? 0.691 18.988 -39.473 1.00 43.97 351 PRO A C 1
ATOM 2824 O O . PRO A 1 351 ? 0.997 18.612 -40.605 1.00 43.97 351 PRO A O 1
ATOM 2827 N N . ALA A 1 352 ? 0.918 20.233 -39.049 1.00 38.59 352 ALA A N 1
ATOM 2828 C CA . ALA A 1 352 ? 1.587 21.227 -39.877 1.00 38.59 352 ALA A CA 1
ATOM 2829 C C . ALA A 1 352 ? 3.012 20.762 -40.224 1.00 38.59 352 ALA A C 1
ATOM 2831 O O . ALA A 1 352 ? 3.795 20.417 -39.336 1.00 38.59 352 ALA A O 1
ATOM 2832 N N . GLN A 1 353 ? 3.351 20.766 -41.515 1.00 40.47 353 GLN A N 1
ATOM 2833 C CA . GLN A 1 353 ? 4.640 20.293 -42.021 1.00 40.47 353 GLN A CA 1
ATOM 2834 C C . GLN A 1 353 ? 5.785 21.240 -41.620 1.00 40.47 353 GLN A C 1
ATOM 2836 O O . GLN A 1 353 ? 6.149 22.158 -42.354 1.00 40.47 353 GLN A O 1
ATOM 2841 N N . MET A 1 354 ? 6.379 21.010 -40.445 1.00 33.88 354 MET A N 1
ATOM 2842 C CA . MET A 1 354 ? 7.619 21.671 -40.033 1.00 33.88 354 MET A CA 1
ATOM 2843 C C . MET A 1 354 ? 8.813 21.083 -40.796 1.00 33.88 354 MET A C 1
ATOM 2845 O O . MET A 1 354 ? 9.460 20.131 -40.360 1.00 33.88 354 MET A O 1
ATOM 2849 N N . ASN A 1 355 ? 9.104 21.668 -41.955 1.00 42.75 355 ASN A N 1
ATOM 2850 C CA . ASN A 1 355 ? 10.290 21.340 -42.736 1.00 42.75 355 ASN A CA 1
ATOM 2851 C C . ASN A 1 355 ? 11.584 21.786 -42.036 1.00 42.75 355 ASN A C 1
ATOM 2853 O O . ASN A 1 355 ? 11.704 22.930 -41.606 1.00 42.75 355 ASN A O 1
ATOM 2857 N N . GLY A 1 356 ? 12.591 20.910 -42.066 1.00 43.25 356 GLY A N 1
ATOM 2858 C CA . GLY A 1 356 ? 14.002 21.299 -42.050 1.00 43.25 356 GLY A CA 1
ATOM 2859 C C . GLY A 1 356 ? 14.650 21.566 -40.690 1.00 43.25 356 GLY A C 1
ATOM 2860 O O . GLY A 1 356 ? 14.829 22.714 -40.298 1.00 43.25 356 GLY A O 1
ATOM 2861 N N . TYR A 1 357 ? 15.199 20.514 -40.078 1.00 31.97 357 TYR A N 1
ATOM 2862 C CA . TYR A 1 357 ? 16.465 20.633 -39.348 1.00 31.97 357 TYR A CA 1
ATOM 2863 C C . TYR A 1 357 ? 17.427 19.537 -39.804 1.00 31.97 357 TYR A C 1
ATOM 2865 O O . TYR A 1 357 ? 17.153 18.350 -39.651 1.00 31.97 357 TYR A O 1
ATOM 2873 N N . VAL A 1 358 ? 18.556 19.948 -40.384 1.00 38.25 358 VAL A N 1
ATOM 2874 C CA . VAL A 1 358 ? 19.635 19.038 -40.778 1.00 38.25 358 VAL A CA 1
ATOM 2875 C C . VAL A 1 358 ? 20.504 18.781 -39.554 1.00 38.25 358 VAL A C 1
ATOM 2877 O O . VAL A 1 358 ? 21.201 19.683 -39.089 1.00 38.25 358 VAL A O 1
ATOM 2880 N N . TYR A 1 359 ? 20.489 17.549 -39.054 1.00 35.16 359 TYR A N 1
ATOM 2881 C CA . TYR A 1 359 ? 21.607 17.043 -38.268 1.00 35.16 359 TYR A CA 1
ATOM 2882 C C . TYR A 1 359 ? 22.693 16.583 -39.240 1.00 35.16 359 TYR A C 1
ATOM 2884 O O . TYR A 1 359 ? 22.405 15.894 -40.214 1.00 35.16 359 TYR A O 1
ATOM 2892 N N . ALA A 1 360 ? 23.930 17.016 -39.006 1.00 34.75 360 ALA A N 1
ATOM 2893 C CA . ALA A 1 360 ? 25.073 16.533 -39.764 1.00 34.75 360 ALA A CA 1
ATOM 2894 C C . ALA A 1 360 ? 25.521 15.195 -39.171 1.00 34.75 360 ALA A C 1
ATOM 2896 O O . ALA A 1 360 ? 25.969 15.156 -38.021 1.00 34.75 360 ALA A O 1
ATOM 2897 N N . ASP A 1 361 ? 25.407 14.120 -39.950 1.00 34.00 361 ASP A N 1
ATOM 2898 C CA . ASP A 1 361 ? 25.926 12.812 -39.568 1.00 34.00 361 ASP A CA 1
ATOM 2899 C C . ASP A 1 361 ? 27.444 12.892 -39.388 1.00 34.00 361 ASP A C 1
ATOM 2901 O O . ASP A 1 361 ? 28.199 13.162 -40.325 1.00 34.00 361 ASP A O 1
ATOM 2905 N N . ARG A 1 362 ? 27.896 12.668 -38.154 1.00 38.69 362 ARG A N 1
ATOM 2906 C CA . ARG A 1 362 ? 29.311 12.542 -37.816 1.00 38.69 362 ARG A CA 1
ATOM 2907 C C . ARG A 1 362 ? 29.551 11.089 -37.442 1.00 38.69 362 ARG A C 1
ATOM 2909 O O . ARG A 1 362 ? 29.045 10.633 -36.419 1.00 38.69 362 ARG A O 1
ATOM 2916 N N . ALA A 1 363 ? 30.263 10.370 -38.307 1.00 39.53 363 ALA A N 1
ATOM 2917 C CA . ALA A 1 363 ? 30.505 8.944 -38.138 1.00 39.53 363 ALA A CA 1
ATOM 2918 C C . ALA A 1 363 ? 31.172 8.649 -36.777 1.00 39.53 363 ALA A C 1
ATOM 2920 O O . ALA A 1 363 ? 32.064 9.402 -36.369 1.00 39.53 363 ALA A O 1
ATOM 2921 N N . PRO A 1 364 ? 30.764 7.581 -36.068 1.00 41.22 364 PRO A N 1
ATOM 2922 C CA . PRO A 1 364 ? 31.464 7.134 -34.875 1.00 41.22 364 PRO A CA 1
ATOM 2923 C C . PRO A 1 364 ? 32.800 6.497 -35.276 1.00 41.22 364 PRO A C 1
ATOM 2925 O O . PRO A 1 364 ? 32.829 5.479 -35.966 1.00 41.22 364 PRO A O 1
ATOM 2928 N N . GLU A 1 365 ? 33.909 7.089 -34.838 1.00 42.69 365 GLU A N 1
ATOM 2929 C CA . GLU A 1 365 ? 35.227 6.457 -34.942 1.00 42.69 365 GLU A CA 1
ATOM 2930 C C . GLU A 1 365 ? 35.306 5.207 -34.039 1.00 42.69 365 GLU A C 1
ATOM 2932 O O . GLU A 1 365 ? 34.638 5.150 -32.998 1.00 42.69 365 GLU A O 1
ATOM 2937 N N . PRO A 1 366 ? 36.099 4.185 -34.414 1.00 38.62 366 PRO A N 1
ATOM 2938 C CA . PRO A 1 366 ? 36.198 2.948 -33.650 1.00 38.62 366 PRO A CA 1
ATOM 2939 C C . PRO A 1 366 ? 36.886 3.189 -32.302 1.00 38.62 366 PRO A C 1
ATOM 2941 O O . PRO A 1 366 ? 38.079 3.481 -32.238 1.00 38.62 366 PRO A O 1
ATOM 2944 N N . ILE A 1 367 ? 36.138 3.011 -31.210 1.00 36.62 367 ILE A N 1
ATOM 2945 C CA . ILE A 1 367 ? 36.687 3.057 -29.851 1.00 36.62 367 ILE A CA 1
ATOM 2946 C C . ILE A 1 367 ? 37.631 1.866 -29.665 1.00 36.62 367 ILE A C 1
ATOM 2948 O O . ILE A 1 367 ? 37.195 0.718 -29.563 1.00 36.62 367 ILE A O 1
ATOM 2952 N N . THR A 1 368 ? 38.930 2.141 -29.579 1.00 32.50 368 THR A N 1
ATOM 2953 C CA . THR A 1 368 ? 39.907 1.175 -29.078 1.00 32.50 368 THR A CA 1
ATOM 2954 C C . THR A 1 368 ? 39.644 0.923 -27.594 1.00 32.50 368 THR A C 1
ATOM 2956 O O . THR A 1 368 ? 39.606 1.848 -26.783 1.00 32.50 368 THR A O 1
ATOM 2959 N N . LEU A 1 369 ? 39.446 -0.346 -27.226 1.00 33.19 369 LEU A N 1
ATOM 2960 C CA . LEU A 1 369 ? 39.246 -0.755 -25.836 1.00 33.19 369 LEU A CA 1
ATOM 2961 C C . LEU A 1 369 ? 40.535 -0.549 -25.030 1.00 33.19 369 LEU A C 1
ATOM 2963 O O . LEU A 1 369 ? 41.417 -1.406 -25.009 1.00 33.19 369 LEU A O 1
ATOM 2967 N N . ILE A 1 370 ? 40.631 0.595 -24.350 1.00 35.84 370 ILE A N 1
ATOM 2968 C CA . ILE A 1 370 ? 41.621 0.804 -23.295 1.00 35.84 370 ILE A CA 1
ATOM 2969 C C . ILE A 1 370 ? 41.195 -0.004 -22.062 1.00 35.84 370 ILE A C 1
ATOM 2971 O O . ILE A 1 370 ? 40.035 -0.014 -21.651 1.00 35.84 370 ILE A O 1
ATOM 2975 N N . ARG A 1 371 ? 42.173 -0.716 -21.509 1.00 41.53 371 ARG A N 1
ATOM 2976 C CA . ARG A 1 371 ? 42.056 -1.741 -20.471 1.00 41.53 371 ARG A CA 1
ATOM 2977 C C . ARG A 1 371 ? 41.734 -1.132 -19.097 1.00 41.53 371 ARG A C 1
ATOM 2979 O O . ARG A 1 371 ? 42.639 -0.729 -18.377 1.00 41.53 371 ARG A O 1
ATOM 2986 N N . PHE A 1 372 ? 40.453 -1.093 -18.728 1.00 39.47 372 PHE A N 1
ATOM 2987 C CA . PHE A 1 372 ? 39.997 -0.782 -17.365 1.00 39.47 372 PHE A CA 1
ATOM 2988 C C . PHE A 1 372 ? 39.970 -2.056 -16.503 1.00 39.47 372 PHE A C 1
ATOM 2990 O O . PHE A 1 372 ? 38.948 -2.734 -16.434 1.00 39.47 372 PHE A O 1
ATOM 2997 N N . GLU A 1 373 ? 41.085 -2.386 -15.845 1.00 48.66 373 GLU A N 1
ATOM 2998 C CA . GLU A 1 373 ? 41.163 -3.508 -14.883 1.00 48.66 373 GLU A CA 1
ATOM 2999 C C . GLU A 1 373 ? 41.225 -3.063 -13.408 1.00 48.66 373 GLU A C 1
ATOM 3001 O O . GLU A 1 373 ? 41.133 -3.900 -12.519 1.00 48.66 373 GLU A O 1
ATOM 3006 N N . GLU A 1 374 ? 41.325 -1.760 -13.130 1.00 44.84 374 GLU A N 1
ATOM 3007 C CA . GLU A 1 374 ? 41.758 -1.229 -11.822 1.00 44.84 374 GLU A CA 1
ATOM 3008 C C . GLU A 1 374 ? 40.724 -0.263 -11.196 1.00 44.84 374 GLU A C 1
ATOM 3010 O O . GLU A 1 374 ? 41.064 0.779 -10.645 1.00 44.84 374 GLU A O 1
ATOM 3015 N N . ALA A 1 375 ? 39.426 -0.567 -11.346 1.00 49.44 375 ALA A N 1
ATOM 3016 C CA . ALA A 1 375 ? 38.332 0.341 -10.955 1.00 49.44 375 ALA A CA 1
ATOM 3017 C C . ALA A 1 375 ? 37.080 -0.331 -10.342 1.00 49.44 375 ALA A C 1
ATOM 3019 O O . ALA A 1 375 ? 36.038 0.317 -10.243 1.00 49.44 375 ALA A O 1
ATOM 3020 N N . GLN A 1 376 ? 37.135 -1.614 -9.953 1.00 46.09 376 GLN A N 1
ATOM 3021 C CA . GLN A 1 376 ? 35.977 -2.323 -9.365 1.00 46.09 376 GLN A CA 1
ATOM 3022 C C . GLN A 1 376 ? 36.152 -2.757 -7.902 1.00 46.09 376 GLN A C 1
ATOM 3024 O O . GLN A 1 376 ? 35.158 -2.764 -7.178 1.00 46.09 376 GLN A O 1
ATOM 3029 N N . ASP A 1 377 ? 37.377 -2.984 -7.420 1.00 38.81 377 ASP A N 1
ATOM 3030 C CA . ASP A 1 377 ? 37.623 -3.362 -6.013 1.00 38.81 377 ASP A CA 1
ATOM 3031 C C . ASP A 1 377 ? 37.366 -2.214 -5.007 1.00 38.81 377 ASP A C 1
ATOM 3033 O O . ASP A 1 377 ? 37.396 -2.424 -3.799 1.00 38.81 377 ASP A O 1
ATOM 3037 N N . VAL A 1 378 ? 37.049 -1.005 -5.492 1.00 43.81 378 VAL A N 1
ATOM 3038 C CA . VAL A 1 378 ? 36.674 0.166 -4.672 1.00 43.81 378 VAL A CA 1
ATOM 3039 C C . VAL A 1 378 ? 35.154 0.266 -4.447 1.00 43.81 378 VAL A C 1
ATOM 3041 O O . VAL A 1 378 ? 34.712 0.923 -3.510 1.00 43.81 378 VAL A O 1
ATOM 3044 N N . LEU A 1 379 ? 34.319 -0.391 -5.268 1.00 45.28 379 LEU A N 1
ATOM 3045 C CA . LEU A 1 379 ? 32.857 -0.199 -5.227 1.00 45.28 379 LEU A CA 1
ATOM 3046 C C . LEU A 1 379 ? 32.107 -1.090 -4.219 1.00 45.28 379 LEU A C 1
ATOM 3048 O O . LEU A 1 379 ? 30.901 -0.924 -4.052 1.00 45.28 379 LEU A O 1
ATOM 3052 N N . VAL A 1 380 ? 32.787 -2.040 -3.570 1.00 43.88 380 VAL A N 1
ATOM 3053 C CA . VAL A 1 380 ? 32.158 -3.053 -2.693 1.00 43.88 380 VAL A CA 1
ATOM 3054 C C . VAL A 1 380 ? 32.082 -2.599 -1.222 1.00 43.88 380 VAL A C 1
ATOM 3056 O O . VAL A 1 380 ? 31.398 -3.224 -0.419 1.00 43.88 380 VAL A O 1
ATOM 3059 N N . SER A 1 381 ? 32.710 -1.472 -0.870 1.00 40.06 381 SER A N 1
ATOM 3060 C CA . SER A 1 381 ? 32.778 -0.952 0.510 1.00 40.06 381 SER A CA 1
ATOM 3061 C C . SER A 1 381 ? 31.770 0.167 0.828 1.00 40.06 381 SER A C 1
ATOM 3063 O O . SER A 1 381 ? 31.881 0.796 1.872 1.00 40.06 381 SER A O 1
ATOM 3065 N N . ILE A 1 382 ? 30.801 0.447 -0.055 1.00 42.91 382 ILE A N 1
ATOM 3066 C CA . ILE A 1 382 ? 29.927 1.644 0.015 1.00 42.91 382 ILE A CA 1
ATOM 3067 C C . ILE A 1 382 ? 28.580 1.359 0.736 1.00 42.91 382 ILE A C 1
ATOM 3069 O O . ILE A 1 382 ? 27.651 2.156 0.687 1.00 42.91 382 ILE A O 1
ATOM 3073 N N . GLU A 1 383 ? 28.458 0.232 1.448 1.00 41.41 383 GLU A N 1
ATOM 3074 C CA . GLU A 1 383 ? 27.305 -0.071 2.324 1.00 41.41 383 GLU A CA 1
ATOM 3075 C C . GLU A 1 383 ? 27.689 -0.136 3.819 1.00 41.41 383 GLU A C 1
ATOM 3077 O O . GLU A 1 383 ? 27.172 -0.954 4.579 1.00 41.41 383 GLU A O 1
ATOM 3082 N N . ALA A 1 384 ? 28.577 0.764 4.261 1.00 47.94 384 ALA A N 1
ATOM 3083 C CA . ALA A 1 384 ? 28.758 1.105 5.674 1.00 47.94 384 ALA A CA 1
ATOM 3084 C C . ALA A 1 384 ? 29.242 2.560 5.853 1.00 47.94 384 ALA A C 1
ATOM 3086 O O . ALA A 1 384 ? 30.201 2.965 5.205 1.00 47.94 384 ALA A O 1
ATOM 3087 N N . ILE A 1 385 ? 28.625 3.275 6.807 1.00 40.72 385 ILE A N 1
ATOM 3088 C CA . ILE A 1 385 ? 28.940 4.645 7.279 1.00 40.72 385 ILE A CA 1
ATOM 3089 C C . ILE A 1 385 ? 28.688 5.769 6.241 1.00 40.72 385 ILE A C 1
ATOM 3091 O O . ILE A 1 385 ? 29.088 5.690 5.086 1.00 40.72 385 ILE A O 1
ATOM 3095 N N . ASP A 1 386 ? 28.026 6.855 6.666 1.00 43.00 386 ASP A N 1
ATOM 3096 C CA . ASP A 1 386 ? 27.735 8.058 5.852 1.00 43.00 386 ASP A CA 1
ATOM 3097 C C . ASP A 1 386 ? 28.944 9.026 5.836 1.00 43.00 386 ASP A C 1
ATOM 3099 O O . ASP A 1 386 ? 28.816 10.227 6.098 1.00 43.00 386 ASP A O 1
ATOM 3103 N N . THR A 1 387 ? 30.151 8.488 5.595 1.00 48.16 387 THR A N 1
ATOM 3104 C CA . THR A 1 387 ? 31.408 9.252 5.645 1.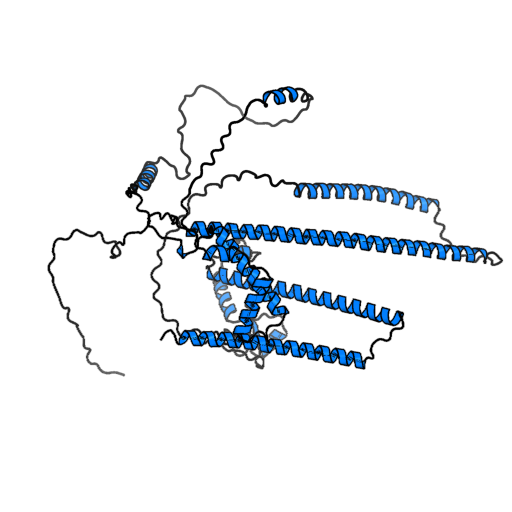00 48.16 387 THR A CA 1
ATOM 3105 C C . THR A 1 387 ? 31.476 10.279 4.521 1.00 48.16 387 THR A C 1
ATOM 3107 O O . THR A 1 387 ? 31.736 9.989 3.352 1.00 48.16 387 THR A O 1
ATOM 3110 N N . LYS A 1 388 ? 31.296 11.542 4.900 1.00 57.25 388 LYS A N 1
ATOM 3111 C CA . LYS A 1 388 ? 31.728 12.679 4.084 1.00 57.25 388 LYS A CA 1
ATOM 3112 C C . LYS A 1 388 ? 33.262 12.749 4.106 1.00 57.25 388 LYS A C 1
ATOM 3114 O O . LYS A 1 388 ? 33.913 12.134 4.948 1.00 57.25 388 LYS A O 1
ATOM 3119 N N . SER A 1 389 ? 33.838 13.506 3.183 1.00 60.28 389 SER A N 1
ATOM 3120 C CA . SER A 1 389 ? 35.285 13.721 3.083 1.00 60.28 389 SER A CA 1
ATOM 3121 C C . SER A 1 389 ? 35.584 15.208 2.951 1.00 60.28 389 SER A C 1
ATOM 3123 O O . SER A 1 389 ? 34.895 15.903 2.202 1.00 60.28 389 SER A O 1
ATOM 3125 N N . ASP A 1 390 ? 36.629 15.692 3.619 1.00 64.94 390 ASP A N 1
ATOM 3126 C CA . ASP A 1 390 ? 37.042 17.091 3.489 1.00 64.94 390 ASP A CA 1
ATOM 3127 C C . ASP A 1 390 ? 37.783 17.302 2.158 1.00 64.94 390 ASP A C 1
ATOM 3129 O O . ASP A 1 390 ? 38.948 16.919 2.032 1.00 64.94 390 ASP A O 1
ATOM 3133 N N . ASP A 1 391 ? 37.134 17.946 1.180 1.00 69.38 391 ASP A N 1
ATOM 3134 C CA . ASP A 1 391 ? 37.722 18.348 -0.115 1.00 69.38 391 ASP A CA 1
ATOM 3135 C C . ASP A 1 391 ? 39.037 19.153 0.033 1.00 69.38 391 ASP A C 1
ATOM 3137 O O . ASP A 1 391 ? 39.829 19.237 -0.908 1.00 69.38 391 ASP A O 1
ATOM 3141 N N . THR A 1 392 ? 39.285 19.756 1.201 1.00 71.88 392 THR A N 1
ATOM 3142 C CA . THR A 1 392 ? 40.494 20.535 1.522 1.00 71.88 392 THR A CA 1
ATOM 3143 C C . THR A 1 392 ? 41.676 19.650 1.941 1.00 71.88 392 THR A C 1
ATOM 3145 O O . THR A 1 392 ? 42.827 20.050 1.777 1.00 71.88 392 THR A O 1
ATOM 3148 N N . CYS A 1 393 ? 41.402 18.455 2.475 1.00 79.75 393 CYS A N 1
ATOM 3149 C CA . CYS A 1 393 ? 42.389 17.543 3.075 1.00 79.75 393 CYS A CA 1
ATOM 3150 C C . CYS A 1 393 ? 42.518 16.213 2.305 1.00 79.75 393 CYS A C 1
ATOM 3152 O O . CYS A 1 393 ? 43.573 15.588 2.321 1.00 79.75 393 CYS A O 1
ATOM 3154 N N . SER A 1 394 ? 41.453 15.777 1.615 1.00 77.62 394 SER A N 1
ATOM 3155 C CA . SER A 1 394 ? 41.228 14.377 1.196 1.00 77.62 394 SER A CA 1
ATOM 3156 C C . SER A 1 394 ? 41.247 13.382 2.367 1.00 77.62 394 SER A C 1
ATOM 3158 O O . SER A 1 394 ? 41.556 12.204 2.197 1.00 77.62 394 SER A O 1
ATOM 3160 N N . CYS A 1 395 ? 40.921 13.871 3.564 1.00 75.81 395 CYS A N 1
ATOM 3161 C CA . CYS A 1 395 ? 40.937 13.121 4.812 1.00 75.81 395 CYS A CA 1
ATOM 3162 C C . CYS A 1 395 ? 39.510 12.669 5.146 1.00 75.81 395 CYS A C 1
ATOM 3164 O O . CYS A 1 395 ? 38.570 13.467 5.065 1.00 75.81 395 CYS A O 1
ATOM 3166 N N . PHE A 1 396 ? 39.361 11.387 5.478 1.00 72.06 396 PHE A N 1
ATOM 3167 C CA . PHE A 1 396 ? 38.112 10.814 5.977 1.00 72.06 396 PHE A CA 1
ATOM 3168 C C . PHE A 1 396 ? 37.933 11.192 7.449 1.00 72.06 396 PHE A C 1
ATOM 3170 O O . PHE A 1 396 ? 38.921 11.257 8.178 1.00 72.06 396 PHE A O 1
ATOM 3177 N N . TYR A 1 397 ? 36.690 11.424 7.866 1.00 70.75 397 TYR A N 1
ATOM 3178 C CA . TYR A 1 397 ? 36.338 11.612 9.273 1.00 70.75 397 TYR A CA 1
ATOM 3179 C C . TYR A 1 397 ? 35.964 10.259 9.897 1.00 70.75 397 TYR A C 1
ATOM 3181 O O . TYR A 1 397 ? 35.235 9.490 9.260 1.00 70.75 397 TYR A O 1
ATOM 3189 N N . GLU A 1 398 ? 36.376 9.995 11.138 1.00 69.56 398 GLU A N 1
ATOM 3190 C CA . GLU A 1 398 ? 35.673 9.037 12.003 1.00 69.56 398 GLU A CA 1
ATOM 3191 C C . GLU A 1 398 ? 34.695 9.817 12.905 1.00 69.56 398 GLU A C 1
ATOM 3193 O O . GLU A 1 398 ? 35.018 10.906 13.374 1.00 69.56 398 GLU A O 1
ATOM 3198 N N . ASP A 1 399 ? 33.481 9.302 13.146 1.00 64.44 399 ASP A N 1
ATOM 3199 C CA . ASP A 1 399 ? 32.411 10.055 13.844 1.00 64.44 399 ASP A CA 1
ATOM 3200 C C . ASP A 1 399 ? 32.745 10.424 15.315 1.00 64.44 399 ASP A C 1
ATOM 3202 O O . ASP A 1 399 ? 32.068 11.266 15.906 1.00 64.44 399 ASP A O 1
ATOM 3206 N N . ASP A 1 400 ? 33.794 9.827 15.897 1.00 64.81 400 ASP A N 1
ATOM 3207 C CA . ASP A 1 400 ? 34.315 10.106 17.247 1.00 64.81 400 ASP A CA 1
ATOM 3208 C C . ASP A 1 400 ? 35.505 11.106 17.269 1.00 64.81 400 ASP A C 1
ATOM 3210 O O . ASP A 1 400 ? 36.036 11.418 18.343 1.00 64.81 400 ASP A O 1
ATOM 3214 N N . ASP A 1 401 ? 35.945 11.638 16.118 1.00 71.50 401 ASP A N 1
ATOM 3215 C CA . ASP A 1 401 ? 37.054 12.602 16.045 1.00 71.50 401 ASP A CA 1
ATOM 3216 C C . ASP A 1 401 ? 36.730 13.911 16.792 1.00 71.50 401 ASP A C 1
ATOM 3218 O O . ASP A 1 401 ? 35.887 14.705 16.375 1.00 71.50 401 ASP A O 1
ATOM 3222 N N . GLN A 1 402 ? 37.497 14.225 17.843 1.00 74.81 402 GLN A N 1
ATOM 3223 C CA . GLN A 1 402 ? 37.372 15.473 18.627 1.00 74.81 402 GLN A CA 1
ATOM 3224 C C . GLN A 1 402 ? 37.823 16.745 17.872 1.00 74.81 402 GLN A C 1
ATOM 3226 O O . GLN A 1 402 ? 38.045 17.798 18.477 1.00 74.81 402 GLN A O 1
ATOM 3231 N N . ASN A 1 403 ? 37.992 16.662 16.552 1.00 79.31 403 ASN A N 1
ATOM 3232 C CA . ASN A 1 403 ? 38.360 17.790 15.712 1.00 79.31 403 ASN A CA 1
ATOM 3233 C C . ASN A 1 403 ? 37.210 18.806 15.641 1.00 79.31 403 ASN A C 1
ATOM 3235 O O . ASN A 1 403 ? 36.033 18.461 15.573 1.00 79.31 403 ASN A O 1
ATOM 3239 N N . THR A 1 404 ? 37.547 20.095 15.641 1.00 87.19 404 THR A N 1
ATOM 3240 C CA . THR A 1 404 ? 36.545 21.150 15.453 1.00 87.19 404 THR A CA 1
ATOM 3241 C C . THR A 1 404 ? 36.227 21.294 13.968 1.00 87.19 404 THR A C 1
ATOM 3243 O O . THR A 1 404 ? 37.120 21.537 13.157 1.00 87.19 404 THR A O 1
ATOM 3246 N N . PHE A 1 405 ? 34.952 21.150 13.606 1.00 92.12 405 PHE A N 1
ATOM 3247 C CA . PHE A 1 405 ? 34.471 21.256 12.228 1.00 92.12 405 PHE A CA 1
ATOM 3248 C C . PHE A 1 405 ? 33.613 22.508 12.031 1.00 92.12 405 PHE A C 1
ATOM 3250 O O . PHE A 1 405 ? 32.816 22.864 12.900 1.00 92.12 405 PHE A O 1
ATOM 3257 N N . VAL A 1 406 ? 33.729 23.147 10.864 1.00 95.12 406 VAL A N 1
ATOM 3258 C CA . VAL A 1 406 ? 32.897 24.297 10.474 1.00 95.12 406 VAL A CA 1
ATOM 3259 C C . VAL A 1 406 ? 32.252 24.031 9.115 1.00 95.12 406 VAL A C 1
ATOM 3261 O O . VAL A 1 406 ? 32.925 23.639 8.162 1.00 95.12 406 VAL A O 1
ATOM 3264 N N . CYS A 1 407 ? 30.940 24.243 9.014 1.00 96.00 407 CYS A N 1
ATOM 3265 C CA . CYS A 1 407 ? 30.193 24.109 7.764 1.00 96.00 407 CYS A CA 1
ATOM 3266 C C . CYS A 1 407 ? 30.267 25.405 6.939 1.00 96.00 407 CYS A C 1
ATOM 3268 O O . CYS A 1 407 ? 30.082 26.497 7.469 1.00 96.00 407 CYS A O 1
ATOM 3270 N N . CYS A 1 408 ? 30.508 25.299 5.632 1.00 96.31 408 CYS A N 1
ATOM 3271 C CA . CYS A 1 408 ? 30.565 26.441 4.719 1.00 96.31 408 CYS A CA 1
ATOM 3272 C C . CYS A 1 408 ? 29.163 26.873 4.251 1.00 96.31 408 CYS A C 1
ATOM 3274 O O . CYS A 1 408 ? 28.506 26.145 3.502 1.00 96.31 408 CYS A O 1
ATOM 3276 N N . ASP A 1 409 ? 28.749 28.104 4.574 1.00 96.25 409 ASP A N 1
ATOM 3277 C CA . ASP A 1 409 ? 27.470 28.723 4.165 1.00 96.25 409 ASP A CA 1
ATOM 3278 C C . ASP A 1 409 ? 27.228 28.739 2.640 1.00 96.25 409 ASP A C 1
ATOM 3280 O O . ASP A 1 409 ? 26.102 28.949 2.188 1.00 96.25 409 ASP A O 1
ATOM 3284 N N . SER A 1 410 ? 28.280 28.586 1.826 1.00 94.94 410 SER A N 1
ATOM 3285 C CA . SER A 1 410 ? 28.204 28.681 0.361 1.00 94.94 410 SER A CA 1
ATOM 3286 C C . SER A 1 410 ? 28.144 27.333 -0.367 1.00 94.94 410 SER A C 1
ATOM 3288 O O . SER A 1 410 ? 27.922 27.336 -1.584 1.00 94.94 410 SER A O 1
ATOM 3290 N N . CYS A 1 411 ? 28.406 26.210 0.305 1.00 94.81 411 CYS A N 1
ATOM 3291 C CA . CYS A 1 411 ? 28.412 24.887 -0.335 1.00 94.81 411 CYS A CA 1
ATOM 3292 C C . CYS A 1 411 ? 28.021 23.709 0.571 1.00 94.81 411 CYS A C 1
ATOM 3294 O O . CYS A 1 411 ? 28.020 22.584 0.083 1.00 94.81 411 CYS A O 1
ATOM 3296 N N . GLU A 1 412 ? 27.694 23.948 1.846 1.00 94.56 412 GLU A N 1
ATOM 3297 C CA . GLU A 1 412 ? 27.242 22.936 2.821 1.00 94.56 412 GLU A CA 1
ATOM 3298 C C . GLU A 1 412 ? 28.261 21.799 3.090 1.00 94.56 412 GLU A C 1
ATOM 3300 O O . GLU A 1 412 ? 27.943 20.790 3.720 1.00 94.56 412 GLU A O 1
ATOM 3305 N N . LEU A 1 413 ? 29.516 21.986 2.659 1.00 91.81 413 LEU A N 1
ATOM 3306 C CA . LEU A 1 413 ? 30.657 21.135 3.003 1.00 91.81 413 LEU A CA 1
ATOM 3307 C C . LEU A 1 413 ? 31.241 21.532 4.362 1.00 91.81 413 LEU A C 1
ATOM 3309 O O . LEU A 1 413 ? 31.336 22.720 4.686 1.00 91.81 413 LEU A O 1
ATOM 3313 N N . TRP A 1 414 ? 31.673 20.527 5.119 1.00 94.00 414 TRP A N 1
ATOM 3314 C CA . TRP A 1 414 ? 32.354 20.684 6.401 1.00 94.00 414 TRP A CA 1
ATOM 3315 C C . TRP A 1 414 ? 33.869 20.712 6.193 1.00 94.00 414 TRP A C 1
ATOM 3317 O O . TRP A 1 414 ? 34.401 19.975 5.367 1.00 94.00 414 TRP A O 1
ATOM 3327 N N . VAL A 1 415 ? 34.558 21.568 6.943 1.00 94.00 415 VAL A N 1
ATOM 3328 C CA . VAL A 1 415 ? 36.017 21.737 6.890 1.00 94.00 415 VAL A CA 1
ATOM 3329 C C . VAL A 1 415 ? 36.575 21.581 8.303 1.00 94.00 415 VAL A C 1
ATOM 3331 O O . VAL A 1 415 ? 36.001 22.128 9.250 1.00 94.00 415 VAL A O 1
ATOM 3334 N N . HIS A 1 416 ? 37.679 20.849 8.465 1.00 92.94 416 HIS A N 1
ATOM 3335 C CA . HIS A 1 416 ? 38.394 20.811 9.746 1.00 92.94 416 HIS A CA 1
ATOM 3336 C C . HIS A 1 416 ? 38.994 22.191 10.058 1.00 92.94 416 HIS A C 1
ATOM 3338 O O . HIS A 1 416 ? 39.646 22.792 9.202 1.00 92.94 416 HIS A O 1
ATOM 3344 N N . GLY A 1 417 ? 38.925 22.639 11.314 1.00 93.25 417 GLY A N 1
ATOM 3345 C CA . GLY A 1 417 ? 39.642 23.834 11.776 1.00 93.25 417 GLY A CA 1
ATOM 3346 C C . GLY A 1 417 ? 41.158 23.763 11.546 1.00 93.25 417 GLY A C 1
ATOM 3347 O O . GLY A 1 417 ? 41.800 24.770 11.277 1.00 93.25 417 GLY A O 1
ATOM 3348 N N . ALA A 1 418 ? 41.735 22.557 11.554 1.00 91.38 418 ALA A N 1
ATOM 3349 C CA . ALA A 1 418 ? 43.148 22.333 11.243 1.00 91.38 418 ALA A CA 1
ATOM 3350 C C . ALA A 1 418 ? 43.502 22.463 9.742 1.00 91.38 418 ALA A C 1
ATOM 3352 O O . ALA A 1 418 ? 44.680 22.601 9.411 1.00 91.38 418 ALA A O 1
ATOM 3353 N N . CYS A 1 419 ? 42.519 22.407 8.833 1.00 93.31 419 CYS A N 1
ATOM 3354 C CA . CYS A 1 419 ? 42.740 22.405 7.379 1.00 93.31 419 CYS A CA 1
ATOM 3355 C C . CYS A 1 419 ? 42.591 23.785 6.721 1.00 93.31 419 CYS A C 1
ATOM 3357 O O . CYS A 1 419 ? 43.081 23.983 5.608 1.00 93.31 419 CYS A O 1
ATOM 3359 N N . ASP A 1 420 ? 41.981 24.754 7.406 1.00 93.88 420 ASP A N 1
ATOM 3360 C CA . ASP A 1 420 ? 41.974 26.160 7.003 1.00 93.88 420 ASP A CA 1
ATOM 3361 C C . ASP A 1 420 ? 42.757 26.991 8.038 1.00 93.88 420 ASP A C 1
ATOM 3363 O O . ASP A 1 420 ? 42.291 27.151 9.164 1.00 93.88 420 ASP A O 1
ATOM 3367 N N . PRO A 1 421 ? 43.924 27.574 7.696 1.00 92.19 421 PRO A N 1
ATOM 3368 C CA . PRO A 1 421 ? 44.737 28.336 8.647 1.00 92.19 421 PRO A CA 1
ATOM 3369 C C . PRO A 1 421 ? 44.087 29.649 9.125 1.00 92.19 421 PRO A C 1
ATOM 3371 O O . PRO A 1 421 ? 44.669 30.335 9.965 1.00 92.19 421 PRO A O 1
ATOM 3374 N N . SER A 1 422 ? 42.909 30.024 8.609 1.00 93.12 422 SER A N 1
ATOM 3375 C CA . SER A 1 422 ? 42.084 31.102 9.170 1.00 93.12 422 SER A CA 1
ATOM 3376 C C . SER A 1 422 ? 41.136 30.639 10.290 1.00 93.12 422 SER A C 1
ATOM 3378 O O . SER A 1 422 ? 40.703 31.466 11.094 1.00 93.12 422 SER A O 1
ATOM 3380 N N . LEU A 1 423 ? 40.866 29.333 10.404 1.00 94.88 423 LEU A N 1
ATOM 3381 C CA . LEU A 1 423 ? 40.019 28.728 11.436 1.00 94.88 423 LEU A CA 1
ATOM 3382 C C . LEU A 1 423 ? 40.807 28.396 12.715 1.00 94.88 423 LEU A C 1
ATOM 3384 O O . LEU A 1 423 ? 40.892 27.246 13.145 1.00 94.88 423 LEU A O 1
ATOM 3388 N N . THR A 1 424 ? 41.361 29.414 13.379 1.00 95.31 424 THR A N 1
ATOM 3389 C CA . THR A 1 424 ? 41.879 29.214 14.745 1.00 95.31 424 THR A CA 1
ATOM 3390 C C . THR A 1 424 ? 40.737 28.787 15.683 1.00 95.31 424 THR A C 1
ATOM 3392 O O . THR A 1 424 ? 39.596 29.210 15.482 1.00 95.31 424 THR A O 1
ATOM 3395 N N . PRO A 1 425 ? 40.988 27.998 16.747 1.00 93.19 425 PRO A N 1
ATOM 3396 C CA . PRO A 1 425 ? 39.929 27.606 17.684 1.00 93.19 425 PRO A CA 1
ATOM 3397 C C . PRO A 1 425 ? 39.256 28.817 18.355 1.00 93.19 425 PRO A C 1
ATOM 3399 O O . PRO A 1 425 ? 38.068 28.765 18.663 1.00 93.19 425 PRO A O 1
ATOM 3402 N N . GLU A 1 426 ? 39.976 29.932 18.512 1.00 94.38 426 GLU A N 1
ATOM 3403 C CA . GLU A 1 426 ? 39.418 31.216 18.956 1.00 94.38 426 GLU A CA 1
ATOM 3404 C C . GLU A 1 426 ? 38.467 31.833 17.916 1.00 94.38 426 GLU A C 1
ATOM 3406 O O . GLU A 1 426 ? 37.408 32.334 18.286 1.00 94.38 426 GLU A O 1
ATOM 3411 N N . ALA A 1 427 ? 38.793 31.762 16.619 1.00 94.25 427 ALA A N 1
ATOM 3412 C CA . ALA A 1 427 ? 37.913 32.218 15.543 1.00 94.25 427 ALA A CA 1
ATOM 3413 C C . ALA A 1 427 ? 36.664 31.331 15.403 1.00 94.25 427 ALA A C 1
ATOM 3415 O O . ALA A 1 427 ? 35.567 31.852 15.219 1.00 94.25 427 ALA A O 1
ATOM 3416 N N . ILE A 1 428 ? 36.799 30.009 15.563 1.00 94.81 428 ILE A N 1
ATOM 3417 C CA . ILE A 1 428 ? 35.657 29.079 15.608 1.00 94.81 428 ILE A CA 1
ATOM 3418 C C . ILE A 1 428 ? 34.762 29.404 16.812 1.00 94.81 428 ILE A C 1
ATOM 3420 O O . ILE A 1 428 ? 33.549 29.525 16.660 1.00 94.81 428 ILE A O 1
ATOM 3424 N N . ALA A 1 429 ? 35.345 29.618 17.997 1.00 94.06 429 ALA A N 1
ATOM 3425 C CA . ALA A 1 429 ? 34.595 30.016 19.187 1.00 94.06 429 ALA A CA 1
ATOM 3426 C C . ALA A 1 429 ? 33.927 31.397 19.036 1.00 94.06 429 ALA A C 1
ATOM 3428 O O . ALA A 1 429 ? 32.821 31.593 19.539 1.00 94.06 429 ALA A O 1
ATOM 3429 N N . ALA A 1 430 ? 34.548 32.341 18.320 1.00 94.69 430 ALA A N 1
ATOM 3430 C CA . ALA A 1 430 ? 33.940 33.630 17.998 1.00 94.69 430 ALA A CA 1
ATOM 3431 C C . ALA A 1 430 ? 32.738 33.471 17.049 1.00 94.69 430 ALA A C 1
ATOM 3433 O O . ALA A 1 430 ? 31.648 33.923 17.390 1.00 94.69 430 ALA A O 1
ATOM 3434 N N . MET A 1 431 ? 32.899 32.757 15.928 1.00 94.50 431 MET A N 1
ATOM 3435 C CA . MET A 1 431 ? 31.818 32.484 14.964 1.00 94.50 431 MET A CA 1
ATOM 3436 C C . MET A 1 431 ? 30.696 31.607 15.539 1.00 94.50 431 MET A C 1
ATOM 3438 O O . MET A 1 431 ? 29.567 31.678 15.077 1.00 94.50 431 MET A O 1
ATOM 3442 N N . ALA A 1 432 ? 30.955 30.812 16.581 1.00 93.25 432 ALA A N 1
ATOM 3443 C CA . ALA A 1 432 ? 29.900 30.112 17.320 1.00 93.25 432 ALA A CA 1
ATOM 3444 C C . ALA A 1 432 ? 29.031 31.055 18.186 1.00 93.25 432 ALA A C 1
ATOM 3446 O O . ALA A 1 432 ? 27.966 30.651 18.650 1.00 93.25 432 ALA A O 1
ATOM 3447 N N . ASN A 1 433 ? 29.479 32.296 18.419 1.00 94.75 433 ASN A N 1
ATOM 3448 C CA . ASN A 1 433 ? 28.790 33.325 19.207 1.00 94.75 433 ASN A CA 1
ATOM 3449 C C . ASN A 1 433 ? 28.333 34.542 18.370 1.00 94.75 433 ASN A C 1
ATOM 3451 O O . ASN A 1 433 ? 27.683 35.438 18.914 1.00 94.75 433 ASN A O 1
ATOM 3455 N N . THR A 1 434 ? 28.643 34.596 17.071 1.00 90.94 434 THR A N 1
ATOM 3456 C CA . THR A 1 434 ? 28.201 35.646 16.137 1.00 90.94 434 THR A CA 1
ATOM 3457 C C . THR A 1 434 ? 27.475 35.038 14.934 1.00 90.94 434 THR A C 1
ATOM 3459 O O . THR A 1 434 ? 27.649 33.871 14.614 1.00 90.94 434 THR A O 1
ATOM 3462 N N . GLU A 1 435 ? 26.652 35.818 14.225 1.00 91.62 435 GLU A N 1
ATOM 3463 C CA . GLU A 1 435 ? 26.007 35.366 12.973 1.00 91.62 435 GLU A CA 1
ATOM 3464 C C . GLU A 1 435 ? 26.950 35.487 11.747 1.00 91.62 435 GLU A C 1
ATOM 3466 O O . GLU A 1 435 ? 26.500 35.685 10.613 1.00 91.62 435 GLU A O 1
ATOM 3471 N N . ASP A 1 436 ? 28.269 35.414 11.967 1.00 94.12 436 ASP A N 1
ATOM 3472 C CA . ASP A 1 436 ? 29.283 35.569 10.923 1.00 94.12 436 ASP A CA 1
ATOM 3473 C C . ASP A 1 436 ? 29.409 34.299 10.073 1.00 94.12 436 ASP A C 1
ATOM 3475 O O . ASP A 1 436 ? 29.581 33.189 10.572 1.00 94.12 436 ASP A O 1
ATOM 3479 N N . LYS A 1 437 ? 29.323 34.473 8.752 1.00 95.56 437 LYS A N 1
ATOM 3480 C CA . LYS A 1 437 ? 29.216 33.368 7.793 1.00 95.56 437 LYS A CA 1
ATOM 3481 C C . LYS A 1 437 ? 30.575 32.839 7.357 1.00 95.56 437 LYS A C 1
ATOM 3483 O O . LYS A 1 437 ? 31.362 33.580 6.761 1.00 95.56 437 LYS A O 1
ATOM 3488 N N . TYR A 1 438 ? 30.814 31.544 7.555 1.00 96.62 438 TYR A N 1
ATOM 3489 C CA . TYR A 1 438 ? 32.036 30.897 7.086 1.00 96.62 438 TYR A CA 1
ATOM 3490 C C . TYR A 1 438 ? 31.929 30.542 5.598 1.00 96.62 438 TYR A C 1
ATOM 3492 O O . TYR A 1 438 ? 31.005 29.861 5.151 1.00 96.62 438 TYR A O 1
ATOM 3500 N N . ILE A 1 439 ? 32.910 30.993 4.814 1.00 96.25 439 ILE A N 1
ATOM 3501 C CA . ILE A 1 439 ? 33.026 30.699 3.384 1.00 96.25 439 ILE A CA 1
ATOM 3502 C C . ILE A 1 439 ? 34.400 30.080 3.147 1.00 96.25 439 ILE A C 1
ATOM 3504 O O . ILE A 1 439 ? 35.405 30.790 3.133 1.00 96.25 439 ILE A O 1
ATOM 3508 N N . CYS A 1 440 ? 34.435 28.765 2.926 1.00 95.38 440 CYS A N 1
ATOM 3509 C CA . CYS A 1 440 ? 35.680 28.019 2.764 1.00 95.38 440 CYS A CA 1
ATOM 3510 C C . CYS A 1 440 ? 36.537 28.528 1.583 1.00 95.38 440 CYS A C 1
ATOM 3512 O O . CYS A 1 440 ? 36.004 29.132 0.636 1.00 95.38 440 CYS A O 1
ATOM 3514 N N . PRO A 1 441 ? 37.858 28.248 1.563 1.00 92.88 441 PRO A N 1
ATOM 3515 C CA . PRO A 1 441 ? 38.779 28.777 0.552 1.00 92.88 441 PRO A CA 1
ATOM 3516 C C . PRO A 1 441 ? 38.352 28.466 -0.891 1.00 92.88 441 PRO A C 1
ATOM 3518 O O . PRO A 1 441 ? 38.488 29.306 -1.787 1.00 92.88 441 PRO A O 1
ATOM 3521 N N . LEU A 1 442 ? 37.741 27.294 -1.107 1.00 92.25 442 LEU A N 1
ATOM 3522 C CA . LEU A 1 442 ? 37.208 26.854 -2.399 1.00 92.25 442 LEU A CA 1
ATOM 3523 C C . LEU A 1 442 ? 36.043 27.722 -2.907 1.00 92.25 442 LEU A C 1
ATOM 3525 O O . LEU A 1 442 ? 35.836 27.801 -4.119 1.00 92.25 442 LEU A O 1
ATOM 3529 N N . CYS A 1 443 ? 35.289 28.382 -2.026 1.00 92.94 443 CYS A N 1
ATOM 3530 C CA . CYS A 1 443 ? 34.201 29.303 -2.374 1.00 92.94 443 CYS A CA 1
ATOM 3531 C C . CYS A 1 443 ? 34.662 30.771 -2.368 1.00 92.94 443 CYS A C 1
ATOM 3533 O O . CYS A 1 443 ? 34.274 31.544 -3.252 1.00 92.94 443 CYS A O 1
ATOM 3535 N N . ALA A 1 444 ? 35.568 31.143 -1.459 1.00 89.94 444 ALA A N 1
ATOM 3536 C CA . ALA A 1 444 ? 36.210 32.457 -1.444 1.00 89.94 444 ALA A CA 1
ATOM 3537 C C . ALA A 1 444 ? 36.975 32.731 -2.758 1.00 89.94 444 ALA A C 1
ATOM 3539 O O . ALA A 1 444 ? 36.775 33.769 -3.397 1.00 89.94 444 ALA A O 1
ATOM 3540 N N . GLY A 1 445 ? 37.767 31.762 -3.235 1.00 84.25 445 GLY A N 1
ATOM 3541 C CA . GLY A 1 445 ? 38.521 31.873 -4.490 1.00 84.25 445 GLY A CA 1
ATOM 3542 C C . GLY A 1 445 ? 37.641 32.073 -5.732 1.00 84.25 445 GLY A C 1
ATOM 3543 O O . GLY A 1 445 ? 37.983 32.864 -6.615 1.00 84.25 445 GLY A O 1
ATOM 3544 N N . ARG A 1 446 ? 36.461 31.432 -5.783 1.00 80.25 446 ARG A N 1
ATOM 3545 C CA . ARG A 1 446 ? 35.487 31.616 -6.880 1.00 80.25 446 ARG A CA 1
ATOM 3546 C C . ARG A 1 446 ? 34.904 33.032 -6.879 1.00 80.25 446 ARG A C 1
ATOM 3548 O O . ARG A 1 446 ? 34.787 33.642 -7.941 1.00 80.25 446 ARG A O 1
ATOM 3555 N N . SER A 1 447 ? 34.603 33.581 -5.702 1.00 63.19 447 SER A N 1
ATOM 3556 C CA . SER A 1 447 ? 34.038 34.931 -5.549 1.00 63.19 447 SER A CA 1
ATOM 3557 C C . SER A 1 447 ? 34.986 36.039 -6.032 1.00 63.19 447 SER A C 1
ATOM 3559 O O . SER A 1 447 ? 34.558 36.983 -6.702 1.00 63.19 447 SER A O 1
ATOM 3561 N N . ILE A 1 448 ? 36.292 35.906 -5.771 1.00 58.47 448 ILE A N 1
ATOM 3562 C CA . ILE A 1 448 ? 37.306 36.909 -6.151 1.00 58.47 448 ILE A CA 1
ATOM 3563 C C . ILE A 1 448 ? 37.423 37.062 -7.681 1.00 58.47 448 ILE A C 1
ATOM 3565 O O . ILE A 1 448 ? 37.614 38.180 -8.173 1.00 58.47 448 ILE A O 1
ATOM 3569 N N . MET A 1 449 ? 37.250 35.979 -8.449 1.00 53.88 449 MET A N 1
ATOM 3570 C CA . MET A 1 449 ? 37.320 36.034 -9.918 1.00 53.88 449 MET A CA 1
ATOM 3571 C C . MET A 1 449 ? 36.153 36.803 -10.557 1.00 53.88 449 MET A C 1
ATOM 3573 O O . MET A 1 449 ? 36.352 37.454 -11.581 1.00 53.88 449 MET A O 1
ATOM 3577 N N . PHE A 1 450 ? 34.969 36.828 -9.935 1.00 52.47 450 PHE A N 1
ATOM 3578 C CA . PHE A 1 450 ? 33.865 37.683 -10.396 1.00 52.47 450 PHE A CA 1
ATOM 3579 C C . PHE A 1 450 ? 34.034 39.151 -9.967 1.00 52.47 450 PHE A C 1
ATOM 3581 O O . PHE A 1 450 ? 33.693 40.057 -10.729 1.00 52.47 450 PHE A O 1
ATOM 3588 N N . ALA A 1 451 ? 34.612 39.410 -8.789 1.00 49.59 451 ALA A N 1
ATOM 3589 C CA . ALA A 1 451 ? 34.744 40.761 -8.238 1.00 49.59 451 ALA A CA 1
ATOM 3590 C C . ALA A 1 451 ? 35.674 41.691 -9.047 1.00 49.59 451 ALA A C 1
ATOM 3592 O O . ALA A 1 451 ? 35.422 42.895 -9.132 1.00 49.59 451 ALA A O 1
ATOM 3593 N N . ARG A 1 452 ? 36.736 41.162 -9.676 1.00 48.69 452 ARG A N 1
ATOM 3594 C CA . ARG A 1 452 ? 37.684 41.973 -10.474 1.00 48.69 452 ARG A CA 1
ATOM 3595 C C . ARG A 1 452 ? 37.219 42.295 -11.902 1.00 48.69 452 ARG A C 1
ATOM 3597 O O . ARG A 1 452 ? 37.824 43.155 -12.535 1.00 48.69 452 ARG A O 1
ATOM 3604 N N . GLY A 1 453 ? 36.150 41.665 -12.396 1.00 43.97 453 GLY A N 1
ATOM 3605 C CA . GLY A 1 453 ? 35.665 41.845 -13.772 1.00 43.97 453 GLY A CA 1
ATOM 3606 C C . GLY A 1 453 ? 34.639 42.966 -13.987 1.00 43.97 453 GLY A C 1
ATOM 3607 O O . GLY A 1 453 ? 34.339 43.288 -15.134 1.00 43.97 453 GLY A O 1
ATOM 3608 N N . ILE A 1 454 ? 34.068 43.554 -12.925 1.00 45.66 454 ILE A N 1
ATOM 3609 C CA . ILE A 1 454 ? 32.854 44.388 -13.035 1.00 45.66 454 ILE A CA 1
ATOM 3610 C C . ILE A 1 454 ? 33.065 45.805 -12.474 1.00 45.66 454 ILE A C 1
ATOM 3612 O O . ILE A 1 454 ? 32.595 46.168 -11.397 1.00 45.66 454 ILE A O 1
ATOM 3616 N N . ARG A 1 455 ? 33.697 46.667 -13.278 1.00 43.97 455 ARG A N 1
ATOM 3617 C CA . ARG A 1 455 ? 33.433 48.116 -13.264 1.00 43.97 455 ARG A CA 1
ATOM 3618 C C . ARG A 1 455 ? 33.059 48.551 -14.679 1.00 43.97 455 ARG A C 1
ATOM 3620 O O . ARG A 1 455 ? 33.846 48.360 -15.595 1.00 43.97 455 ARG A O 1
ATOM 3627 N N . ARG A 1 456 ? 31.887 49.187 -14.814 1.00 47.16 456 ARG A N 1
ATOM 3628 C CA . ARG A 1 456 ? 31.215 49.583 -16.074 1.00 47.16 456 ARG A CA 1
ATOM 3629 C C . ARG A 1 456 ? 30.643 48.418 -16.903 1.00 47.16 456 ARG A C 1
ATOM 3631 O O . ARG A 1 456 ? 31.224 48.025 -17.901 1.00 47.16 456 ARG A O 1
ATOM 3638 N N . PHE A 1 457 ? 29.425 47.993 -16.571 1.00 37.72 457 PHE A N 1
ATOM 3639 C CA . PHE A 1 457 ? 28.335 47.947 -17.558 1.00 37.72 457 PHE A CA 1
ATOM 3640 C C . PHE A 1 457 ? 26.987 48.184 -16.863 1.00 37.72 457 PHE A C 1
ATOM 3642 O O . PHE A 1 457 ? 26.853 47.986 -15.656 1.00 37.72 457 PHE A O 1
ATOM 3649 N N . SER A 1 458 ? 26.021 48.716 -17.609 1.00 42.47 458 SER A N 1
ATOM 3650 C CA . SER A 1 458 ? 24.752 49.243 -17.100 1.00 42.47 458 SER A CA 1
ATOM 3651 C C . SER A 1 458 ? 23.674 48.174 -16.920 1.00 42.47 458 SER A C 1
ATOM 3653 O O . SER A 1 458 ? 23.541 47.296 -17.766 1.00 42.47 458 SER A O 1
ATOM 3655 N N . THR A 1 459 ? 22.860 48.332 -15.869 1.00 43.59 459 THR A N 1
ATOM 3656 C CA . THR A 1 459 ? 21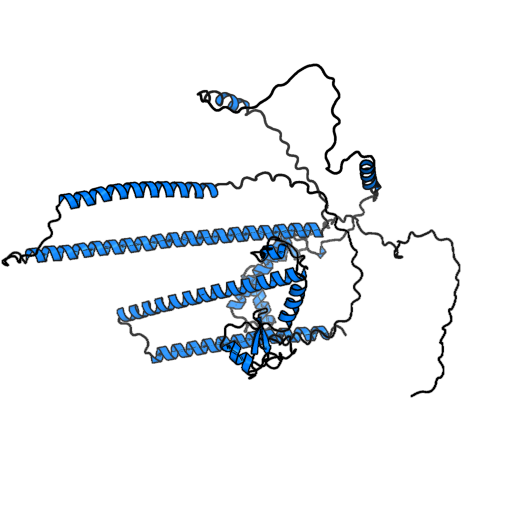.439 47.923 -15.758 1.00 43.59 459 THR A CA 1
ATOM 3657 C C . THR A 1 459 ? 20.920 46.926 -16.810 1.00 43.59 459 THR A C 1
ATOM 3659 O O . THR A 1 459 ? 20.112 47.277 -17.669 1.00 43.59 459 THR A O 1
ATOM 3662 N N . ALA A 1 460 ? 21.346 45.667 -16.710 1.00 41.47 460 ALA A N 1
ATOM 3663 C CA . ALA A 1 460 ? 20.751 44.543 -17.429 1.00 41.47 460 ALA A CA 1
ATOM 3664 C C . ALA A 1 460 ? 19.839 43.750 -16.479 1.00 41.47 460 ALA A C 1
ATOM 3666 O O . ALA A 1 460 ? 20.101 43.669 -15.277 1.00 41.47 460 ALA A O 1
ATOM 3667 N N . GLN A 1 461 ? 18.749 43.185 -17.004 1.00 43.41 461 GLN A N 1
ATOM 3668 C CA . GLN A 1 461 ? 17.743 42.489 -16.197 1.00 43.41 461 GLN A CA 1
ATOM 3669 C C . GLN A 1 461 ? 18.345 41.278 -15.465 1.00 43.41 461 GLN A C 1
ATOM 3671 O O . GLN A 1 461 ? 19.099 40.493 -16.047 1.00 43.41 461 GLN A O 1
ATOM 3676 N N . ARG A 1 462 ? 17.991 41.113 -14.182 1.00 37.53 462 ARG A N 1
ATOM 3677 C CA . ARG A 1 462 ? 18.363 39.928 -13.398 1.00 37.53 462 ARG A CA 1
ATOM 3678 C C . ARG A 1 462 ? 17.772 38.688 -14.072 1.00 37.53 462 ARG A C 1
ATOM 3680 O O . ARG A 1 462 ? 16.565 38.629 -14.287 1.00 37.53 462 ARG A O 1
ATOM 3687 N N . LYS A 1 463 ? 18.610 37.697 -14.380 1.00 48.56 463 LYS A N 1
ATOM 3688 C CA . LYS A 1 463 ? 18.141 36.375 -14.809 1.00 48.56 463 LYS A CA 1
ATOM 3689 C C . LYS A 1 463 ? 17.540 35.676 -13.593 1.00 48.56 463 LYS A C 1
ATOM 3691 O O . LYS A 1 463 ? 18.276 35.292 -12.688 1.00 48.56 463 LYS A O 1
ATOM 3696 N N . GLU A 1 464 ? 16.217 35.563 -13.556 1.00 58.25 464 GLU A N 1
ATOM 3697 C CA . GLU A 1 464 ? 15.525 34.801 -12.518 1.00 58.25 464 GLU A CA 1
ATOM 3698 C C . GLU A 1 464 ? 15.948 33.328 -12.576 1.00 58.25 464 GLU A C 1
ATOM 3700 O O . GLU A 1 464 ? 16.126 32.755 -13.656 1.00 58.25 464 GLU A O 1
ATOM 3705 N N . TYR A 1 465 ? 16.129 32.712 -11.407 1.00 47.94 465 TYR A N 1
ATOM 3706 C CA . TYR A 1 465 ? 16.443 31.289 -11.321 1.00 47.94 465 TYR A CA 1
ATOM 3707 C C . TYR A 1 465 ? 15.241 30.473 -11.834 1.00 47.94 465 TYR A C 1
ATOM 3709 O O . TYR A 1 465 ? 14.102 30.813 -11.502 1.00 47.94 465 TYR A O 1
ATOM 3717 N N . PRO A 1 466 ? 15.440 29.406 -12.633 1.00 55.84 466 PRO A N 1
ATOM 3718 C CA . PRO A 1 466 ? 14.332 28.618 -13.161 1.00 55.84 466 PRO A CA 1
ATOM 3719 C C . PRO A 1 466 ? 13.519 28.001 -12.018 1.00 55.84 466 PRO A C 1
ATOM 3721 O O . PRO A 1 466 ? 13.982 27.103 -11.321 1.00 55.84 466 PRO A O 1
ATOM 3724 N N . THR A 1 467 ? 12.275 28.457 -11.865 1.00 75.38 467 THR A N 1
ATOM 3725 C CA . THR A 1 467 ? 11.362 28.139 -10.749 1.00 75.38 467 THR A CA 1
ATOM 3726 C C . THR A 1 467 ? 10.874 26.684 -10.698 1.00 75.38 467 THR A C 1
ATOM 3728 O O . THR A 1 467 ? 9.987 26.351 -9.915 1.00 75.38 467 THR A O 1
ATOM 3731 N N . SER A 1 468 ? 11.427 25.794 -11.526 1.00 78.06 468 SER A N 1
ATOM 3732 C CA . SER A 1 468 ? 11.156 24.360 -11.475 1.00 78.06 468 SER A CA 1
ATOM 3733 C C . SER A 1 468 ? 12.327 23.545 -12.024 1.00 78.06 468 SER A C 1
ATOM 3735 O O . SER A 1 468 ? 12.979 23.930 -12.996 1.00 78.06 468 SER A O 1
ATOM 3737 N N . PHE A 1 469 ? 12.526 22.348 -11.473 1.00 69.94 469 PHE A N 1
ATOM 3738 C CA . PHE A 1 469 ? 13.484 21.371 -11.996 1.00 69.94 469 PHE A CA 1
ATOM 3739 C C . PHE A 1 469 ? 13.239 21.063 -13.488 1.00 69.94 469 PHE A C 1
ATOM 3741 O O . PHE A 1 469 ? 14.175 21.000 -14.277 1.00 69.94 469 PHE A O 1
ATOM 3748 N N . ILE A 1 470 ? 11.971 20.981 -13.914 1.00 73.06 470 ILE A N 1
ATOM 3749 C CA . ILE A 1 470 ? 11.584 20.690 -15.306 1.00 73.06 470 ILE A CA 1
ATOM 3750 C C . ILE A 1 470 ? 11.991 21.819 -16.270 1.00 73.06 470 ILE A C 1
ATOM 3752 O O . ILE A 1 470 ? 12.421 21.535 -17.391 1.00 73.06 470 ILE A O 1
ATOM 3756 N N . SER A 1 471 ? 11.894 23.092 -15.867 1.00 72.50 471 SER A N 1
ATOM 3757 C CA . SER A 1 471 ? 12.392 24.200 -16.695 1.00 72.50 471 SER A CA 1
ATOM 3758 C C . SER A 1 471 ? 13.920 24.225 -16.758 1.00 72.50 471 SER A C 1
ATOM 3760 O O . SER A 1 471 ? 14.456 24.519 -17.823 1.00 72.50 471 SER A O 1
ATOM 3762 N N . HIS A 1 472 ? 14.624 23.817 -15.696 1.00 74.25 472 HIS A N 1
ATOM 3763 C CA . HIS A 1 472 ? 16.079 23.648 -15.740 1.00 74.25 472 HIS A CA 1
ATOM 3764 C C . HIS A 1 472 ? 16.502 22.513 -16.696 1.00 74.25 472 HIS A C 1
ATOM 3766 O O . HIS A 1 472 ? 17.302 22.750 -17.605 1.00 74.25 472 HIS A O 1
ATOM 3772 N N . LEU A 1 473 ? 15.889 21.324 -16.583 1.00 70.94 473 LEU A N 1
ATOM 3773 C CA . LEU A 1 473 ? 16.145 20.171 -17.465 1.00 70.94 473 LEU A CA 1
ATOM 3774 C C . LEU A 1 473 ? 15.919 20.489 -18.955 1.00 70.94 473 LEU A C 1
ATOM 3776 O O . LEU A 1 473 ? 16.639 19.973 -19.803 1.00 70.94 473 LEU A O 1
ATOM 3780 N N . ARG A 1 474 ? 14.957 21.362 -19.291 1.00 71.12 474 ARG A N 1
ATOM 3781 C CA . ARG A 1 474 ? 14.722 21.823 -20.676 1.00 71.12 474 ARG A CA 1
ATOM 3782 C C . ARG A 1 474 ? 15.825 22.727 -21.239 1.00 71.12 474 ARG A C 1
ATOM 3784 O O . ARG A 1 474 ? 15.889 22.892 -22.452 1.00 71.12 474 ARG A O 1
ATOM 3791 N N . THR A 1 475 ? 16.643 23.344 -20.386 1.00 75.06 475 THR A N 1
ATOM 3792 C CA . THR A 1 475 ? 17.683 24.307 -20.800 1.00 75.06 475 THR A CA 1
ATOM 3793 C C . THR A 1 475 ? 19.090 23.717 -20.860 1.00 75.06 475 THR A C 1
ATOM 3795 O O . THR A 1 475 ? 19.954 24.284 -21.527 1.00 75.06 475 THR A O 1
ATOM 3798 N N . GLN A 1 476 ? 19.333 22.573 -20.214 1.00 69.19 476 GLN A N 1
ATOM 3799 C CA . GLN A 1 476 ? 20.609 21.867 -20.309 1.00 69.19 476 GLN A CA 1
ATOM 3800 C C . GLN A 1 476 ? 20.632 20.893 -21.498 1.00 69.19 476 GLN A C 1
ATOM 3802 O O . GLN A 1 476 ? 19.688 20.136 -21.717 1.00 69.19 476 GLN A O 1
ATOM 3807 N N . LYS A 1 477 ? 21.764 20.828 -22.215 1.00 71.88 477 LYS A N 1
ATOM 3808 C CA . LYS A 1 477 ? 22.086 19.685 -23.087 1.00 71.88 477 LYS A CA 1
ATOM 3809 C C . LYS A 1 477 ? 22.472 18.487 -22.214 1.00 71.88 477 LYS A C 1
ATOM 3811 O O . LYS A 1 477 ? 23.648 18.247 -21.964 1.00 71.88 477 LYS A O 1
ATOM 3816 N N . LEU A 1 478 ? 21.469 17.774 -21.714 1.00 69.19 478 LEU A N 1
ATOM 3817 C CA . LEU A 1 478 ? 21.666 16.587 -20.888 1.00 69.19 478 LEU A CA 1
ATOM 3818 C C . LEU A 1 478 ? 22.167 15.419 -21.741 1.00 69.19 478 LEU A C 1
ATOM 3820 O O . LEU A 1 478 ? 21.479 14.965 -22.655 1.00 69.19 478 LEU A O 1
ATOM 3824 N N . ASN A 1 479 ? 23.343 14.897 -21.398 1.00 78.62 479 ASN A N 1
ATOM 3825 C CA . ASN A 1 479 ? 23.792 13.600 -21.892 1.00 78.62 479 ASN A CA 1
ATOM 3826 C C . ASN A 1 479 ? 22.825 12.503 -21.414 1.00 78.62 479 ASN A C 1
ATOM 3828 O O . ASN A 1 479 ? 22.255 12.602 -20.325 1.00 78.62 479 ASN A O 1
ATOM 3832 N N . VAL A 1 480 ? 22.673 11.430 -22.198 1.00 75.19 480 VAL A N 1
ATOM 3833 C CA . VAL A 1 480 ? 21.736 10.322 -21.907 1.00 75.19 480 VAL A CA 1
ATOM 3834 C C . VAL A 1 480 ? 21.966 9.722 -20.510 1.00 75.19 480 VAL A C 1
ATOM 3836 O O . VAL A 1 480 ? 21.008 9.376 -19.822 1.00 75.19 480 VAL A O 1
ATOM 3839 N N . PHE A 1 481 ? 23.220 9.694 -20.050 1.00 81.00 481 PHE A N 1
ATOM 3840 C CA . PHE A 1 481 ? 23.602 9.295 -18.693 1.00 81.00 481 PHE A CA 1
ATOM 3841 C C . PHE A 1 481 ? 22.887 10.113 -17.599 1.00 81.00 481 PHE A C 1
ATOM 3843 O O . PHE A 1 481 ? 22.250 9.540 -16.717 1.00 81.00 481 PHE A O 1
ATOM 3850 N N . ASN A 1 482 ? 22.900 11.447 -17.696 1.00 77.88 482 ASN A N 1
ATOM 3851 C CA . ASN A 1 482 ? 22.267 12.341 -16.719 1.00 77.88 482 ASN A CA 1
ATOM 3852 C C . ASN A 1 482 ? 20.742 12.146 -16.680 1.00 77.88 482 ASN A C 1
ATOM 3854 O O . ASN A 1 482 ? 20.127 12.264 -15.622 1.00 77.88 482 ASN A O 1
ATOM 3858 N N . ILE A 1 483 ? 20.133 11.811 -17.824 1.00 82.75 483 ILE A N 1
ATOM 3859 C CA . ILE A 1 483 ? 18.710 11.455 -17.907 1.00 82.75 483 ILE A CA 1
ATOM 3860 C C . ILE A 1 483 ? 18.455 10.135 -17.160 1.00 82.75 483 ILE A C 1
ATOM 3862 O O . ILE A 1 483 ? 17.506 10.053 -16.384 1.00 82.75 483 ILE A O 1
ATOM 3866 N N . GLY A 1 484 ? 19.323 9.130 -17.323 1.00 90.12 484 GLY A N 1
ATOM 3867 C CA . GLY A 1 484 ? 19.258 7.866 -16.580 1.00 90.12 484 GLY A CA 1
ATOM 3868 C C . GLY A 1 484 ? 19.340 8.053 -15.060 1.00 90.12 484 GLY A C 1
ATOM 3869 O O . GLY A 1 484 ? 18.476 7.558 -14.336 1.00 90.12 484 GLY A O 1
ATOM 3870 N N . VAL A 1 485 ? 20.312 8.835 -14.577 1.00 90.50 485 VAL A N 1
ATOM 3871 C CA . VAL A 1 485 ? 20.475 9.156 -13.144 1.00 90.50 485 VAL A CA 1
ATOM 3872 C C . VAL A 1 485 ? 19.257 9.913 -12.591 1.00 90.50 485 VAL A C 1
ATOM 3874 O O . VAL A 1 485 ? 18.768 9.592 -11.504 1.00 90.50 485 VAL A O 1
ATOM 3877 N N . ALA A 1 486 ? 18.700 10.861 -13.353 1.00 83.25 486 ALA A N 1
ATOM 3878 C CA . ALA A 1 486 ? 17.470 11.563 -12.980 1.00 83.25 486 ALA A CA 1
ATOM 3879 C C . ALA A 1 486 ? 16.249 10.622 -12.909 1.00 83.25 486 ALA A C 1
ATOM 3881 O O . ALA A 1 486 ? 15.427 10.745 -12.003 1.00 83.25 486 ALA A O 1
ATOM 3882 N N . PHE A 1 487 ? 16.125 9.648 -13.817 1.00 90.12 487 PHE A N 1
ATOM 3883 C CA . PHE A 1 487 ? 15.052 8.647 -13.749 1.00 90.12 487 PHE A CA 1
ATOM 3884 C C . PHE A 1 487 ? 15.217 7.674 -12.574 1.00 90.12 487 PHE A C 1
ATOM 3886 O O . PHE A 1 487 ? 14.217 7.320 -11.948 1.00 90.12 487 PHE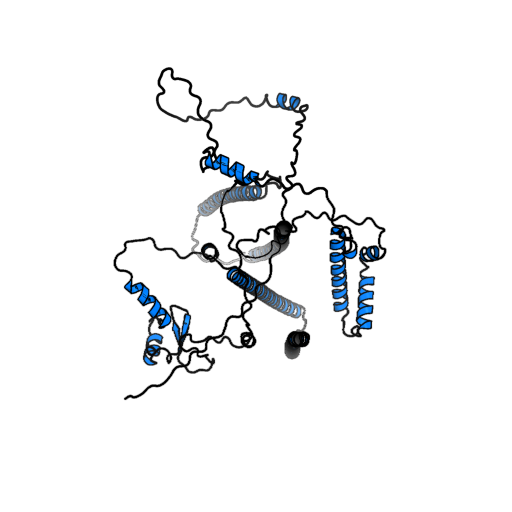 A O 1
ATOM 3893 N N . LEU A 1 488 ? 16.446 7.270 -12.235 1.00 92.31 488 LEU A N 1
ATOM 3894 C CA . LEU A 1 488 ? 16.719 6.417 -11.073 1.00 92.31 488 LEU A CA 1
ATOM 3895 C C . LEU A 1 488 ? 16.374 7.125 -9.758 1.00 92.31 488 LEU A C 1
ATOM 3897 O O . LEU A 1 488 ? 15.612 6.584 -8.960 1.00 92.31 488 LEU A O 1
ATOM 3901 N N . THR A 1 489 ? 16.839 8.361 -9.562 1.00 89.44 489 THR A N 1
ATOM 3902 C CA . THR A 1 489 ? 16.529 9.159 -8.359 1.00 89.44 489 THR A CA 1
ATOM 3903 C C . THR A 1 489 ? 15.037 9.492 -8.230 1.00 89.44 489 THR A C 1
ATOM 3905 O O . THR A 1 489 ? 14.478 9.397 -7.133 1.00 89.44 489 THR A O 1
ATOM 3908 N N . LEU A 1 490 ? 14.338 9.787 -9.335 1.00 89.38 490 LEU A N 1
ATOM 3909 C CA . LEU A 1 490 ? 12.875 9.950 -9.338 1.00 89.38 490 LEU A CA 1
ATOM 3910 C C . LEU A 1 490 ? 12.124 8.635 -9.051 1.00 89.38 490 LEU A C 1
ATOM 3912 O O . LEU A 1 490 ? 11.067 8.657 -8.420 1.00 89.38 490 LEU A O 1
ATOM 3916 N N . SER A 1 491 ? 12.664 7.487 -9.468 1.00 92.19 491 SER A N 1
ATOM 3917 C CA . SER A 1 491 ? 12.102 6.169 -9.143 1.00 92.19 491 SER A CA 1
ATOM 3918 C C . SER A 1 491 ? 12.277 5.840 -7.658 1.00 92.19 491 SER A C 1
ATOM 3920 O O . SER A 1 491 ? 11.299 5.510 -6.986 1.00 92.19 491 SER A O 1
ATOM 3922 N N . LEU A 1 492 ? 13.491 6.006 -7.119 1.00 91.56 492 LEU A N 1
ATOM 3923 C CA . LEU A 1 492 ? 13.818 5.716 -5.720 1.00 91.56 492 LEU A CA 1
ATOM 3924 C C . LEU A 1 492 ? 13.005 6.594 -4.755 1.00 91.56 492 LEU A C 1
ATOM 3926 O O . LEU A 1 492 ? 12.346 6.085 -3.851 1.00 91.56 492 LEU A O 1
ATOM 3930 N N . SER A 1 493 ? 12.950 7.906 -5.003 1.00 90.38 493 SER A N 1
ATOM 3931 C CA . SER A 1 493 ? 12.135 8.833 -4.202 1.00 90.38 493 SER A CA 1
ATOM 3932 C C . SER A 1 493 ? 10.633 8.525 -4.293 1.00 90.38 493 SER A C 1
ATOM 3934 O O . SER A 1 493 ? 9.934 8.569 -3.278 1.00 90.38 493 SER A O 1
ATOM 3936 N N . SER A 1 494 ? 10.123 8.113 -5.461 1.00 90.19 494 SER A N 1
ATOM 3937 C CA . SER A 1 494 ? 8.735 7.649 -5.595 1.00 90.19 494 SER A CA 1
ATOM 3938 C C . SER A 1 494 ? 8.459 6.362 -4.802 1.00 90.19 494 SER A C 1
ATOM 3940 O O . SER A 1 494 ? 7.353 6.210 -4.270 1.00 90.19 494 SER A O 1
ATOM 3942 N N . GLN A 1 495 ? 9.440 5.464 -4.671 1.00 90.50 495 GLN A N 1
ATOM 3943 C CA . GLN A 1 495 ? 9.342 4.274 -3.820 1.00 90.50 495 GLN A CA 1
ATOM 3944 C C . GLN A 1 495 ? 9.365 4.643 -2.330 1.00 90.50 495 GLN A C 1
ATOM 3946 O O . GLN A 1 495 ? 8.476 4.205 -1.603 1.00 90.50 495 GLN A O 1
ATOM 3951 N N . MET A 1 496 ? 10.279 5.514 -1.885 1.00 88.81 496 MET A N 1
ATOM 3952 C CA . MET A 1 496 ? 10.338 5.981 -0.489 1.00 88.81 496 MET A CA 1
ATOM 3953 C C . MET A 1 496 ? 9.048 6.688 -0.049 1.00 88.81 496 MET A C 1
ATOM 3955 O O . MET A 1 496 ? 8.515 6.387 1.018 1.00 88.81 496 MET A O 1
ATOM 3959 N N . VAL A 1 497 ? 8.483 7.569 -0.884 1.00 93.38 497 VAL A N 1
ATOM 3960 C CA . VAL A 1 497 ? 7.183 8.213 -0.604 1.00 93.38 497 VAL A CA 1
ATOM 3961 C C . VAL A 1 497 ? 6.057 7.174 -0.535 1.00 93.38 497 VAL A C 1
ATOM 3963 O O . VAL A 1 497 ? 5.206 7.246 0.352 1.00 93.38 497 VAL A O 1
ATOM 3966 N N . SER A 1 498 ? 6.070 6.170 -1.419 1.00 88.88 498 SER A N 1
ATOM 3967 C CA . SER A 1 498 ? 5.090 5.073 -1.395 1.00 88.88 498 SER A CA 1
ATOM 3968 C C . SER A 1 498 ? 5.225 4.180 -0.157 1.00 88.88 498 SER A C 1
ATOM 3970 O O . SER A 1 498 ? 4.219 3.672 0.333 1.00 88.88 498 SER A O 1
ATOM 3972 N N . TYR A 1 499 ? 6.444 3.980 0.350 1.00 90.62 499 TYR A N 1
ATOM 3973 C CA . TYR A 1 499 ? 6.711 3.246 1.586 1.00 90.62 499 TYR A CA 1
ATOM 3974 C C . TYR A 1 499 ? 6.221 4.035 2.805 1.00 90.62 499 TYR A C 1
ATOM 3976 O O . TYR A 1 499 ? 5.422 3.514 3.582 1.00 90.62 499 TYR A O 1
ATOM 3984 N N . LYS A 1 500 ? 6.591 5.319 2.911 1.00 93.56 500 LYS A N 1
ATOM 3985 C CA . LYS A 1 500 ? 6.154 6.210 3.996 1.00 93.56 500 LYS A CA 1
ATOM 3986 C C . LYS A 1 500 ? 4.627 6.284 4.106 1.00 93.56 500 LYS A C 1
ATOM 3988 O O . LYS A 1 500 ? 4.097 6.083 5.191 1.00 93.56 500 LYS A O 1
ATOM 3993 N N . GLN A 1 501 ? 3.914 6.442 2.988 1.00 89.88 501 GLN A N 1
ATOM 3994 C CA . GLN A 1 501 ? 2.442 6.456 2.980 1.00 89.88 501 GLN A CA 1
ATOM 3995 C C . GLN A 1 501 ? 1.808 5.131 3.440 1.00 89.88 501 GLN A C 1
ATOM 3997 O O . GLN A 1 501 ? 0.737 5.141 4.045 1.00 89.88 501 GLN A O 1
ATOM 4002 N N . ARG A 1 502 ? 2.441 3.979 3.168 1.00 89.62 502 ARG A N 1
ATOM 4003 C CA . ARG A 1 502 ? 1.979 2.678 3.691 1.00 89.62 502 ARG A CA 1
ATOM 4004 C C . ARG A 1 502 ? 2.252 2.550 5.186 1.00 89.62 502 ARG A C 1
ATOM 4006 O O . ARG A 1 502 ? 1.401 2.041 5.903 1.00 89.62 502 ARG A O 1
ATOM 4013 N N . TYR A 1 503 ? 3.411 3.017 5.644 1.00 89.69 503 TYR A N 1
ATOM 4014 C CA . TYR A 1 503 ? 3.787 3.007 7.055 1.00 89.69 503 TYR A CA 1
ATOM 4015 C C . TYR A 1 503 ? 2.851 3.892 7.896 1.00 89.69 503 TYR A C 1
ATOM 4017 O O . TYR A 1 503 ? 2.299 3.428 8.888 1.00 89.69 503 TYR A O 1
ATOM 4025 N N . GLU A 1 504 ? 2.574 5.117 7.439 1.00 90.81 504 GLU A N 1
ATOM 4026 C CA . GLU A 1 504 ? 1.600 6.034 8.053 1.00 90.81 504 GLU A CA 1
ATOM 4027 C C . GLU A 1 504 ? 0.185 5.426 8.105 1.00 90.81 504 GLU A C 1
ATOM 4029 O O . GLU A 1 504 ? -0.488 5.524 9.129 1.00 90.81 504 GLU A O 1
ATOM 4034 N N . ALA A 1 505 ? -0.251 4.730 7.047 1.00 92.00 505 ALA A N 1
ATOM 4035 C CA . ALA A 1 505 ? -1.532 4.020 7.048 1.00 92.00 505 ALA A CA 1
ATOM 4036 C C . ALA A 1 505 ? -1.567 2.860 8.064 1.00 92.00 505 ALA A C 1
ATOM 4038 O O . ALA A 1 505 ? -2.542 2.722 8.796 1.00 92.00 505 ALA A O 1
ATOM 4039 N N . VAL A 1 506 ? -0.495 2.063 8.160 1.00 90.50 506 VAL A N 1
ATOM 4040 C CA . VAL A 1 506 ? -0.385 0.964 9.138 1.00 90.50 506 VAL A CA 1
ATOM 4041 C C . VAL A 1 506 ? -0.354 1.482 10.580 1.00 90.50 506 VAL A C 1
ATOM 4043 O O . VAL A 1 506 ? -0.903 0.825 11.463 1.00 90.50 506 VAL A O 1
ATOM 4046 N N . LEU A 1 507 ? 0.230 2.658 10.840 1.00 89.56 507 LEU A N 1
ATOM 4047 C CA . LEU A 1 507 ? 0.138 3.307 12.153 1.00 89.56 507 LEU A CA 1
ATOM 4048 C C . LEU A 1 507 ? -1.303 3.734 12.474 1.00 89.56 507 LEU A C 1
ATOM 4050 O O . LEU A 1 507 ? -1.809 3.369 13.532 1.00 89.56 507 LEU A O 1
ATOM 4054 N N . GLY A 1 508 ? -2.001 4.397 11.547 1.00 91.38 508 GLY A N 1
ATOM 4055 C CA . GLY A 1 508 ? -3.407 4.781 11.742 1.00 91.38 508 GLY A CA 1
ATOM 4056 C C . GLY A 1 508 ? -4.371 3.590 11.879 1.00 91.38 508 GLY A C 1
ATOM 4057 O O . GLY A 1 508 ? -5.387 3.684 12.571 1.00 91.38 508 GLY A O 1
ATOM 4058 N N . ASP A 1 509 ? -4.061 2.446 11.264 1.00 91.38 509 ASP A N 1
ATOM 4059 C CA . ASP A 1 509 ? -4.801 1.196 11.480 1.00 91.38 509 ASP A CA 1
ATOM 4060 C C . ASP A 1 509 ? -4.475 0.558 12.846 1.00 91.38 509 ASP A C 1
ATOM 4062 O O . ASP A 1 509 ? -5.380 0.012 13.481 1.00 91.38 509 ASP A O 1
ATOM 4066 N N . LYS A 1 510 ? -3.231 0.671 13.347 1.00 89.44 510 LYS A N 1
ATOM 4067 C CA . LYS A 1 510 ? -2.867 0.269 14.722 1.00 89.44 510 LYS A CA 1
ATOM 4068 C C . LYS A 1 510 ? -3.591 1.118 15.772 1.00 89.44 510 LYS A C 1
ATOM 4070 O O . LYS A 1 510 ? -4.178 0.543 16.683 1.00 89.44 510 LYS A O 1
ATOM 4075 N N . GLU A 1 511 ? -3.620 2.443 15.620 1.00 92.94 511 GLU A N 1
ATOM 4076 C CA . GLU A 1 511 ? -4.333 3.364 16.526 1.00 92.94 511 GLU A CA 1
ATOM 4077 C C . GLU A 1 511 ? -5.826 3.008 16.624 1.00 92.94 511 GLU A C 1
ATOM 4079 O O . GLU A 1 511 ? -6.357 2.773 17.713 1.00 92.94 511 GLU A O 1
ATOM 4084 N N . GLN A 1 512 ? -6.483 2.832 15.473 1.00 92.12 512 GLN A N 1
ATOM 4085 C CA . GLN A 1 512 ? -7.868 2.367 15.407 1.00 92.12 512 GLN A CA 1
ATOM 4086 C C . GLN A 1 512 ? -8.085 0.952 15.968 1.00 92.12 512 GLN A C 1
ATOM 4088 O O . GLN A 1 512 ? -9.225 0.593 16.267 1.00 92.12 512 GLN A O 1
ATOM 4093 N N . LEU A 1 513 ? -7.062 0.093 16.017 1.00 94.00 513 LEU A N 1
ATOM 4094 C CA . LEU A 1 513 ? -7.162 -1.224 16.649 1.00 94.00 513 LEU A CA 1
ATOM 4095 C C . LEU A 1 513 ? -7.079 -1.099 18.173 1.00 94.00 513 LEU A C 1
ATOM 4097 O O . LEU A 1 513 ? -7.900 -1.722 18.839 1.00 94.00 513 LEU A O 1
ATOM 4101 N N . SER A 1 514 ? -6.209 -0.244 18.722 1.00 91.38 514 SER A N 1
ATOM 4102 C CA . SER A 1 514 ? -6.215 0.076 20.161 1.00 91.38 514 SER A CA 1
ATOM 4103 C C . SER A 1 514 ? -7.554 0.660 20.625 1.00 91.38 514 SER A C 1
ATOM 4105 O O . SER A 1 514 ? -8.118 0.148 21.587 1.00 91.38 514 SER A O 1
ATOM 4107 N N . GLU A 1 515 ? -8.140 1.622 19.897 1.00 95.06 515 GLU A N 1
ATOM 4108 C CA . GLU A 1 515 ? -9.475 2.163 20.226 1.00 95.06 515 GLU A CA 1
ATOM 4109 C C . GLU A 1 515 ? -10.561 1.069 20.276 1.00 95.06 515 GLU A C 1
ATOM 4111 O O . GLU A 1 515 ? -11.452 1.091 21.128 1.00 95.06 515 GLU A O 1
ATOM 4116 N N . LYS A 1 516 ? -10.496 0.091 19.359 1.00 95.69 516 LYS A N 1
ATOM 4117 C CA . LYS A 1 516 ? -11.443 -1.037 19.298 1.00 95.69 516 LYS A CA 1
ATOM 4118 C C . LYS A 1 516 ? -11.197 -2.055 20.410 1.00 95.69 516 LYS A C 1
ATOM 4120 O O . LYS A 1 516 ? -12.170 -2.602 20.920 1.00 95.69 516 LYS A O 1
ATOM 4125 N N . VAL A 1 517 ? -9.942 -2.301 20.788 1.00 94.62 517 VAL A N 1
ATOM 4126 C CA . VAL A 1 517 ? -9.586 -3.166 21.924 1.00 94.62 517 VAL A CA 1
ATOM 4127 C C . VAL A 1 517 ? -10.081 -2.542 23.226 1.00 94.62 517 VAL A C 1
ATOM 4129 O O . VAL A 1 517 ? -10.859 -3.187 23.918 1.00 94.62 517 VAL A O 1
ATOM 4132 N N . GLU A 1 518 ? -9.789 -1.267 23.490 1.00 94.94 518 GLU A N 1
ATOM 4133 C CA . GLU A 1 518 ? -10.318 -0.552 24.660 1.00 94.94 518 GLU A CA 1
ATOM 4134 C C . GLU A 1 518 ? -11.855 -0.579 24.733 1.00 94.94 518 GLU A C 1
ATOM 4136 O O . GLU A 1 518 ? -12.439 -0.708 25.811 1.00 94.94 518 GLU A O 1
ATOM 4141 N N . ALA A 1 519 ? -12.535 -0.418 23.593 1.00 95.50 519 ALA A N 1
ATOM 4142 C CA . ALA A 1 519 ? -13.994 -0.469 23.530 1.00 95.50 519 ALA A CA 1
ATOM 4143 C C . ALA A 1 519 ? -14.548 -1.879 23.809 1.00 95.50 519 ALA A C 1
ATOM 4145 O O . ALA A 1 519 ? -15.621 -2.006 24.399 1.00 95.50 519 ALA A O 1
ATOM 4146 N N . LEU A 1 520 ? -13.824 -2.931 23.411 1.00 95.75 520 LEU A N 1
ATOM 4147 C CA . LEU A 1 520 ? -14.165 -4.319 23.724 1.00 95.75 520 LEU A CA 1
ATOM 4148 C C . LEU A 1 520 ? -13.870 -4.663 25.188 1.00 95.75 520 LEU A C 1
ATOM 4150 O O . LEU A 1 520 ? -14.697 -5.315 25.813 1.00 95.75 520 LEU A O 1
ATOM 4154 N N . GLU A 1 521 ? -12.759 -4.194 25.756 1.00 94.25 521 GLU A N 1
ATOM 4155 C CA . GLU A 1 521 ? -12.414 -4.382 27.173 1.00 94.25 521 GLU A CA 1
ATOM 4156 C C . GLU A 1 521 ? -13.477 -3.762 28.090 1.00 94.25 521 GLU A C 1
ATOM 4158 O O . GLU A 1 521 ? -13.971 -4.426 29.002 1.00 94.25 521 GLU A O 1
ATOM 4163 N N . LYS A 1 522 ? -13.912 -2.530 27.789 1.00 95.88 522 LYS A N 1
ATOM 4164 C CA . LYS A 1 522 ? -15.022 -1.857 28.490 1.00 95.88 522 LYS A CA 1
ATOM 4165 C C . LYS A 1 522 ? -16.324 -2.664 28.382 1.00 95.88 522 LYS A C 1
ATOM 4167 O O . LYS A 1 522 ? -16.966 -2.915 29.395 1.00 95.88 522 LYS A O 1
ATOM 4172 N N . LEU A 1 523 ? -16.660 -3.164 27.190 1.00 96.69 523 LEU A N 1
ATOM 4173 C CA . LEU A 1 523 ? -17.865 -3.974 26.965 1.00 96.69 523 LEU A CA 1
ATOM 4174 C C . LEU A 1 523 ? -17.807 -5.346 27.670 1.00 96.69 523 LEU A C 1
ATOM 4176 O O . LEU A 1 523 ? -18.830 -5.832 28.145 1.00 96.69 523 LEU A O 1
ATOM 4180 N N . VAL A 1 524 ? -16.629 -5.969 27.778 1.00 97.31 524 VAL A N 1
ATOM 4181 C CA . VAL A 1 524 ? -16.429 -7.210 28.550 1.00 97.31 524 VAL A CA 1
ATOM 4182 C C . VAL A 1 524 ? -16.664 -6.966 30.042 1.00 97.31 524 VAL A C 1
ATOM 4184 O O . VAL A 1 524 ? -17.361 -7.763 30.671 1.00 97.31 524 VAL A O 1
ATOM 4187 N N . LEU A 1 525 ? -16.156 -5.855 30.589 1.00 95.69 525 LEU A N 1
ATOM 4188 C CA . LEU A 1 525 ? -16.400 -5.453 31.978 1.00 95.69 525 LEU A CA 1
ATOM 4189 C C . LEU A 1 525 ? -17.886 -5.140 32.236 1.00 95.69 525 LEU A C 1
ATOM 4191 O O . LEU A 1 525 ? -18.441 -5.629 33.219 1.00 95.69 525 LEU A O 1
ATOM 4195 N N . ASP A 1 526 ? -18.553 -4.410 31.332 1.00 96.19 526 ASP A N 1
ATOM 4196 C CA . ASP A 1 526 ? -19.993 -4.099 31.416 1.00 96.19 526 ASP A CA 1
ATOM 4197 C C . ASP A 1 526 ? -20.878 -5.365 31.418 1.00 96.19 526 ASP A C 1
ATOM 4199 O O . ASP A 1 526 ? -21.956 -5.378 32.014 1.00 96.19 526 ASP A O 1
ATOM 4203 N N . LEU A 1 527 ? -20.426 -6.449 30.775 1.00 97.44 527 LEU A N 1
ATOM 4204 C CA . LEU A 1 527 ? -21.090 -7.761 30.780 1.00 97.44 527 LEU A CA 1
ATOM 4205 C C . LEU A 1 527 ? -20.713 -8.648 31.984 1.00 97.44 527 LEU A C 1
ATOM 4207 O O . LEU A 1 527 ? -21.126 -9.808 32.040 1.00 97.44 527 LEU A O 1
ATOM 4211 N N . GLY A 1 528 ? -19.933 -8.141 32.945 1.00 96.88 528 GLY A N 1
ATOM 4212 C CA . GLY A 1 528 ? -19.468 -8.899 34.112 1.00 96.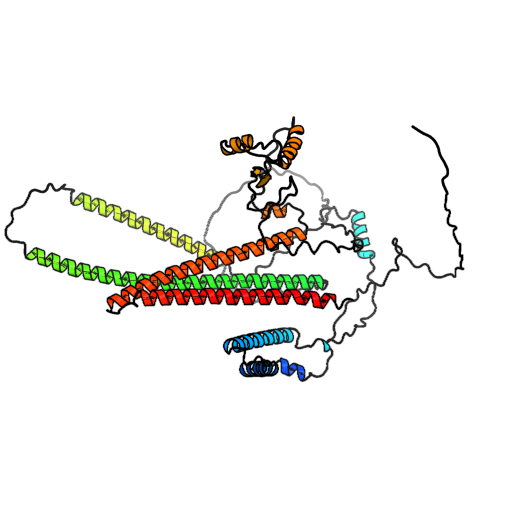88 528 GLY A CA 1
ATOM 4213 C C . GLY A 1 528 ? -18.363 -9.918 33.807 1.00 96.88 528 GLY A C 1
ATOM 4214 O O . GLY A 1 528 ? -18.068 -10.780 34.637 1.00 96.88 528 GLY A O 1
ATOM 4215 N N . GLY A 1 529 ? -17.747 -9.841 32.625 1.00 96.06 529 GLY A N 1
ATOM 4216 C CA . GLY A 1 529 ? -16.578 -10.636 32.272 1.00 96.06 529 GLY A CA 1
ATOM 4217 C C . GLY A 1 529 ? -15.328 -10.140 32.999 1.00 96.06 529 GLY A C 1
ATOM 4218 O O . GLY A 1 529 ? -15.101 -8.938 33.133 1.00 96.06 529 GLY A O 1
ATOM 4219 N N . LYS A 1 530 ? -14.485 -11.071 33.451 1.00 93.69 530 LYS A N 1
ATOM 4220 C CA . LYS A 1 530 ? -13.154 -10.738 33.969 1.00 93.69 530 LYS A CA 1
ATOM 4221 C C . LYS A 1 530 ? -12.178 -10.586 32.805 1.00 93.69 530 LYS A C 1
ATOM 4223 O O . LYS A 1 530 ? -12.103 -11.468 31.950 1.00 93.69 530 LYS A O 1
ATOM 4228 N N . LEU A 1 531 ? -11.422 -9.490 32.795 1.00 92.38 531 LEU A N 1
ATOM 4229 C CA . LEU A 1 531 ? -10.230 -9.369 31.956 1.00 92.38 531 LEU A CA 1
ATOM 4230 C C . LEU A 1 531 ? -9.137 -10.336 32.458 1.00 92.38 531 LEU A C 1
ATOM 4232 O O . LEU A 1 531 ? -9.178 -10.726 33.628 1.00 92.38 531 LEU A O 1
ATOM 4236 N N . PRO A 1 532 ? -8.169 -10.736 31.611 1.00 91.75 532 PRO A N 1
ATOM 4237 C CA . PRO A 1 532 ? -7.001 -11.488 32.062 1.00 91.75 532 PRO A CA 1
ATOM 4238 C C . PRO A 1 532 ? -6.214 -10.695 33.110 1.00 91.75 532 PRO A C 1
ATOM 4240 O O . PRO A 1 532 ? -6.025 -9.489 32.946 1.00 91.75 532 PRO A O 1
ATOM 4243 N N . ASP A 1 533 ? -5.721 -11.373 34.147 1.00 94.38 533 ASP A N 1
ATOM 4244 C CA . ASP A 1 533 ? -4.871 -10.754 35.168 1.00 94.38 533 ASP A CA 1
ATOM 4245 C C . ASP A 1 533 ? -3.616 -10.124 34.533 1.00 94.38 533 ASP A C 1
ATOM 4247 O O . ASP A 1 533 ? -3.102 -10.625 33.525 1.00 94.38 533 ASP A O 1
ATOM 4251 N N . GLU A 1 534 ? -3.081 -9.047 35.121 1.00 90.00 534 GLU A N 1
ATOM 4252 C CA . GLU A 1 534 ? -1.951 -8.312 34.524 1.00 90.00 534 GLU A CA 1
ATOM 4253 C C . GLU A 1 534 ? -0.717 -9.194 34.279 1.00 90.00 534 GLU A C 1
ATOM 4255 O O . GLU A 1 534 ? 0.003 -8.971 33.310 1.00 90.00 534 GLU A O 1
ATOM 4260 N N . GLU A 1 535 ? -0.503 -10.243 35.081 1.00 93.19 535 GLU A N 1
ATOM 4261 C CA . GLU A 1 535 ? 0.568 -11.225 34.869 1.00 93.19 535 GLU A CA 1
ATOM 4262 C C . GLU A 1 535 ? 0.366 -12.048 33.580 1.00 93.19 535 GLU A C 1
ATOM 4264 O O . GLU A 1 535 ? 1.313 -12.278 32.824 1.00 93.19 535 GLU A O 1
ATOM 4269 N N . ALA A 1 536 ? -0.872 -12.455 33.280 1.00 91.88 536 ALA A N 1
ATOM 4270 C CA . ALA A 1 536 ? -1.205 -13.156 32.041 1.00 91.88 536 ALA A CA 1
ATOM 4271 C C . ALA A 1 536 ? -1.085 -12.221 30.826 1.00 91.88 536 ALA A C 1
ATOM 4273 O O . ALA A 1 536 ? -0.596 -12.622 29.768 1.00 91.88 536 ALA A O 1
ATOM 4274 N N . LEU A 1 537 ? -1.472 -10.954 30.993 1.00 86.75 537 LEU A N 1
ATOM 4275 C CA . LEU A 1 537 ? -1.360 -9.917 29.968 1.00 86.75 537 LEU A CA 1
ATOM 4276 C C . LEU A 1 537 ? 0.115 -9.528 29.718 1.00 86.75 537 LEU A C 1
ATOM 4278 O O . LEU A 1 537 ? 0.516 -9.320 28.570 1.00 86.75 537 LEU A O 1
ATOM 4282 N N . ALA A 1 538 ? 0.951 -9.514 30.760 1.00 91.62 538 ALA A N 1
ATOM 4283 C CA . ALA A 1 538 ? 2.400 -9.348 30.662 1.00 91.62 538 ALA A CA 1
ATOM 4284 C C . ALA A 1 538 ? 3.054 -10.522 29.918 1.00 91.62 538 ALA A C 1
ATOM 4286 O O . ALA A 1 538 ? 3.751 -10.287 28.932 1.00 91.62 538 ALA A O 1
ATOM 4287 N N . LYS A 1 539 ? 2.748 -11.772 30.297 1.00 94.69 539 LYS A N 1
ATOM 4288 C CA . LYS A 1 539 ? 3.223 -12.983 29.599 1.00 94.69 539 LYS A CA 1
ATOM 4289 C C . LYS A 1 539 ? 2.802 -13.016 28.127 1.00 94.69 539 LYS A C 1
ATOM 4291 O O . LYS A 1 539 ? 3.606 -13.365 27.268 1.00 94.69 539 LYS A O 1
ATOM 4296 N N . ALA A 1 540 ? 1.581 -12.584 27.805 1.00 89.88 540 ALA A N 1
ATOM 4297 C CA . ALA A 1 540 ? 1.129 -12.456 26.418 1.00 89.88 540 ALA A CA 1
ATOM 4298 C C . ALA A 1 540 ? 1.911 -11.379 25.637 1.00 89.88 540 ALA A C 1
ATOM 4300 O O . ALA A 1 540 ? 2.279 -11.603 24.483 1.00 89.88 540 ALA A O 1
ATOM 4301 N N . LYS A 1 541 ? 2.212 -10.229 26.259 1.00 89.25 541 LYS A N 1
ATOM 4302 C CA . LYS A 1 541 ? 3.057 -9.172 25.668 1.00 89.25 541 LYS A CA 1
ATOM 4303 C C . LYS A 1 541 ? 4.513 -9.614 25.491 1.00 89.25 541 LYS A C 1
ATOM 4305 O O . LYS A 1 541 ? 5.142 -9.219 24.514 1.00 89.25 541 LYS A O 1
ATOM 4310 N N . GLU A 1 542 ? 5.047 -10.414 26.408 1.00 93.38 542 GLU A N 1
ATOM 4311 C CA . GLU A 1 542 ? 6.398 -10.976 26.331 1.00 93.38 542 GLU A CA 1
ATOM 4312 C C . GLU A 1 542 ? 6.508 -12.008 25.202 1.00 93.38 542 GLU A C 1
ATOM 4314 O O . GLU A 1 542 ? 7.330 -11.833 24.306 1.00 93.38 542 GLU A O 1
ATOM 4319 N N . ALA A 1 543 ? 5.599 -12.987 25.147 1.00 93.75 543 ALA A N 1
ATOM 4320 C CA . ALA A 1 543 ? 5.542 -13.971 24.063 1.00 93.75 543 ALA A CA 1
ATOM 4321 C C . ALA A 1 543 ? 5.326 -13.323 22.679 1.00 93.75 543 ALA A C 1
ATOM 4323 O O . ALA A 1 543 ? 5.900 -13.770 21.685 1.00 93.75 543 ALA A O 1
ATOM 4324 N N . ALA A 1 544 ? 4.545 -12.238 22.596 1.00 89.19 544 ALA A N 1
ATOM 4325 C CA . ALA A 1 544 ? 4.385 -11.472 21.359 1.00 89.19 544 ALA A CA 1
ATOM 4326 C C . ALA A 1 544 ? 5.693 -10.783 20.921 1.00 89.19 544 ALA A C 1
ATOM 4328 O O . ALA A 1 544 ? 6.038 -10.828 19.740 1.00 89.19 544 ALA A O 1
ATOM 4329 N N . LYS A 1 545 ? 6.447 -10.194 21.862 1.00 92.50 545 LYS A N 1
ATOM 4330 C CA . LYS A 1 545 ? 7.774 -9.614 21.590 1.00 92.50 545 LYS A CA 1
ATOM 4331 C C . LYS A 1 545 ? 8.798 -10.676 21.200 1.00 92.50 545 LYS A C 1
ATOM 4333 O O . LYS A 1 545 ? 9.586 -10.434 20.293 1.00 92.50 545 LYS A O 1
ATOM 4338 N N . GLU A 1 546 ? 8.789 -11.841 21.846 1.00 95.19 546 GLU A N 1
ATOM 4339 C CA . GLU A 1 546 ? 9.679 -12.952 21.492 1.00 95.19 546 GLU A CA 1
ATOM 4340 C C . GLU A 1 546 ? 9.383 -13.463 20.074 1.00 95.19 546 GLU A C 1
ATOM 4342 O O . GLU A 1 546 ? 10.305 -13.650 19.280 1.00 95.19 546 GLU A O 1
ATOM 4347 N N . ALA A 1 547 ? 8.102 -13.607 19.716 1.00 92.75 547 ALA A N 1
ATOM 4348 C CA . ALA A 1 547 ? 7.684 -13.982 18.369 1.00 92.75 547 ALA A CA 1
ATOM 4349 C C . ALA A 1 547 ? 8.085 -12.934 17.311 1.00 92.75 547 ALA A C 1
ATOM 4351 O O . ALA A 1 547 ? 8.545 -13.309 16.233 1.00 92.75 547 ALA A O 1
ATOM 4352 N N . GLU A 1 548 ? 7.976 -11.635 17.613 1.00 89.44 548 GLU A N 1
ATOM 4353 C CA . GLU A 1 548 ? 8.438 -10.556 16.726 1.00 89.44 548 GLU A CA 1
ATOM 4354 C C . GLU A 1 548 ? 9.974 -10.549 16.588 1.00 89.44 548 GLU A C 1
ATOM 4356 O O . GLU A 1 548 ? 10.493 -10.522 15.473 1.00 89.44 548 GLU A O 1
ATOM 4361 N N . ALA A 1 549 ? 10.713 -10.689 17.693 1.00 92.81 549 ALA A N 1
ATOM 4362 C CA . ALA A 1 549 ? 12.176 -10.785 17.705 1.00 92.81 549 ALA A CA 1
ATOM 4363 C C . ALA A 1 549 ? 12.712 -12.085 17.075 1.00 92.81 549 ALA A C 1
ATOM 4365 O O . ALA A 1 549 ? 13.859 -12.141 16.624 1.00 92.81 549 ALA A O 1
ATOM 4366 N N . LYS A 1 550 ? 11.908 -13.152 17.030 1.00 96.69 550 LYS A N 1
ATOM 4367 C CA . LYS A 1 550 ? 12.197 -14.338 16.221 1.00 96.69 550 LYS A CA 1
ATOM 4368 C C . LYS A 1 550 ? 11.943 -14.061 14.738 1.00 96.69 550 LYS A C 1
ATOM 4370 O O . LYS A 1 550 ? 12.851 -14.252 13.943 1.00 96.69 550 LYS A O 1
ATOM 4375 N N . ALA A 1 551 ? 10.778 -13.527 14.374 1.00 89.31 551 ALA A N 1
ATOM 4376 C CA . ALA A 1 551 ? 10.440 -13.216 12.982 1.00 89.31 551 ALA A CA 1
ATOM 4377 C C . ALA A 1 551 ? 11.354 -12.150 12.336 1.00 89.31 551 ALA A C 1
ATOM 4379 O O . ALA A 1 551 ? 11.414 -12.057 11.110 1.00 89.31 551 ALA A O 1
ATOM 4380 N N . LEU A 1 552 ? 12.057 -11.340 13.135 1.00 89.25 552 LEU A N 1
ATOM 4381 C CA . LEU A 1 552 ? 13.150 -10.480 12.671 1.00 89.25 552 LEU A CA 1
ATOM 4382 C C . LEU A 1 552 ? 14.426 -11.283 12.375 1.00 89.25 552 LEU A C 1
ATOM 4384 O O . LEU A 1 552 ? 14.938 -11.179 11.265 1.00 89.25 552 LEU A O 1
ATOM 4388 N N . ARG A 1 553 ? 14.879 -12.149 13.292 1.00 95.00 553 ARG A N 1
ATOM 4389 C CA . ARG A 1 553 ? 16.036 -13.039 13.061 1.00 95.00 553 ARG A CA 1
ATOM 4390 C C . ARG A 1 553 ? 15.828 -13.974 11.870 1.00 95.00 553 ARG A C 1
ATOM 4392 O O . ARG A 1 553 ? 16.703 -14.063 11.019 1.00 95.00 553 ARG A O 1
ATOM 4399 N N . ASP A 1 554 ? 14.648 -14.583 11.755 1.00 92.62 554 ASP A N 1
ATOM 4400 C CA . ASP A 1 554 ? 14.289 -15.455 10.629 1.00 92.62 554 ASP A CA 1
ATOM 4401 C C . ASP A 1 554 ? 14.422 -14.702 9.274 1.00 92.62 554 ASP A C 1
ATOM 4403 O O . ASP A 1 554 ? 14.863 -15.277 8.279 1.00 92.62 554 ASP A O 1
ATOM 4407 N N . ARG A 1 555 ? 14.115 -13.391 9.235 1.00 88.12 555 ARG A N 1
ATOM 4408 C CA . ARG A 1 555 ? 14.305 -12.522 8.051 1.00 88.12 555 ARG A CA 1
ATOM 4409 C C . ARG A 1 555 ? 15.749 -12.086 7.826 1.00 88.12 555 ARG A C 1
ATOM 4411 O O . ARG A 1 555 ? 16.151 -11.927 6.679 1.00 88.12 555 ARG A O 1
ATOM 4418 N N . GLU A 1 556 ? 16.516 -11.847 8.885 1.00 93.12 556 GLU A N 1
ATOM 4419 C CA . GLU A 1 556 ? 17.946 -11.533 8.782 1.00 93.12 556 GLU A CA 1
ATOM 4420 C C . GLU A 1 556 ? 18.726 -12.742 8.247 1.00 93.12 556 GLU A C 1
ATOM 4422 O O . GLU A 1 556 ? 19.597 -12.584 7.392 1.00 93.12 556 GLU A O 1
ATOM 4427 N N . GLU A 1 557 ? 18.363 -13.957 8.667 1.00 95.31 557 GLU A N 1
ATOM 4428 C CA . GLU A 1 557 ? 18.900 -15.206 8.120 1.00 95.31 557 GLU A CA 1
ATOM 4429 C C . GLU A 1 557 ? 18.478 -15.424 6.654 1.00 95.31 557 GLU A C 1
ATOM 4431 O O . GLU A 1 557 ? 19.332 -15.755 5.829 1.00 95.31 557 GLU A O 1
ATOM 4436 N N . GLU A 1 558 ? 17.217 -15.152 6.285 1.00 92.50 558 GLU A N 1
ATOM 4437 C CA . GLU A 1 558 ? 16.758 -15.176 4.883 1.00 92.50 558 GLU A CA 1
ATOM 4438 C C . GLU A 1 558 ? 17.522 -14.162 4.009 1.00 92.50 558 GLU A C 1
ATOM 4440 O O . GLU A 1 558 ? 18.054 -14.518 2.954 1.00 92.50 558 GLU A O 1
ATOM 4445 N N . ALA A 1 559 ? 17.652 -12.911 4.461 1.00 90.25 559 ALA A N 1
ATOM 4446 C CA . ALA A 1 559 ? 18.394 -11.867 3.755 1.00 90.25 559 ALA A CA 1
ATOM 4447 C C . ALA A 1 559 ? 19.882 -12.224 3.599 1.00 90.25 559 ALA A C 1
ATOM 4449 O O . ALA A 1 559 ? 20.462 -12.030 2.529 1.00 90.25 559 ALA A O 1
ATOM 4450 N N . LYS A 1 560 ? 20.493 -12.811 4.634 1.00 94.94 560 LYS A N 1
ATOM 4451 C CA . LYS A 1 560 ? 21.882 -13.288 4.615 1.00 94.94 560 LYS A CA 1
ATOM 4452 C C . LYS A 1 560 ? 22.076 -14.488 3.684 1.00 94.94 560 LYS A C 1
ATOM 4454 O O . LYS A 1 560 ? 23.105 -14.567 3.014 1.00 94.94 560 LYS A O 1
ATOM 4459 N N . ALA A 1 561 ? 21.097 -15.389 3.584 1.00 92.56 561 ALA A N 1
ATOM 4460 C CA . ALA A 1 561 ? 21.113 -16.493 2.624 1.00 92.56 561 ALA A CA 1
ATOM 4461 C C . ALA A 1 561 ? 20.993 -15.992 1.172 1.00 92.56 561 ALA A C 1
ATOM 4463 O O . ALA A 1 561 ? 21.736 -16.446 0.300 1.00 92.56 561 ALA A O 1
ATOM 4464 N N . LEU A 1 562 ? 20.123 -15.008 0.917 1.00 86.69 562 LEU A N 1
ATOM 4465 C CA . LEU A 1 562 ? 20.016 -14.341 -0.386 1.00 86.69 562 LEU A CA 1
ATOM 4466 C C . LEU A 1 562 ? 21.309 -13.598 -0.758 1.00 86.69 562 LEU A C 1
ATOM 4468 O O . LEU A 1 562 ? 21.763 -13.706 -1.897 1.00 86.69 562 LEU A O 1
ATOM 4472 N N . ALA A 1 563 ? 21.940 -12.907 0.196 1.00 89.81 563 ALA A N 1
ATOM 4473 C CA . ALA A 1 563 ? 23.236 -12.261 -0.008 1.00 89.81 563 ALA A CA 1
ATOM 4474 C C . ALA A 1 563 ? 24.356 -13.277 -0.298 1.00 89.81 563 ALA A C 1
ATOM 4476 O O . ALA A 1 563 ? 25.160 -13.062 -1.198 1.00 89.81 563 ALA A O 1
ATOM 4477 N N . ALA A 1 564 ? 24.394 -14.419 0.398 1.00 91.00 564 ALA A N 1
ATOM 4478 C CA . ALA A 1 564 ? 25.371 -15.471 0.112 1.00 91.00 564 ALA A CA 1
ATOM 4479 C C . ALA A 1 564 ? 25.236 -15.996 -1.332 1.00 91.00 564 ALA A C 1
ATOM 4481 O O . ALA A 1 564 ? 26.233 -16.064 -2.058 1.00 91.00 564 ALA A O 1
ATOM 4482 N N . LEU A 1 565 ? 24.003 -16.276 -1.777 1.00 84.06 565 LEU A N 1
ATOM 4483 C CA . LEU A 1 565 ? 23.702 -16.783 -3.123 1.00 84.06 565 LEU A CA 1
ATOM 4484 C C . LEU A 1 565 ? 24.189 -15.864 -4.258 1.00 84.06 565 LEU A C 1
ATOM 4486 O O . LEU A 1 565 ? 24.599 -16.369 -5.304 1.00 84.06 565 LEU A O 1
ATOM 4490 N N . THR A 1 566 ? 24.199 -14.537 -4.079 1.00 81.88 566 THR A N 1
ATOM 4491 C CA . THR A 1 566 ? 24.700 -13.614 -5.119 1.00 81.88 566 THR A CA 1
ATOM 4492 C C . THR A 1 566 ? 26.230 -13.575 -5.216 1.00 81.88 566 THR A C 1
ATOM 4494 O O . THR A 1 566 ? 26.759 -13.176 -6.256 1.00 81.88 566 THR A O 1
ATOM 4497 N N . THR A 1 567 ? 26.967 -14.015 -4.187 1.00 79.12 567 THR A N 1
ATOM 4498 C CA . THR A 1 567 ? 28.443 -13.962 -4.188 1.00 79.12 567 THR A CA 1
ATOM 4499 C C . THR A 1 567 ? 29.102 -15.101 -4.970 1.00 79.12 567 THR A C 1
ATOM 4501 O O . THR A 1 567 ? 30.066 -14.864 -5.703 1.00 79.12 567 THR A O 1
ATOM 4504 N N . ASP A 1 568 ? 28.592 -16.333 -4.871 1.00 70.19 568 ASP A N 1
ATOM 4505 C CA . ASP A 1 568 ? 29.198 -17.495 -5.542 1.00 70.19 568 ASP A CA 1
ATOM 4506 C C . ASP A 1 568 ? 28.904 -17.540 -7.046 1.00 70.19 568 ASP A C 1
ATOM 4508 O O . ASP A 1 568 ? 29.744 -17.988 -7.835 1.00 70.19 568 ASP A O 1
ATOM 4512 N N . ASP A 1 569 ? 27.771 -16.977 -7.472 1.00 67.56 569 ASP A N 1
ATOM 4513 C CA . ASP A 1 569 ? 27.397 -16.910 -8.885 1.00 67.56 569 ASP A CA 1
ATOM 4514 C C . ASP A 1 569 ? 28.329 -15.989 -9.708 1.00 67.56 569 ASP A C 1
ATOM 4516 O O . ASP A 1 569 ? 28.374 -16.072 -10.935 1.00 67.56 569 ASP A O 1
ATOM 4520 N N . ASN A 1 570 ? 29.147 -15.156 -9.052 1.00 61.09 570 ASN A N 1
ATOM 4521 C CA . ASN A 1 570 ? 30.224 -14.388 -9.690 1.00 61.09 570 ASN A CA 1
ATOM 4522 C C . ASN A 1 570 ? 31.547 -15.171 -9.810 1.00 61.09 570 ASN A C 1
ATOM 4524 O O . ASN A 1 570 ? 32.322 -14.928 -10.738 1.00 61.09 570 ASN A O 1
ATOM 4528 N N . LYS A 1 571 ? 31.806 -16.149 -8.930 1.00 65.94 571 LYS A N 1
ATOM 4529 C CA . LYS A 1 571 ? 33.021 -16.988 -8.982 1.00 65.94 571 LYS A CA 1
ATOM 4530 C C . LYS A 1 571 ? 32.941 -18.007 -10.122 1.00 65.94 571 LYS A C 1
ATOM 4532 O O . LYS A 1 571 ? 33.905 -18.175 -10.867 1.00 65.94 571 LYS A O 1
ATOM 4537 N N . SER A 1 572 ? 31.773 -18.629 -10.307 1.00 56.97 572 SER A N 1
ATOM 4538 C CA . SER A 1 572 ? 31.524 -19.666 -11.327 1.00 56.97 572 SER A CA 1
ATOM 4539 C C . SER A 1 572 ? 31.695 -19.178 -12.775 1.00 56.97 572 SER A C 1
ATOM 4541 O O . SER A 1 572 ? 32.015 -19.967 -13.665 1.00 56.97 572 SER A O 1
ATOM 4543 N N . LYS A 1 573 ? 31.505 -17.874 -13.020 1.00 59.06 573 LYS A N 1
ATOM 4544 C CA . LYS A 1 573 ? 31.660 -17.249 -14.343 1.00 59.06 573 LYS A CA 1
ATOM 4545 C C . LYS A 1 573 ? 33.122 -16.922 -14.676 1.00 59.06 573 LYS A C 1
ATOM 4547 O O . LYS A 1 573 ? 33.486 -16.938 -15.849 1.00 59.06 573 LYS A O 1
ATOM 4552 N N . LYS A 1 574 ? 33.978 -16.690 -13.669 1.00 55.78 574 LYS A N 1
ATOM 4553 C CA . LYS A 1 574 ? 35.405 -16.355 -13.857 1.00 55.78 574 LYS A CA 1
ATOM 4554 C C . LYS A 1 574 ? 36.265 -17.569 -14.251 1.00 55.78 574 LYS A C 1
ATOM 4556 O O . LYS A 1 574 ? 37.273 -17.395 -14.923 1.00 55.78 574 LYS A O 1
ATOM 4561 N N . SER A 1 575 ? 35.851 -18.790 -13.896 1.00 55.31 575 SER A N 1
ATOM 4562 C CA . SER A 1 575 ? 36.564 -20.047 -14.204 1.00 55.31 575 SER A CA 1
ATOM 4563 C C . SER A 1 575 ? 36.142 -20.737 -15.512 1.00 55.31 575 SER A C 1
ATOM 4565 O O . SER A 1 575 ? 36.620 -21.829 -15.804 1.00 55.31 575 SER A O 1
ATOM 4567 N N . LYS A 1 576 ? 35.256 -20.119 -16.306 1.00 54.38 576 LYS A N 1
ATOM 4568 C CA . LYS A 1 576 ? 34.820 -20.594 -17.639 1.00 54.38 576 LYS A CA 1
ATOM 4569 C C . LYS A 1 576 ? 35.297 -19.705 -18.797 1.00 54.38 576 LYS A C 1
ATOM 4571 O O . LYS A 1 576 ? 34.780 -19.804 -19.907 1.00 54.38 576 LYS A O 1
ATOM 4576 N N . LEU A 1 577 ? 36.244 -18.814 -18.514 1.00 50.69 577 LEU A N 1
ATOM 4577 C CA . LEU A 1 577 ? 36.794 -17.817 -19.440 1.00 50.69 577 LEU A CA 1
ATOM 4578 C C . LEU A 1 577 ? 38.339 -17.861 -19.476 1.00 50.69 577 LEU A C 1
ATOM 4580 O O . LEU A 1 577 ? 38.989 -16.888 -19.853 1.00 50.69 577 LEU A O 1
ATOM 4584 N N . ILE A 1 578 ? 38.886 -19.013 -19.070 1.00 44.25 578 ILE A N 1
ATOM 4585 C CA . ILE A 1 578 ? 40.277 -19.476 -19.175 1.00 44.25 578 ILE A CA 1
ATOM 4586 C C . ILE A 1 578 ? 40.210 -20.853 -19.846 1.00 44.25 578 ILE A C 1
ATOM 4588 O O . ILE A 1 578 ? 41.027 -21.094 -20.757 1.00 44.25 578 ILE A O 1
#